Protein 6F43 (pdb70)

Organism: Trametes versicolor (NCBI:txid5325)

B-factor: mean 21.82, std 10.42, range [8.64, 76.82]

Secondary structure (DSSP, 8-state):
---EEEEE-TT-HHHHHHHHHHHHHT---EEEE--TTT---TTGGGT-TT--S-EEEESSS---TTS--TTSEEEE-HHHHHHHHHHH-GGG-SS-SSHHHHHHHHHHHHHIIIIIHHHHHIIIII---SHHHHHHHHHHHHHS-TTS-BTBBB--HHHHHHHHHHHHHHHHHHHT-SSS-HHHHHHHHHHHHSGGGHHHHHHHHHHHTSHHHHTT---HHHHHHHHHT-GGG-TT-----/---EEEEE-TT-HHHHHHHHHHHHHT---EEEE--TTT---TTGGGT-TT--S-EEEESSS---TTS--TTSEEEE-HHHHHHHHHHH-GGG-SS-SSHHHHHHHHHHHHHIIIIIHHHHHIIIII---SHHHHHHHHHHHHHS-TTSSBTBBB--HHHHHHHHHHHHHHHHHHHT-SSS-HHHHHHHHHHHHSGGGHHHHHHHHHHHTSHHHHTT---HHHHHHHHHT-TTS-TT-----

InterPro domains:
  IPR004045 Glutathione S-transferase, N-terminal [PF13409] (14-90)
  IPR004045 Glutathione S-transferase, N-terminal [PS50404] (5-96)
  IPR036249 Thioredoxin-like superfamily [SSF52833] (6-118)
  IPR036282 Glutathione S-transferase, C-terminal domain superfamily [SSF47616] (90-231)
  IPR040079 Glutathione transferase family [SFLDS00019] (7-213)
  IPR050983 Glutathione S-transferase Omega/HSP26 [PTHR43968] (3-233)

Radius of gyration: 22.42 Å; Cα contacts (8 Å, |Δi|>4): 798; chains: 2; bounding box: 56×60×58 Å

Foldseek 3Di:
DKAKEKEAAQLDLLSQLLLLLCVLLVHDYHYHYAPQQPDGDPCVCLQPVVSDPIKMWIGDDDDDPSDDDNPTDIDDDSVVSQVVSCVVRVVSCQDPPDVVLNVLLVVLLCLCVPQAPVLLCCCFQPQDACVSNLVSVLVSLVQCDQVDAARSRDHHSSLSSPLSSVVLLQLCLVVVFGAHDVVRSVVVNVSCVDPSNPSVVRSNVVSCPDVSNVVSHPDSVVNNVSNVPRVSSPPPHYDDD/DKAKEKEAAQLDLLSQLLLLLCVLLVHDYHYHYAPQQPDGDPCVCLQPVVSDPTKMWIGDDDDDPSDDDNPTDIDDDSVSSQVVSCVVRVVSCQDPPDVVLNVLLVVLLVLCVPQAPVLLCCCFLVQDACPSNLVSLLVSLVQCDQPDAARSRDHHSSLSNPLSSVVLVQLCLVVVFGQHDPVRSVVVNDSCPDPSNPSVVRSNVVSCPDVSNVVSHPDSVVSNVSNVPRVSRPPPHHDDD

Structure (mmCIF, N/CA/C/O backbone):
data_6F43
#
_entry.id   6F43
#
_cell.length_a   50.480
_cell.length_b   104.520
_cell.length_c   107.720
_cell.angle_alpha   90.00
_cell.angle_beta   90.00
_cell.angle_gamma   90.00
#
_symmetry.space_group_name_H-M   'P 21 21 21'
#
loop_
_entity.id
_entity.type
_entity.pdbx_description
1 polymer 'glutathione transferase'
2 non-polymer 'ACETATE ION'
3 non-polymer GLYCEROL
4 non-polymer DI(HYDROXYETHYL)ETHER
5 non-polymer 'CALCIUM ION'
6 water water
#
loop_
_atom_site.group_PDB
_atom_site.id
_atom_site.type_symbol
_atom_site.label_atom_id
_atom_site.label_alt_id
_atom_site.label_comp_id
_atom_site.label_asym_id
_atom_site.label_entity_id
_atom_site.label_seq_id
_atom_site.pdbx_PDB_ins_code
_atom_site.Cartn_x
_atom_site.Cartn_y
_atom_site.Cartn_z
_atom_site.occupancy
_atom_site.B_iso_or_equiv
_atom_site.auth_seq_id
_atom_site.auth_comp_id
_atom_site.auth_asym_id
_atom_site.auth_atom_id
_atom_site.pdbx_PDB_model_num
ATOM 1 N N . THR A 1 4 ? 2.357 -37.139 14.406 1.00 51.46 4 THR A N 1
ATOM 2 C CA . THR A 1 4 ? 3.463 -37.728 15.158 1.00 50.31 4 THR A CA 1
ATOM 3 C C . THR A 1 4 ? 4.238 -36.699 15.971 1.00 44.92 4 THR A C 1
ATOM 4 O O . THR A 1 4 ? 4.823 -37.043 16.999 1.00 45.87 4 THR A O 1
ATOM 14 N N . LYS A 1 5 ? 4.278 -35.452 15.509 1.00 37.64 5 LYS A N 1
ATOM 15 C CA . LYS A 1 5 ? 5.042 -34.435 16.221 1.00 30.79 5 LYS A CA 1
ATOM 16 C C . LYS A 1 5 ? 4.355 -34.060 17.527 1.00 25.13 5 LYS A C 1
ATOM 17 O O . LYS A 1 5 ? 3.142 -33.836 17.569 1.00 25.67 5 LYS A O 1
ATOM 36 N N . GLN A 1 6 ? 5.128 -34.005 18.601 1.00 20.33 6 GLN A N 1
ATOM 37 C CA . GLN A 1 6 ? 4.545 -33.757 19.904 1.00 17.69 6 GLN A CA 1
ATOM 38 C C . GLN A 1 6 ? 4.025 -32.320 20.014 1.00 16.76 6 GLN A C 1
ATOM 39 O O . GLN A 1 6 ? 4.560 -31.382 19.419 1.00 16.27 6 GLN A O 1
ATOM 53 N N . ILE A 1 7 ? 2.952 -32.162 20.787 1.00 16.52 7 ILE A N 1
ATOM 54 C CA . ILE A 1 7 ? 2.422 -30.858 21.167 1.00 14.40 7 ILE A CA 1
ATOM 55 C C . ILE A 1 7 ? 2.481 -30.741 22.682 1.00 14.72 7 ILE A C 1
ATOM 56 O O . ILE A 1 7 ? 1.956 -31.613 23.397 1.00 15.43 7 ILE A O 1
ATOM 72 N N . THR A 1 8 ? 3.094 -29.665 23.179 1.00 13.69 8 THR A N 1
ATOM 73 C CA . THR A 1 8 ? 3.033 -29.346 24.594 1.00 13.02 8 THR A CA 1
ATOM 74 C C . THR A 1 8 ? 2.459 -27.944 24.744 1.00 13.10 8 THR A C 1
ATOM 75 O O . THR A 1 8 ? 2.953 -26.992 24.122 1.00 14.28 8 THR A O 1
ATOM 86 N N . LEU A 1 9 ? 1.412 -27.829 25.558 1.00 12.22 9 LEU A N 1
ATOM 87 C CA . LEU A 1 9 ? 0.804 -26.547 25.883 1.00 11.59 9 LEU A CA 1
ATOM 88 C C . LEU A 1 9 ? 1.095 -26.183 27.324 1.00 11.10 9 LEU A C 1
ATOM 89 O O . LEU A 1 9 ? 0.751 -26.937 28.251 1.00 13.07 9 LEU A O 1
ATOM 105 N N . TYR A 1 10 ? 1.733 -25.044 27.510 1.00 10.92 10 TYR A N 1
ATOM 106 C CA . TYR A 1 10 ? 1.982 -24.499 28.839 1.00 11.06 10 TYR A CA 1
ATOM 107 C C . TYR A 1 10 ? 0.775 -23.658 29.219 1.00 11.65 10 TYR A C 1
ATOM 108 O O . TYR A 1 10 ? 0.351 -22.785 28.459 1.00 11.90 10 TYR A O 1
ATOM 126 N N . THR A 1 11 ? 0.216 -23.956 30.382 1.00 11.85 11 THR A N 1
ATOM 127 C CA A THR A 1 11 ? -1.142 -23.603 30.741 0.56 11.95 11 THR A CA 1
ATOM 128 C CA B THR A 1 11 ? -1.126 -23.511 30.700 0.44 12.53 11 THR A CA 1
ATOM 129 C C . THR A 1 11 ? -1.196 -22.988 32.138 1.00 11.37 11 THR A C 1
ATOM 130 O O . THR A 1 11 ? -0.234 -23.042 32.910 1.00 12.86 11 THR A O 1
ATOM 149 N N . ALA A 1 12 ? -2.375 -22.494 32.492 1.00 11.93 12 ALA A N 1
ATOM 150 C CA . ALA A 1 12 ? -2.706 -22.111 33.861 1.00 13.39 12 ALA A CA 1
ATOM 151 C C . ALA A 1 12 ? -4.226 -22.066 33.969 1.00 13.65 12 ALA A C 1
ATOM 152 O O . ALA A 1 12 ? -4.906 -21.546 33.078 1.00 14.01 12 ALA A O 1
ATOM 159 N N . THR A 1 13 ? -4.767 -22.606 35.053 1.00 13.89 13 THR A N 1
ATOM 160 C CA . THR A 1 13 ? -6.209 -22.781 35.163 1.00 13.59 13 THR A CA 1
ATOM 161 C C . THR A 1 13 ? -6.965 -21.463 35.057 1.00 12.98 13 THR A C 1
ATOM 162 O O . THR A 1 13 ? -8.026 -21.393 34.402 1.00 13.63 13 THR A O 1
ATOM 173 N N . PHE A 1 14 ? -6.442 -20.400 35.663 1.00 13.11 14 PHE A N 1
ATOM 174 C CA . PHE A 1 14 ? -7.138 -19.121 35.622 1.00 14.04 14 PHE A CA 1
ATOM 175 C C . PHE A 1 14 ? -7.208 -18.525 34.217 1.00 12.88 14 PHE A C 1
ATOM 176 O O . PHE A 1 14 ? -8.062 -17.666 33.964 1.00 14.51 14 PHE A O 1
ATOM 193 N N . SER A 1 15 ? -6.300 -18.909 33.312 1.00 11.60 15 SER A N 1
ATOM 194 C CA . SER A 1 15 ? -6.082 -18.149 32.086 1.00 11.04 15 SER A CA 1
ATOM 195 C C . SER A 1 15 ? -7.124 -18.467 31.015 1.00 11.17 15 SER A C 1
ATOM 196 O O . SER A 1 15 ? -7.137 -19.585 30.488 1.00 11.48 15 SER A O 1
ATOM 204 N N . PRO A 1 16 ? -7.930 -17.492 30.582 1.00 10.69 16 PRO A N 1
ATOM 205 C CA . PRO A 1 16 ? -8.857 -17.743 29.464 1.00 10.29 16 PRO A CA 1
ATOM 206 C C . PRO A 1 16 ? -8.105 -17.934 28.170 1.00 9.66 16 PRO A C 1
ATOM 207 O O . PRO A 1 16 ? -8.611 -18.599 27.263 1.00 10.01 16 PRO A O 1
ATOM 218 N N . TYR A 1 17 ? -6.916 -17.339 28.048 1.00 10.04 17 TYR A N 1
ATOM 219 C CA . TYR A 1 17 ? -6.129 -17.462 26.821 1.00 9.70 17 TYR A CA 1
ATOM 220 C C . TYR A 1 17 ? -5.636 -18.892 26.652 1.00 10.82 17 TYR A C 1
ATOM 221 O O . TYR A 1 17 ? -5.702 -19.463 25.549 1.00 11.54 17 TYR A O 1
ATOM 239 N N . ALA A 1 18 ? -5.160 -19.520 27.735 1.00 10.66 18 ALA A N 1
ATOM 240 C CA . ALA A 1 18 ? -4.776 -20.927 27.648 1.00 10.58 18 ALA A CA 1
ATOM 241 C C . ALA A 1 18 ? -5.987 -21.799 27.406 1.00 9.21 18 ALA A C 1
ATOM 242 O O . ALA A 1 18 ? -5.906 -22.807 26.694 1.00 10.04 18 ALA A O 1
ATOM 249 N N . HIS A 1 19 ? -7.101 -21.443 28.035 1.00 9.32 19 HIS A N 1
ATOM 250 C CA . HIS A 1 19 ? -8.314 -22.232 27.917 1.00 9.92 19 HIS A CA 1
ATOM 251 C C . HIS A 1 19 ? -8.738 -22.332 26.445 1.00 9.00 19 HIS A C 1
ATOM 252 O O . HIS A 1 19 ? -9.145 -23.413 25.993 1.00 10.31 19 HIS A O 1
ATOM 266 N N . ARG A 1 20 ? -8.625 -21.221 25.680 1.00 9.26 20 ARG A N 1
ATOM 267 C CA . ARG A 1 20 ? -8.960 -21.255 24.253 1.00 9.34 20 ARG A CA 1
ATOM 268 C C . ARG A 1 20 ? -8.306 -22.454 23.600 1.00 9.46 20 ARG A C 1
ATOM 269 O O . ARG A 1 20 ? -8.904 -23.164 22.783 1.00 9.97 20 ARG A O 1
ATOM 290 N N . VAL A 1 21 ? -7.012 -22.629 23.862 1.00 9.41 21 VAL A N 1
ATOM 291 C CA . VAL A 1 21 ? -6.205 -23.584 23.132 1.00 9.78 21 VAL A CA 1
ATOM 292 C C . VAL A 1 21 ? -6.502 -25.000 23.589 1.00 10.55 21 VAL A C 1
ATOM 293 O O . VAL A 1 21 ? -6.559 -25.927 22.772 1.00 11.23 21 VAL A O 1
ATOM 306 N N . ARG A 1 22 ? -6.737 -25.193 24.888 1.00 10.95 22 ARG A N 1
ATOM 307 C CA . ARG A 1 22 ? -7.177 -26.501 25.364 1.00 11.67 22 ARG A CA 1
ATOM 308 C C . ARG A 1 22 ? -8.474 -26.935 24.678 1.00 11.10 22 ARG A C 1
ATOM 309 O O . ARG A 1 22 ? -8.615 -28.092 24.276 1.00 11.93 22 ARG A O 1
ATOM 330 N N . ILE A 1 23 ? -9.443 -26.023 24.562 1.00 10.89 23 ILE A N 1
ATOM 331 C CA . ILE A 1 23 ? -10.706 -26.347 23.880 1.00 10.58 23 ILE A CA 1
ATOM 332 C C . ILE A 1 23 ? -10.440 -26.810 22.457 1.00 10.70 23 ILE A C 1
ATOM 333 O O . ILE A 1 23 ? -10.965 -27.832 21.998 1.00 11.59 23 ILE A O 1
ATOM 349 N N . ALA A 1 24 ? -9.639 -26.039 21.726 1.00 11.15 24 ALA A N 1
ATOM 350 C CA . ALA A 1 24 ? -9.327 -26.415 20.351 1.00 11.05 24 ALA A CA 1
ATOM 351 C C . ALA A 1 24 ? -8.657 -27.780 20.257 1.00 11.54 24 ALA A C 1
ATOM 352 O O . ALA A 1 24 ? -8.972 -28.564 19.347 1.00 12.76 24 ALA A O 1
ATOM 359 N N . LEU A 1 25 ? -7.675 -28.047 21.125 1.00 11.56 25 LEU A N 1
ATOM 360 C CA . LEU A 1 25 ? -6.986 -29.331 21.099 1.00 11.61 25 LEU A CA 1
ATOM 361 C C . LEU A 1 25 ? -7.956 -30.483 21.371 1.00 12.60 25 LEU A C 1
ATOM 362 O O . LEU A 1 25 ? -7.837 -31.559 20.762 1.00 14.27 25 LEU A O 1
ATOM 378 N N . GLU A 1 26 ? -8.892 -30.290 22.310 1.00 12.57 26 GLU A N 1
ATOM 379 C CA . GLU A 1 26 ? -9.919 -31.304 22.550 1.00 13.61 26 GLU A CA 1
ATOM 380 C C . GLU A 1 26 ? -10.777 -31.529 21.304 1.00 13.94 26 GLU A C 1
ATOM 381 O O . GLU A 1 26 ? -11.007 -32.672 20.886 1.00 16.40 26 GLU A O 1
ATOM 393 N N . GLU A 1 27 ? -11.258 -30.442 20.693 1.00 13.41 27 GLU A N 1
ATOM 394 C CA . GLU A 1 27 ? -12.097 -30.570 19.502 1.00 13.96 27 GLU A CA 1
ATOM 395 C C . GLU A 1 27 ? -11.338 -31.222 18.356 1.00 14.65 27 GLU A C 1
ATOM 396 O O . GLU A 1 27 ? -11.938 -31.911 17.524 1.00 16.88 27 GLU A O 1
ATOM 408 N N . ALA A 1 28 ? -10.027 -31.010 18.287 1.00 15.03 28 ALA A N 1
ATOM 409 C CA . ALA A 1 28 ? -9.218 -31.625 17.231 1.00 15.48 28 ALA A CA 1
ATOM 410 C C . ALA A 1 28 ? -8.958 -33.098 17.450 1.00 16.35 28 ALA A C 1
ATOM 411 O O . ALA A 1 28 ? -8.578 -33.779 16.497 1.00 19.18 28 ALA A O 1
ATOM 418 N N . GLY A 1 29 ? -9.158 -33.620 18.660 1.00 16.17 29 GLY A N 1
ATOM 419 C CA . GLY A 1 29 ? -8.743 -34.982 18.950 1.00 18.41 29 GLY A CA 1
ATOM 420 C C . GLY A 1 29 ? -7.242 -35.146 18.995 1.00 18.25 29 GLY A C 1
ATOM 421 O O . GLY A 1 29 ? -6.734 -36.236 18.789 1.00 20.94 29 GLY A O 1
ATOM 425 N N . ALA A 1 30 ? -6.526 -34.103 19.363 1.00 17.30 30 ALA A N 1
ATOM 426 C CA . ALA A 1 30 ? -5.078 -34.133 19.357 1.00 17.14 30 ALA A CA 1
ATOM 427 C C . ALA A 1 30 ? -4.522 -34.917 20.527 1.00 18.00 30 ALA A C 1
ATOM 428 O O . ALA A 1 30 ? -5.131 -34.973 21.590 1.00 17.97 30 ALA A O 1
ATOM 435 N N . GLU A 1 31 ? -3.334 -35.492 20.330 1.00 18.32 31 GLU A N 1
ATOM 436 C CA . GLU A 1 31 ? -2.510 -35.991 21.424 1.00 18.56 31 GLU A CA 1
ATOM 437 C C . GLU A 1 31 ? -1.635 -34.832 21.875 1.00 17.30 31 GLU A C 1
ATOM 438 O O . GLU A 1 31 ? -0.934 -34.235 21.063 1.00 18.64 31 GLU A O 1
ATOM 450 N N . TYR A 1 32 ? -1.669 -34.503 23.163 1.00 16.61 32 TYR A N 1
ATOM 451 C CA . TYR A 1 32 ? -0.904 -33.362 23.624 1.00 15.34 32 TYR A CA 1
ATOM 452 C C . TYR A 1 32 ? -0.693 -33.453 25.125 1.00 15.21 32 TYR A C 1
ATOM 453 O O . TYR A 1 32 ? -1.427 -34.133 25.842 1.00 16.79 32 TYR A O 1
ATOM 471 N N . THR A 1 33 ? 0.325 -32.745 25.580 1.00 15.03 33 THR A N 1
ATOM 472 C CA . THR A 1 33 ? 0.658 -32.613 26.988 1.00 14.64 33 THR A CA 1
ATOM 473 C C . THR A 1 33 ? 0.310 -31.209 27.436 1.00 14.15 33 THR A C 1
ATOM 474 O O . THR A 1 33 ? 0.530 -30.253 26.685 1.00 13.86 33 THR A O 1
ATOM 485 N N . THR A 1 34 ? -0.227 -31.072 28.637 1.00 14.20 34 THR A N 1
ATOM 486 C CA . THR A 1 34 ? -0.343 -29.773 29.284 1.00 13.67 34 THR A CA 1
ATOM 487 C C . THR A 1 34 ? 0.577 -29.698 30.492 1.00 13.56 34 THR A C 1
ATOM 488 O O . THR A 1 34 ? 0.842 -30.703 31.167 1.00 14.72 34 THR A O 1
ATOM 499 N N . TYR A 1 35 ? 1.097 -28.502 30.735 1.00 13.14 35 TYR A N 1
ATOM 500 C CA . TYR A 1 35 ? 2.024 -28.295 31.836 1.00 13.09 35 TYR A CA 1
ATOM 501 C C . TYR A 1 35 ? 1.749 -26.935 32.470 1.00 13.18 35 TYR A C 1
ATOM 502 O O . TYR A 1 35 ? 1.912 -25.893 31.819 1.00 13.84 35 TYR A O 1
ATOM 520 N N . ASP A 1 36 ? 1.292 -26.944 33.721 1.00 13.75 36 ASP A N 1
ATOM 521 C CA . ASP A 1 36 ? 0.980 -25.688 34.400 1.00 15.18 36 ASP A CA 1
ATOM 522 C C . ASP A 1 36 ? 2.225 -24.872 34.733 1.00 14.70 36 ASP A C 1
ATOM 523 O O . ASP A 1 36 ? 3.255 -25.415 35.144 1.00 16.30 36 ASP A O 1
ATOM 532 N N . VAL A 1 37 ? 2.096 -23.557 34.592 1.00 13.57 37 VAL A N 1
ATOM 533 C CA . VAL A 1 37 ? 3.139 -22.597 34.920 1.00 13.98 37 VAL A CA 1
ATOM 534 C C . VAL A 1 37 ? 2.524 -21.504 35.790 1.00 14.80 37 VAL A C 1
ATOM 535 O O . VAL A 1 37 ? 1.494 -20.922 35.422 1.00 15.32 37 VAL A O 1
ATOM 548 N N . ASP A 1 38 ? 3.158 -21.211 36.932 1.00 16.68 38 ASP A N 1
ATOM 549 C CA . ASP A 1 38 ? 2.695 -20.166 37.846 1.00 18.60 38 ASP A CA 1
ATOM 550 C C . ASP A 1 38 ? 3.214 -18.811 37.342 1.00 17.50 38 ASP A C 1
ATOM 551 O O . ASP A 1 38 ? 4.061 -18.161 37.943 1.00 19.76 38 ASP A O 1
ATOM 560 N N . ILE A 1 39 ? 2.697 -18.405 36.182 1.00 14.98 39 ILE A N 1
ATOM 561 C CA . ILE A 1 39 ? 3.301 -17.328 35.420 1.00 14.56 39 ILE A CA 1
ATOM 562 C C . ILE A 1 39 ? 3.193 -15.980 36.109 1.00 15.64 39 ILE A C 1
ATOM 563 O O . ILE A 1 39 ? 4.054 -15.132 35.912 1.00 17.51 39 ILE A O 1
ATOM 579 N N . LEU A 1 40 ? 2.163 -15.751 36.912 1.00 18.57 40 LEU A N 1
ATOM 580 C CA . LEU A 1 40 ? 1.944 -14.411 37.460 1.00 20.39 40 LEU A CA 1
ATOM 581 C C . LEU A 1 40 ? 2.663 -14.213 38.774 1.00 22.97 40 LEU A C 1
ATOM 582 O O . LEU A 1 40 ? 2.819 -13.064 39.206 1.00 24.62 40 LEU A O 1
ATOM 598 N N . ARG A 1 41 ? 3.105 -15.286 39.404 1.00 25.16 41 ARG A N 1
ATOM 599 C CA . ARG A 1 41 ? 3.632 -15.205 40.760 1.00 27.86 41 ARG A CA 1
ATOM 600 C C . ARG A 1 41 ? 5.033 -15.763 40.908 1.00 28.45 41 ARG A C 1
ATOM 601 O O . ARG A 1 41 ? 5.804 -15.258 41.728 1.00 29.89 41 ARG A O 1
ATOM 622 N N . ASN A 1 42 ? 5.388 -16.792 40.124 1.00 28.69 42 ASN A N 1
ATOM 623 C CA . ASN A 1 42 ? 6.630 -17.493 40.300 1.00 29.76 42 ASN A CA 1
ATOM 624 C C . ASN A 1 42 ? 7.081 -18.136 38.981 1.00 27.35 42 ASN A C 1
ATOM 625 O O . ASN A 1 42 ? 7.201 -19.350 38.835 1.00 27.30 42 ASN A O 1
ATOM 636 N N . MET A 1 43 ? 7.429 -17.321 38.006 1.00 25.46 43 MET A N 1
ATOM 637 C CA . MET A 1 43 ? 7.770 -17.877 36.690 1.00 25.25 43 MET A CA 1
ATOM 638 C C . MET A 1 43 ? 9.083 -18.656 36.736 1.00 27.24 43 MET A C 1
ATOM 639 O O . MET A 1 43 ? 10.112 -18.121 37.198 1.00 29.10 43 MET A O 1
ATOM 653 N N . PRO A 1 44 ? 9.119 -19.897 36.253 1.00 26.21 44 PRO A N 1
ATOM 654 C CA . PRO A 1 44 ? 10.398 -20.625 36.212 1.00 26.28 44 PRO A CA 1
ATOM 655 C C . PRO A 1 44 ? 11.405 -19.937 35.300 1.00 26.70 44 PRO A C 1
ATOM 656 O O . PRO A 1 44 ? 11.039 -19.355 34.274 1.00 24.25 44 PRO A O 1
ATOM 667 N N . ASP A 1 45 ? 12.697 -20.064 35.648 1.00 29.11 45 ASP A N 1
ATOM 668 C CA . ASP A 1 45 ? 13.720 -19.358 34.879 1.00 31.10 45 ASP A CA 1
ATOM 669 C C . ASP A 1 45 ? 13.875 -19.904 33.467 1.00 28.83 45 ASP A C 1
ATOM 670 O O . ASP A 1 45 ? 14.354 -19.175 32.603 1.00 30.07 45 ASP A O 1
ATOM 679 N N . TRP A 1 46 ? 13.386 -21.128 33.183 1.00 26.00 46 TRP A N 1
ATOM 680 C CA . TRP A 1 46 ? 13.425 -21.691 31.830 1.00 23.03 46 TRP A CA 1
ATOM 681 C C . TRP A 1 46 ? 12.255 -21.228 30.958 1.00 20.70 46 TRP A C 1
ATOM 682 O O . TRP A 1 46 ? 12.283 -21.454 29.749 1.00 20.48 46 TRP A O 1
ATOM 703 N N . PHE A 1 47 ? 11.236 -20.578 31.523 1.00 19.22 47 PHE A N 1
ATOM 704 C CA . PHE A 1 47 ? 10.048 -20.312 30.729 1.00 17.02 47 PHE A CA 1
ATOM 705 C C . PHE A 1 47 ? 10.320 -19.395 29.538 1.00 17.41 47 PHE A C 1
ATOM 706 O O . PHE A 1 47 ? 9.700 -19.608 28.486 1.00 16.60 47 PHE A O 1
ATOM 723 N N . PRO A 1 48 ? 11.227 -18.419 29.607 1.00 18.45 48 PRO A N 1
ATOM 724 C CA . PRO A 1 48 ? 11.513 -17.607 28.420 1.00 19.21 48 PRO A CA 1
ATOM 725 C C . PRO A 1 48 ? 12.084 -18.377 27.243 1.00 19.61 48 PRO A C 1
ATOM 726 O O . PRO A 1 48 ? 12.046 -17.855 26.122 1.00 21.55 48 PRO A O 1
ATOM 737 N N . LEU A 1 49 ? 12.585 -19.597 27.450 1.00 19.77 49 LEU A N 1
ATOM 738 C CA . LEU A 1 49 ? 12.990 -20.440 26.332 1.00 21.73 49 LEU A CA 1
ATOM 739 C C . LEU A 1 49 ? 11.808 -20.948 25.508 1.00 21.25 49 LEU A C 1
ATOM 740 O O . LEU A 1 49 ? 11.986 -21.261 24.321 1.00 22.77 49 LEU A O 1
ATOM 756 N N . VAL A 1 50 ? 10.610 -21.047 26.097 1.00 18.55 50 VAL A N 1
ATOM 757 C CA . VAL A 1 50 ? 9.434 -21.441 25.312 1.00 18.54 50 VAL A CA 1
ATOM 758 C C . VAL A 1 50 ? 8.648 -20.232 24.855 1.00 18.28 50 VAL A C 1
ATOM 759 O O . VAL A 1 50 ? 7.987 -20.272 23.816 1.00 22.16 50 VAL A O 1
ATOM 772 N N . ASN A 1 51 ? 8.650 -19.162 25.651 1.00 16.32 51 ASN A N 1
ATOM 773 C CA . ASN A 1 51 ? 7.993 -17.914 25.257 1.00 15.55 51 ASN A CA 1
ATOM 774 C C . ASN A 1 51 ? 8.740 -16.722 25.847 1.00 16.64 51 ASN A C 1
ATOM 775 O O . ASN A 1 51 ? 8.525 -16.366 27.005 1.00 16.30 51 ASN A O 1
ATOM 786 N N . PRO A 1 52 ? 9.565 -16.041 25.061 1.00 17.56 52 PRO A N 1
ATOM 787 C CA . PRO A 1 52 ? 10.268 -14.847 25.563 1.00 18.54 52 PRO A CA 1
ATOM 788 C C . PRO A 1 52 ? 9.380 -13.705 25.975 1.00 17.91 52 PRO A C 1
ATOM 789 O O . PRO A 1 52 ? 9.839 -12.807 26.698 1.00 19.07 52 PRO A O 1
ATOM 800 N N . LEU A 1 53 ? 8.132 -13.706 25.529 1.00 16.07 53 LEU A N 1
ATOM 801 C CA . LEU A 1 53 ? 7.162 -12.714 25.984 1.00 15.51 53 LEU A CA 1
ATOM 802 C C . LEU A 1 53 ? 6.692 -12.983 27.401 1.00 14.40 53 LEU A C 1
ATOM 803 O O . LEU A 1 53 ? 5.999 -12.136 27.974 1.00 15.88 53 LEU A O 1
ATOM 819 N N . LYS A 1 54 ? 7.015 -14.148 27.976 1.00 14.50 54 LYS A N 1
ATOM 820 C CA . LYS A 1 54 ? 6.676 -14.436 29.362 1.00 15.97 54 LYS A CA 1
ATOM 821 C C . LYS A 1 54 ? 5.165 -14.414 29.591 1.00 15.03 54 LYS A C 1
ATOM 822 O O . LYS A 1 54 ? 4.689 -13.911 30.604 1.00 16.56 54 LYS A O 1
ATOM 841 N N . LYS A 1 55 ? 4.397 -14.974 28.627 1.00 13.87 55 LYS A N 1
ATOM 842 C CA . LYS A 1 55 ? 2.956 -15.103 28.726 1.00 13.86 55 LYS A CA 1
ATOM 843 C C . LYS A 1 55 ? 2.554 -16.557 28.559 1.00 12.79 55 LYS A C 1
ATOM 844 O O . LYS A 1 55 ? 3.214 -17.344 27.872 1.00 12.20 55 LYS A O 1
ATOM 863 N N . ILE A 1 56 ? 1.453 -16.889 29.198 1.00 12.44 56 ILE A N 1
ATOM 864 C CA . ILE A 1 56 ? 0.734 -18.133 28.974 1.00 11.62 56 ILE A CA 1
ATOM 865 C C . ILE A 1 56 ? -0.459 -17.833 28.076 1.00 11.24 56 ILE A C 1
ATOM 866 O O . ILE A 1 56 ? -1.088 -16.778 28.232 1.00 12.84 56 ILE A O 1
ATOM 882 N N . PRO A 1 57 ? -0.784 -18.728 27.147 1.00 10.03 57 PRO A N 1
ATOM 883 C CA . PRO A 1 57 ? -0.127 -20.003 26.880 1.00 10.44 57 PRO A CA 1
ATOM 884 C C . PRO A 1 57 ? 1.165 -19.866 26.082 1.00 11.03 57 PRO A C 1
ATOM 885 O O . PRO A 1 57 ? 1.430 -18.869 25.419 1.00 11.54 57 PRO A O 1
ATOM 896 N N . ALA A 1 58 ? 1.935 -20.935 26.123 1.00 11.79 58 ALA A N 1
ATOM 897 C CA . ALA A 1 58 ? 3.045 -21.148 25.221 1.00 11.32 58 ALA A CA 1
ATOM 898 C C . ALA A 1 58 ? 2.881 -22.539 24.668 1.00 10.65 58 ALA A C 1
ATOM 899 O O . ALA A 1 58 ? 2.286 -23.380 25.319 1.00 11.77 58 ALA A O 1
ATOM 906 N N . MET A 1 59 ? 3.453 -22.810 23.502 1.00 12.00 59 MET A N 1
ATOM 907 C CA . MET A 1 59 ? 3.325 -24.105 22.870 1.00 11.69 59 MET A CA 1
ATOM 908 C C . MET A 1 59 ? 4.650 -24.498 22.270 1.00 12.86 59 MET A C 1
ATOM 909 O O . MET A 1 59 ? 5.291 -23.674 21.610 1.00 13.70 59 MET A O 1
ATOM 923 N N . THR A 1 60 ? 5.051 -25.755 22.490 1.00 13.26 60 THR A N 1
ATOM 924 C CA . THR A 1 60 ? 6.117 -26.338 21.700 1.00 13.87 60 THR A CA 1
ATOM 925 C C . THR A 1 60 ? 5.554 -27.407 20.785 1.00 15.11 60 THR A C 1
ATOM 926 O O . THR A 1 60 ? 4.549 -28.041 21.090 1.00 14.78 60 THR A O 1
ATOM 937 N N . PHE A 1 61 ? 6.192 -27.555 19.624 1.00 15.34 61 PHE A N 1
ATOM 938 C CA . PHE A 1 61 ? 5.720 -28.461 18.586 1.00 15.47 61 PHE A CA 1
ATOM 939 C C . PHE A 1 61 ? 6.913 -29.205 18.001 1.00 16.44 61 PHE A C 1
ATOM 940 O O . PHE A 1 61 ? 7.870 -28.579 17.523 1.00 16.99 61 PHE A O 1
ATOM 957 N N . GLY A 1 62 ? 6.852 -30.526 18.029 1.00 17.50 62 GLY A N 1
ATOM 958 C CA . GLY A 1 62 ? 7.930 -31.298 17.460 1.00 19.27 62 GLY A CA 1
ATOM 959 C C . GLY A 1 62 ? 9.141 -31.303 18.372 1.00 20.20 62 GLY A C 1
ATOM 960 O O . GLY A 1 62 ? 9.065 -30.981 19.568 1.00 20.69 62 GLY A O 1
ATOM 964 N N . GLY A 1 63 ? 10.279 -31.666 17.789 1.00 21.79 63 GLY A N 1
ATOM 965 C CA . GLY A 1 63 ? 11.470 -31.907 18.559 1.00 23.63 63 GLY A CA 1
ATOM 966 C C . GLY A 1 63 ? 11.417 -33.210 19.340 1.00 25.81 63 GLY A C 1
ATOM 967 O O . GLY A 1 63 ? 10.424 -33.944 19.336 1.00 26.20 63 GLY A O 1
ATOM 971 N N . PRO A 1 64 ? 12.521 -33.536 20.012 1.00 28.98 64 PRO A N 1
ATOM 972 C CA . PRO A 1 64 ? 12.571 -34.768 20.808 1.00 30.07 64 PRO A CA 1
ATOM 973 C C . PRO A 1 64 ? 11.599 -34.701 21.971 1.00 31.62 64 PRO A C 1
ATOM 974 O O . PRO A 1 64 ? 11.292 -33.629 22.493 1.00 31.04 64 PRO A O 1
ATOM 985 N N . GLU A 1 65 ? 11.098 -35.859 22.386 1.00 33.93 65 GLU A N 1
ATOM 986 C CA . GLU A 1 65 ? 10.258 -35.885 23.575 1.00 36.14 65 GLU A CA 1
ATOM 987 C C . GLU A 1 65 ? 11.116 -35.599 24.798 1.00 33.24 65 GLU A C 1
ATOM 988 O O . GLU A 1 65 ? 12.078 -36.324 25.086 1.00 34.02 65 GLU A O 1
ATOM 1000 N N . VAL A 1 66 ? 10.777 -34.522 25.500 1.00 30.35 66 VAL A N 1
ATOM 1001 C CA . VAL A 1 66 ? 11.498 -34.093 26.694 1.00 28.74 66 VAL A CA 1
ATOM 1002 C C . VAL A 1 66 ? 10.484 -33.696 27.757 1.00 28.68 66 VAL A C 1
ATOM 1003 O O . VAL A 1 66 ? 9.336 -33.352 27.444 1.00 29.78 66 VAL A O 1
ATOM 1016 N N . PRO A 1 67 ? 10.885 -33.717 29.022 1.00 27.29 67 PRO A N 1
ATOM 1017 C CA . PRO A 1 67 ? 10.033 -33.164 30.082 1.00 26.61 67 PRO A CA 1
ATOM 1018 C C . PRO A 1 67 ? 9.704 -31.712 29.785 1.00 24.39 67 PRO A C 1
ATOM 1019 O O . PRO A 1 67 ? 10.556 -30.983 29.272 1.00 24.55 67 PRO A O 1
ATOM 1030 N N . PRO A 1 68 ? 8.496 -31.248 30.102 1.00 23.30 68 PRO A N 1
ATOM 1031 C CA . PRO A 1 68 ? 8.133 -29.875 29.727 1.00 22.40 68 PRO A CA 1
ATOM 1032 C C . PRO A 1 68 ? 8.956 -28.804 30.397 1.00 23.48 68 PRO A C 1
ATOM 1033 O O . PRO A 1 68 ? 9.044 -27.702 29.838 1.00 22.79 68 PRO A O 1
ATOM 1044 N N . ASP A 1 69 ? 9.561 -29.093 31.556 1.00 24.53 69 ASP A N 1
ATOM 1045 C CA . ASP A 1 69 ? 10.433 -28.137 32.232 1.00 25.21 69 ASP A CA 1
ATOM 1046 C C . ASP A 1 69 ? 11.867 -28.208 31.741 1.00 26.59 69 ASP A C 1
ATOM 1047 O O . ASP A 1 69 ? 12.722 -27.476 32.253 1.00 27.58 69 ASP A O 1
ATOM 1056 N N . GLN A 1 70 ? 12.114 -29.000 30.706 1.00 26.36 70 GLN A N 1
ATOM 1057 C CA . GLN A 1 70 ? 13.419 -29.086 30.046 1.00 28.31 70 GLN A CA 1
ATOM 1058 C C . GLN A 1 70 ? 13.198 -28.951 28.547 1.00 27.48 70 GLN A C 1
ATOM 1059 O O . GLN A 1 70 ? 13.512 -29.837 27.757 1.00 27.18 70 GLN A O 1
ATOM 1073 N N . PRO A 1 71 ? 12.585 -27.850 28.121 1.00 26.30 71 PRO A N 1
ATOM 1074 C CA . PRO A 1 71 ? 12.239 -27.719 26.701 1.00 26.43 71 PRO A CA 1
ATOM 1075 C C . PRO A 1 71 ? 13.456 -27.838 25.793 1.00 26.20 71 PRO A C 1
ATOM 1076 O O . PRO A 1 71 ? 14.568 -27.422 26.139 1.00 26.22 71 PRO A O 1
ATOM 1087 N N . SER A 1 72 ? 13.224 -28.384 24.623 1.00 26.05 72 SER A N 1
ATOM 1088 C CA . SER A 1 72 ? 14.277 -28.597 23.642 1.00 27.37 72 SER A CA 1
ATOM 1089 C C . SER A 1 72 ? 14.442 -27.386 22.741 1.00 28.82 72 SER A C 1
ATOM 1090 O O . SER A 1 72 ? 13.451 -26.822 22.278 1.00 28.69 72 SER A O 1
ATOM 1098 N N . PRO A 1 73 ? 15.662 -26.980 22.382 1.00 30.20 73 PRO A N 1
ATOM 1099 C CA . PRO A 1 73 ? 15.789 -25.932 21.357 1.00 30.68 73 PRO A CA 1
ATOM 1100 C C . PRO A 1 73 ? 15.335 -26.367 19.964 1.00 30.76 73 PRO A C 1
ATOM 1101 O O . PRO A 1 73 ? 15.124 -25.499 19.107 1.00 32.06 73 PRO A O 1
ATOM 1112 N N . GLU A 1 74 ? 15.139 -27.664 19.715 1.00 30.21 74 GLU A N 1
ATOM 1113 C CA . GLU A 1 74 ? 14.725 -28.145 18.401 1.00 30.69 74 GLU A CA 1
ATOM 1114 C C . GLU A 1 74 ? 13.222 -28.047 18.166 1.00 27.35 74 GLU A C 1
ATOM 1115 O O . GLU A 1 74 ? 12.782 -28.158 17.011 1.00 27.99 74 GLU A O 1
ATOM 1127 N N . SER A 1 75 ? 12.416 -27.869 19.212 1.00 23.41 75 SER A N 1
ATOM 1128 C CA . SER A 1 75 ? 10.974 -27.758 18.998 1.00 20.79 75 SER A CA 1
ATOM 1129 C C . SER A 1 75 ? 10.636 -26.367 18.471 1.00 18.40 75 SER A C 1
ATOM 1130 O O . SER A 1 75 ? 11.272 -25.373 18.827 1.00 19.98 75 SER A O 1
ATOM 1138 N N . ALA A 1 76 ? 9.624 -26.302 17.624 1.00 17.73 76 ALA A N 1
ATOM 1139 C CA . ALA A 1 76 ? 9.081 -25.007 17.229 1.00 16.79 76 ALA A CA 1
ATOM 1140 C C . ALA A 1 76 ? 8.366 -24.388 18.420 1.00 16.23 76 ALA A C 1
ATOM 1141 O O . ALA A 1 76 ? 7.637 -25.063 19.155 1.00 16.06 76 ALA A O 1
ATOM 1148 N N . LYS A 1 77 ? 8.613 -23.099 18.646 1.00 14.36 77 LYS A N 1
ATOM 1149 C CA . LYS A 1 77 ? 7.981 -22.367 19.739 1.00 15.21 77 LYS A CA 1
ATOM 1150 C C . LYS A 1 77 ? 6.906 -21.479 19.136 1.00 15.59 77 LYS A C 1
ATOM 1151 O O . LYS A 1 77 ? 7.209 -20.590 18.337 1.00 15.90 77 LYS A O 1
ATOM 1170 N N . ILE A 1 78 ? 5.666 -21.689 19.528 1.00 14.00 78 ILE A N 1
ATOM 1171 C CA . ILE A 1 78 ? 4.525 -20.979 18.970 1.00 15.11 78 ILE A CA 1
ATOM 1172 C C . ILE A 1 78 ? 3.907 -20.130 20.072 1.00 14.02 78 ILE A C 1
ATOM 1173 O O . ILE A 1 78 ? 3.633 -20.618 21.174 1.00 15.66 78 ILE A O 1
ATOM 1189 N N . ALA A 1 79 ? 3.774 -18.840 19.787 1.00 13.16 79 ALA A N 1
ATOM 1190 C CA . ALA A 1 79 ? 3.170 -17.869 20.679 1.00 12.66 79 ALA A CA 1
ATOM 1191 C C . ALA A 1 79 ? 1.872 -17.318 20.100 1.00 11.45 79 ALA A C 1
ATOM 1192 O O . ALA A 1 79 ? 1.661 -17.290 18.889 1.00 11.84 79 ALA A O 1
ATOM 1199 N N . GLU A 1 80 ? 1.031 -16.838 21.010 1.00 10.69 80 GLU A N 1
ATOM 1200 C CA . GLU A 1 80 ? -0.227 -16.125 20.767 1.00 9.79 80 GLU A CA 1
ATOM 1201 C C . GLU A 1 80 ? -1.365 -17.107 20.554 1.00 9.39 80 GLU A C 1
ATOM 1202 O O . GLU A 1 80 ? -1.403 -17.861 19.568 1.00 10.60 80 GLU A O 1
ATOM 1214 N N . SER A 1 81 ? -2.307 -17.093 21.485 1.00 9.50 81 SER A N 1
ATOM 1215 C CA . SER A 1 81 ? -3.391 -18.059 21.486 1.00 9.32 81 SER A CA 1
ATOM 1216 C C . SER A 1 81 ? -4.165 -18.112 20.167 1.00 9.46 81 SER A C 1
ATOM 1217 O O . SER A 1 81 ? -4.559 -19.212 19.739 1.00 10.04 81 SER A O 1
ATOM 1225 N N . LEU A 1 82 ? -4.456 -16.967 19.540 1.00 9.48 82 LEU A N 1
ATOM 1226 C CA . LEU A 1 82 ? -5.251 -17.050 18.312 1.00 9.82 82 LEU A CA 1
ATOM 1227 C C . LEU A 1 82 ? -4.438 -17.699 17.208 1.00 10.24 82 LEU A C 1
ATOM 1228 O O . LEU A 1 82 ? -5.000 -18.361 16.337 1.00 10.73 82 LEU A O 1
ATOM 1244 N N . ALA A 1 83 ? -3.116 -17.468 17.183 1.00 9.93 83 ALA A N 1
ATOM 1245 C CA . ALA A 1 83 ? -2.273 -18.147 16.211 1.00 9.87 83 ALA A CA 1
ATOM 1246 C C . ALA A 1 83 ? -2.276 -19.656 16.458 1.00 9.00 83 ALA A C 1
ATOM 1247 O O . ALA A 1 83 ? -2.299 -20.458 15.508 1.00 10.36 83 ALA A O 1
ATOM 1254 N N . MET A 1 84 ? -2.272 -20.060 17.736 1.00 9.80 84 MET A N 1
ATOM 1255 C CA . MET A 1 84 ? -2.356 -21.477 18.081 1.00 9.46 84 MET A CA 1
ATOM 1256 C C . MET A 1 84 ? -3.665 -22.086 17.606 1.00 9.25 84 MET A C 1
ATOM 1257 O O . MET A 1 84 ? -3.697 -23.237 17.169 1.00 10.90 84 MET A O 1
ATOM 1271 N N . LEU A 1 85 ? -4.786 -21.364 17.762 1.00 9.54 85 LEU A N 1
ATOM 1272 C CA . LEU A 1 85 ? -6.068 -21.891 17.281 1.00 10.08 85 LEU A CA 1
ATOM 1273 C C . LEU A 1 85 ? -6.026 -22.180 15.784 1.00 10.77 85 LEU A C 1
ATOM 1274 O O . LEU A 1 85 ? -6.477 -23.242 15.334 1.00 11.50 85 LEU A O 1
ATOM 1290 N N . GLU A 1 86 ? -5.495 -21.236 14.996 1.00 10.23 86 GLU A N 1
ATOM 1291 C CA . GLU A 1 86 ? -5.399 -21.430 13.567 1.00 10.83 86 GLU A CA 1
ATOM 1292 C C . GLU A 1 86 ? -4.432 -22.571 13.236 1.00 10.55 86 GLU A C 1
ATOM 1293 O O . GLU A 1 86 ? -4.641 -23.307 12.275 1.00 11.93 86 GLU A O 1
ATOM 1305 N N . PHE A 1 87 ? -3.363 -22.709 14.019 1.00 10.61 87 PHE A N 1
ATOM 1306 C CA . PHE A 1 87 ? -2.391 -23.785 13.837 1.00 10.99 87 PHE A CA 1
ATOM 1307 C C . PHE A 1 87 ? -3.036 -25.145 14.050 1.00 11.46 87 PHE A C 1
ATOM 1308 O O . PHE A 1 87 ? -2.825 -26.076 13.271 1.00 12.75 87 PHE A O 1
ATOM 1325 N N . ILE A 1 88 ? -3.828 -25.278 15.115 1.00 12.61 88 ILE A N 1
ATOM 1326 C CA . ILE A 1 88 ? -4.482 -26.550 15.375 1.00 12.05 88 ILE A CA 1
ATOM 1327 C C . ILE A 1 88 ? -5.462 -26.873 14.249 1.00 12.91 88 ILE A C 1
ATOM 1328 O O . ILE A 1 88 ? -5.578 -28.027 13.814 1.00 14.01 88 ILE A O 1
ATOM 1344 N N . ALA A 1 89 ? -6.179 -25.853 13.756 1.00 13.06 89 ALA A N 1
ATOM 1345 C CA . ALA A 1 89 ? -7.069 -26.062 12.614 1.00 13.30 89 ALA A CA 1
ATOM 1346 C C . ALA A 1 89 ? -6.305 -26.553 11.396 1.00 13.99 89 ALA A C 1
ATOM 1347 O O . ALA A 1 89 ? -6.748 -27.471 10.700 1.00 16.55 89 ALA A O 1
ATOM 1354 N N . ASP A 1 90 ? -5.108 -26.015 11.175 1.00 13.84 90 ASP A N 1
ATOM 1355 C CA . ASP A 1 90 ? -4.296 -26.411 10.031 1.00 14.74 90 ASP A CA 1
ATOM 1356 C C . ASP A 1 90 ? -3.717 -27.811 10.220 1.00 15.60 90 ASP A C 1
ATOM 1357 O O . ASP A 1 90 ? -3.545 -28.557 9.239 1.00 17.41 90 ASP A O 1
ATOM 1366 N N . LEU A 1 91 ? -3.391 -28.178 11.446 1.00 15.21 91 LEU A N 1
ATOM 1367 C CA . LEU A 1 91 ? -2.788 -29.493 11.700 1.00 15.67 91 LEU A CA 1
ATOM 1368 C C . LEU A 1 91 ? -3.793 -30.626 11.625 1.00 17.07 91 LEU A C 1
ATOM 1369 O O . LEU A 1 91 ? -3.416 -31.769 11.333 1.00 18.56 91 LEU A O 1
ATOM 1385 N N . PHE A 1 92 ? -5.056 -30.334 11.878 1.00 16.57 92 PHE A N 1
ATOM 1386 C CA . PHE A 1 92 ? -6.099 -31.359 11.979 1.00 16.86 92 PHE A CA 1
ATOM 1387 C C . PHE A 1 92 ? -7.255 -31.022 11.051 1.00 18.04 92 PHE A C 1
ATOM 1388 O O . PHE A 1 92 ? -8.388 -30.803 11.491 1.00 18.25 92 PHE A O 1
ATOM 1405 N N . PRO A 1 93 ? -7.005 -31.011 9.742 1.00 18.54 93 PRO A N 1
ATOM 1406 C CA . PRO A 1 93 ? -8.067 -30.608 8.798 1.00 21.60 93 PRO A CA 1
ATOM 1407 C C . PRO A 1 93 ? -9.276 -31.517 8.848 1.00 23.77 93 PRO A C 1
ATOM 1408 O O . PRO A 1 93 ? -10.403 -31.050 8.624 1.00 26.40 93 PRO A O 1
ATOM 1419 N N . ASP A 1 94 ? -9.103 -32.793 9.177 1.00 24.16 94 ASP A N 1
ATOM 1420 C CA . ASP A 1 94 ? -10.252 -33.689 9.178 1.00 27.08 94 ASP A CA 1
ATOM 1421 C C . ASP A 1 94 ? -11.194 -33.417 10.338 1.00 24.85 94 ASP A C 1
ATOM 1422 O O . ASP A 1 94 ? -12.354 -33.870 10.310 1.00 25.71 94 ASP A O 1
ATOM 1431 N N . ALA A 1 95 ? -10.731 -32.680 11.341 1.00 22.63 95 ALA A N 1
ATOM 1432 C CA . ALA A 1 95 ? -11.574 -32.303 12.466 1.00 22.25 95 ALA A CA 1
ATOM 1433 C C . ALA A 1 95 ? -12.459 -31.113 12.160 1.00 21.88 95 ALA A C 1
ATOM 1434 O O . ALA A 1 95 ? -13.332 -30.806 12.964 1.00 21.70 95 ALA A O 1
ATOM 1441 N N . LYS A 1 96 ? -12.265 -30.465 11.020 1.00 21.96 96 LYS A N 1
ATOM 1442 C CA . LYS A 1 96 ? -13.130 -29.376 10.566 1.00 23.16 96 LYS A CA 1
ATOM 1443 C C . LYS A 1 96 ? -13.337 -28.303 11.631 1.00 19.36 96 LYS A C 1
ATOM 1444 O O . LYS A 1 96 ? -14.462 -27.908 11.962 1.00 20.02 96 LYS A O 1
ATOM 1463 N N . LEU A 1 97 ? -12.224 -27.791 12.141 1.00 16.70 97 LEU A N 1
ATOM 1464 C CA . LEU A 1 97 ? -12.268 -26.769 13.171 1.00 16.07 97 LEU A CA 1
ATOM 1465 C C . LEU A 1 97 ? -12.580 -25.394 12.606 1.00 13.62 97 LEU A C 1
ATOM 1466 O O . LEU A 1 97 ? -12.790 -24.453 13.370 1.00 13.23 97 LEU A O 1
ATOM 1482 N N . LEU A 1 98 ? -12.551 -25.247 11.294 1.00 13.59 98 LEU A N 1
ATOM 1483 C CA . LEU A 1 98 ? -13.116 -24.112 10.590 1.00 13.33 98 LEU A CA 1
ATOM 1484 C C . LEU A 1 98 ? -14.015 -24.665 9.495 1.00 14.01 98 LEU A C 1
ATOM 1485 O O . LEU A 1 98 ? -13.819 -25.795 9.024 1.00 15.65 98 LEU A O 1
ATOM 1501 N N . PRO A 1 99 ? -14.990 -23.886 9.058 1.00 14.37 99 PRO A N 1
ATOM 1502 C CA . PRO A 1 99 ? -15.759 -24.250 7.866 1.00 15.78 99 PRO A CA 1
ATOM 1503 C C . PRO A 1 99 ? -14.837 -24.384 6.656 1.00 16.00 99 PRO A C 1
ATOM 1504 O O . PRO A 1 99 ? -13.670 -23.989 6.659 1.00 16.51 99 PRO A O 1
ATOM 1515 N N . THR A 1 100 ? -15.359 -24.998 5.613 1.00 18.57 100 THR A N 1
ATOM 1516 C CA . THR A 1 100 ? -14.651 -25.008 4.336 1.00 20.55 100 THR A CA 1
ATOM 1517 C C . THR A 1 100 ? -15.058 -23.853 3.429 1.00 18.86 1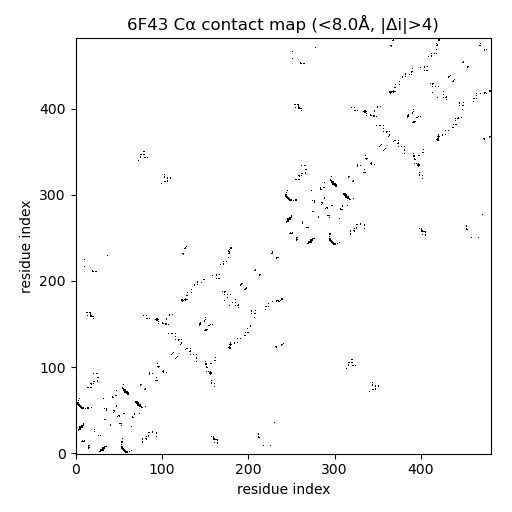00 THR A C 1
ATOM 1518 O O . THR A 1 100 ? -14.233 -23.383 2.653 1.00 20.57 100 THR A O 1
ATOM 1529 N N . ASP A 1 101 ? -16.282 -23.361 3.535 1.00 18.98 101 ASP A N 1
ATOM 1530 C CA . ASP A 1 101 ? -16.755 -22.263 2.697 1.00 18.98 101 ASP A CA 1
ATOM 1531 C C . ASP A 1 101 ? -16.086 -20.944 3.074 1.00 18.24 101 ASP A C 1
ATOM 1532 O O . ASP A 1 101 ? -16.066 -20.584 4.256 1.00 17.15 101 ASP A O 1
ATOM 1541 N N . PRO A 1 102 ? -15.548 -20.195 2.112 1.00 18.12 102 PRO A N 1
ATOM 1542 C CA . PRO A 1 102 ? -14.833 -18.965 2.477 1.00 16.14 102 PRO A CA 1
ATOM 1543 C C . PRO A 1 102 ? -15.655 -17.936 3.233 1.00 14.74 102 PRO A C 1
ATOM 1544 O O . PRO A 1 102 ? -15.133 -17.301 4.137 1.00 13.92 102 PRO A O 1
ATOM 1555 N N . VAL A 1 103 ? -16.912 -17.724 2.879 1.00 14.57 103 VAL A N 1
ATOM 1556 C CA . VAL A 1 103 ? -17.718 -16.743 3.588 1.00 14.77 103 VAL A CA 1
ATOM 1557 C C . VAL A 1 103 ? -17.962 -17.201 5.021 1.00 13.71 103 VAL A C 1
ATOM 1558 O O . VAL A 1 103 ? -17.901 -16.394 5.952 1.00 13.77 103 VAL A O 1
ATOM 1571 N N . LEU A 1 104 ? -18.270 -18.493 5.223 1.00 14.84 104 LEU A N 1
ATOM 1572 C CA . LEU A 1 104 ? -18.457 -18.958 6.602 1.00 14.68 104 LEU A CA 1
ATOM 1573 C C . LEU A 1 104 ? -17.155 -18.892 7.404 1.00 13.29 104 LEU A C 1
ATOM 1574 O O . LEU A 1 104 ? -17.166 -18.561 8.598 1.00 13.47 104 LEU A O 1
ATOM 1590 N N . ARG A 1 105 ? -16.019 -19.179 6.777 1.00 12.80 105 ARG A N 1
ATOM 1591 C CA . ARG A 1 105 ? -14.731 -19.001 7.446 1.00 12.70 105 ARG A CA 1
ATOM 1592 C C . ARG A 1 105 ? -14.545 -17.548 7.843 1.00 11.95 105 ARG A C 1
ATOM 1593 O O . ARG A 1 105 ? -14.049 -17.256 8.943 1.00 12.52 105 ARG A O 1
ATOM 1614 N N . ALA A 1 106 ? -14.924 -16.618 6.950 1.00 10.94 106 ALA A N 1
ATOM 1615 C CA . ALA A 1 106 ? -14.807 -15.210 7.283 1.00 11.55 106 ALA A CA 1
ATOM 1616 C C . ALA A 1 106 ? -15.728 -14.826 8.434 1.00 12.11 106 ALA A C 1
ATOM 1617 O O . ALA A 1 106 ? -15.362 -13.966 9.242 1.00 12.05 106 ALA A O 1
ATOM 1624 N N . ARG A 1 107 ? -16.910 -15.441 8.559 1.00 11.93 107 ARG A N 1
ATOM 1625 C CA . ARG A 1 107 ? -17.712 -15.169 9.751 1.00 12.80 107 ARG A CA 1
ATOM 1626 C C . ARG A 1 107 ? -16.955 -15.530 11.016 1.00 11.58 107 ARG A C 1
ATOM 1627 O O . ARG A 1 107 ? -17.030 -14.810 12.025 1.00 11.90 107 ARG A O 1
ATOM 1648 N N . ALA A 1 108 ? -16.264 -16.674 11.012 1.00 10.96 108 ALA A N 1
ATOM 1649 C CA . ALA A 1 108 ? -15.490 -17.076 12.177 1.00 11.61 108 ALA A CA 1
ATOM 1650 C C . ALA A 1 108 ? -14.384 -16.080 12.483 1.00 10.73 108 ALA A C 1
ATOM 1651 O O . ALA A 1 108 ? -14.196 -15.681 13.643 1.00 10.76 108 ALA A O 1
ATOM 1658 N N . ARG A 1 109 ? -13.611 -15.686 11.455 1.00 10.63 109 ARG A N 1
ATOM 1659 C CA . ARG A 1 109 ? -12.519 -14.735 11.668 1.00 10.26 109 ARG A CA 1
ATOM 1660 C C . ARG A 1 109 ? -13.058 -13.390 12.118 1.00 9.86 109 ARG A C 1
ATOM 1661 O O . ARG A 1 109 ? -12.457 -12.739 12.970 1.00 9.86 109 ARG A O 1
ATOM 1682 N N . THR A 1 110 ? -14.170 -12.935 11.525 1.00 10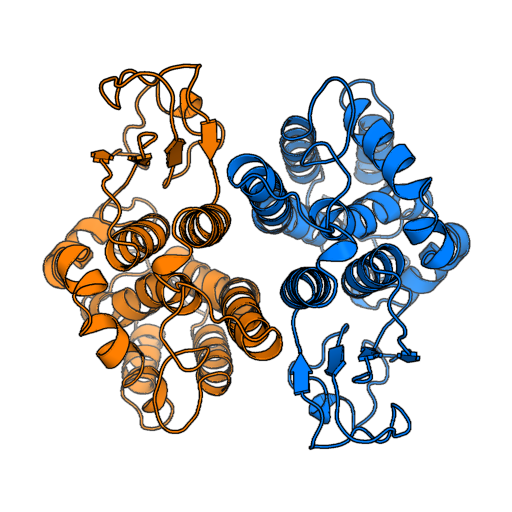.18 110 THR A N 1
ATOM 1683 C CA . THR A 1 110 ? -14.729 -11.659 11.944 1.00 10.47 110 THR A CA 1
ATOM 1684 C C . THR A 1 110 ? -15.158 -11.712 13.409 1.00 10.32 110 THR A C 1
ATOM 1685 O O . THR A 1 110 ? -14.928 -10.772 14.166 1.00 10.91 110 THR A O 1
ATOM 1696 N N . PHE A 1 111 ? -15.781 -12.815 13.826 1.00 10.42 111 PHE A N 1
ATOM 1697 C CA . PHE A 1 111 ? -16.251 -12.922 15.204 1.00 11.08 111 PHE A CA 1
ATOM 1698 C C . PHE A 1 111 ? -15.072 -12.850 16.171 1.00 10.64 111 PHE A C 1
ATOM 1699 O O . PHE A 1 111 ? -15.133 -12.165 17.194 1.00 10.95 111 PHE A O 1
ATOM 1716 N N . MET A 1 112 ? -13.981 -13.541 15.852 1.00 10.65 112 MET A N 1
ATOM 1717 C CA . MET A 1 112 ? -12.787 -13.529 16.703 1.00 9.80 112 MET A CA 1
ATOM 1718 C C . MET A 1 112 ? -12.243 -12.057 16.737 1.00 9.85 112 MET A C 1
ATOM 1719 O O . MET A 1 112 ? -11.861 -11.581 17.806 1.00 10.05 112 MET A O 1
ATOM 1733 N N . ALA A 1 113 ? -12.194 -11.335 15.592 1.00 9.30 113 ALA A N 1
ATOM 1734 C CA . ALA A 1 113 ? -11.719 -9.950 15.581 1.00 9.97 113 ALA A CA 1
ATOM 1735 C C . ALA A 1 113 ? -12.656 -9.024 16.358 1.00 9.64 113 ALA A C 1
ATOM 1736 O O . ALA A 1 113 ? -12.176 -8.110 17.048 1.00 11.42 113 ALA A O 1
ATOM 1743 N N . LEU A 1 114 ? -13.951 -9.200 16.269 1.00 10.78 114 LEU A N 1
ATOM 1744 C CA . LEU A 1 114 ? -14.876 -8.375 17.032 1.00 11.80 114 LEU A CA 1
ATOM 1745 C C . LEU A 1 114 ? -14.645 -8.545 18.542 1.00 11.42 114 LEU A C 1
ATOM 1746 O O . LEU A 1 114 ? -14.653 -7.621 19.267 1.00 11.78 114 LEU A O 1
ATOM 1762 N N . TYR A 1 115 ? -14.410 -9.766 18.938 1.00 11.22 115 TYR A N 1
ATOM 1763 C CA . TYR A 1 115 ? -14.147 -10.053 20.336 1.00 10.33 115 TYR A CA 1
ATOM 1764 C C . TYR A 1 115 ? -12.836 -9.346 20.774 1.00 10.53 115 TYR A C 1
ATOM 1765 O O . TYR A 1 115 ? -12.774 -8.643 21.720 1.00 10.72 115 TYR A O 1
ATOM 1783 N N . GLU A 1 116 ? -11.779 -9.574 20.015 1.00 10.70 116 GLU A N 1
ATOM 1784 C CA . GLU A 1 116 ? -10.486 -8.980 20.337 1.00 13.05 116 GLU A CA 1
ATOM 1785 C C . GLU A 1 116 ? -10.444 -7.471 20.333 1.00 13.46 116 GLU A C 1
ATOM 1786 O O . GLU A 1 116 ? -9.818 -6.850 21.192 1.00 15.38 116 GLU A O 1
ATOM 1798 N N . ASN A 1 117 ? -11.090 -6.882 19.339 1.00 13.98 117 ASN A N 1
ATOM 1799 C CA . ASN A 1 117 ? -11.029 -5.469 19.161 1.00 15.36 117 ASN A CA 1
ATOM 1800 C C . ASN A 1 117 ? -12.029 -4.621 19.916 1.00 15.86 117 ASN A C 1
ATOM 1801 O O . ASN A 1 117 ? -11.785 -3.482 20.148 1.00 18.62 117 ASN A O 1
ATOM 1812 N N . TYR A 1 118 ? -13.154 -5.190 20.276 1.00 13.06 118 TYR A N 1
ATOM 1813 C CA . TYR A 1 118 ? -14.207 -4.434 20.935 1.00 14.32 118 TYR A CA 1
ATOM 1814 C C . TYR A 1 118 ? -14.579 -4.936 22.307 1.00 14.09 118 TYR A C 1
ATOM 1815 O O . TYR A 1 118 ? -15.034 -4.142 23.129 1.00 16.41 118 TYR A O 1
ATOM 1833 N N . VAL A 1 119 ? -14.476 -6.224 22.572 1.00 11.50 119 VAL A N 1
ATOM 1834 C CA . VAL A 1 119 ? -15.012 -6.792 23.805 1.00 11.04 119 VAL A CA 1
ATOM 1835 C C . VAL A 1 119 ? -13.927 -7.041 24.834 1.00 11.07 119 VAL A C 1
ATOM 1836 O O . VAL A 1 119 ? -14.092 -6.711 26.011 1.00 11.78 119 VAL A O 1
ATOM 1849 N N . ASN A 1 120 ? -12.830 -7.677 24.423 1.00 10.88 120 ASN A N 1
ATOM 1850 C CA . ASN A 1 120 ? -11.837 -8.089 25.399 1.00 10.88 120 ASN A CA 1
ATOM 1851 C C . ASN A 1 120 ? -11.322 -6.908 26.201 1.00 11.83 120 ASN A C 1
ATOM 1852 O O . ASN A 1 120 ? -11.123 -7.021 27.425 1.00 13.31 120 ASN A O 1
ATOM 1863 N N . GLY A 1 121 ? -11.072 -5.776 25.553 1.00 12.26 121 GLY A N 1
ATOM 1864 C CA . GLY A 1 121 ? -10.529 -4.632 26.267 1.00 12.80 121 GLY A CA 1
ATOM 1865 C C . GLY A 1 121 ? -11.529 -4.067 27.256 1.00 12.76 121 GLY A C 1
ATOM 1866 O O . GLY A 1 121 ? -11.133 -3.482 28.275 1.00 14.92 121 GLY A O 1
ATOM 1870 N N . GLN A 1 122 ? -12.825 -4.163 26.944 1.00 12.89 122 GLN A N 1
ATOM 1871 C CA . GLN A 1 122 ? -13.871 -3.763 27.890 1.00 13.78 122 GLN A CA 1
ATOM 1872 C C . GLN A 1 122 ? -13.902 -4.687 29.085 1.00 13.48 122 GLN A C 1
ATOM 1873 O O . GLN A 1 122 ? -14.052 -4.217 30.210 1.00 15.10 122 GLN A O 1
ATOM 1887 N N . PHE A 1 123 ? -13.790 -5.996 28.885 1.00 12.42 123 PHE A N 1
ATOM 1888 C CA . PHE A 1 123 ? -13.681 -6.892 30.036 1.00 11.96 123 PHE A CA 1
ATOM 1889 C C . PHE A 1 123 ? -12.506 -6.502 30.904 1.00 13.42 123 PHE A C 1
ATOM 1890 O O . PHE A 1 123 ? -12.622 -6.471 32.134 1.00 14.16 123 PHE A O 1
ATOM 1907 N N . ARG A 1 124 ? -11.359 -6.230 30.286 1.00 13.50 124 ARG A N 1
ATOM 1908 C CA . ARG A 1 124 ? -10.170 -5.869 31.044 1.00 14.78 124 ARG A CA 1
ATOM 1909 C C . ARG A 1 124 ? -10.377 -4.572 31.817 1.00 15.34 124 ARG A C 1
ATOM 1910 O O . ARG A 1 124 ? -10.038 -4.472 33.006 1.00 16.19 124 ARG A O 1
ATOM 1931 N N . ASP A 1 125 ? -10.956 -3.566 31.185 1.00 15.88 125 ASP A N 1
ATOM 1932 C CA . ASP A 1 125 ? -11.188 -2.308 31.895 1.00 18.68 125 ASP A CA 1
ATOM 1933 C C . ASP A 1 125 ? -12.100 -2.499 33.096 1.00 16.99 125 ASP A C 1
ATOM 1934 O O . ASP A 1 125 ? -11.804 -1.996 34.198 1.00 17.43 125 ASP A O 1
ATOM 1943 N N . VAL A 1 126 ? -13.219 -3.187 32.902 1.00 15.65 126 VAL A N 1
ATOM 1944 C CA . VAL A 1 126 ? -14.170 -3.355 33.996 1.00 15.04 126 VAL A CA 1
ATOM 1945 C C . VAL A 1 126 ? -13.564 -4.204 35.120 1.00 14.72 126 VAL A C 1
ATOM 1946 O O . VAL A 1 126 ? -13.650 -3.850 36.302 1.00 15.02 126 VAL A O 1
ATOM 1959 N N . TRP A 1 127 ? -12.984 -5.345 34.780 1.00 13.85 127 TRP A N 1
ATOM 1960 C CA . TRP A 1 127 ? -12.493 -6.287 35.788 1.00 13.75 127 TRP A CA 1
ATOM 1961 C C . TRP A 1 127 ? -11.207 -5.812 36.458 1.00 13.60 127 TRP A C 1
ATOM 1962 O O . TRP A 1 127 ? -11.031 -6.041 37.654 1.00 14.14 127 TRP A O 1
ATOM 1983 N N . PHE A 1 128 ? -10.281 -5.176 35.720 1.00 14.12 128 PHE A N 1
ATOM 1984 C CA . PHE A 1 128 ? -9.009 -4.781 36.292 1.00 15.12 128 PHE A CA 1
ATOM 1985 C C . PHE A 1 128 ? -8.982 -3.345 36.752 1.00 16.66 128 PHE A C 1
ATOM 1986 O O . PHE A 1 128 ? -8.214 -3.032 37.677 1.00 17.72 128 PHE A O 1
ATOM 2003 N N . LEU A 1 129 ? -9.784 -2.465 36.172 1.00 18.27 129 LEU A N 1
ATOM 2004 C CA . LEU A 1 129 ? -9.790 -1.060 36.592 1.00 18.85 129 LEU A CA 1
ATOM 2005 C C . LEU A 1 129 ? -11.099 -0.604 37.229 1.00 19.93 129 LEU A C 1
ATOM 2006 O O . LEU A 1 129 ? -11.126 0.459 37.850 1.00 22.56 129 LEU A O 1
ATOM 2022 N N . GLY A 1 130 ? -12.182 -1.349 37.091 1.00 18.20 130 GLY A N 1
ATOM 2023 C CA . GLY A 1 130 ? -13.457 -0.921 37.637 1.00 19.51 130 GLY A CA 1
ATOM 2024 C C . GLY A 1 130 ? -14.071 0.252 36.899 1.00 21.58 130 GLY A C 1
ATOM 2025 O O . GLY A 1 130 ? -14.827 1.018 37.506 1.00 24.03 130 GLY A O 1
ATOM 2029 N N . THR A 1 131 ? -13.737 0.426 35.603 1.00 21.30 131 THR A N 1
ATOM 2030 C CA . THR A 1 131 ? -14.396 1.412 34.771 1.00 22.95 131 THR A CA 1
ATOM 2031 C C . THR A 1 131 ? -15.875 1.035 34.638 1.00 22.27 131 THR A C 1
ATOM 2032 O O . THR A 1 131 ? -16.264 -0.103 34.935 1.00 21.12 131 THR A O 1
ATOM 2043 N N . PRO A 1 132 ? -16.724 1.972 34.207 1.00 23.86 132 PRO A N 1
ATOM 2044 C CA . PRO A 1 132 ? -18.158 1.676 34.126 1.00 24.43 132 PRO A CA 1
ATOM 2045 C C . PRO A 1 132 ? -18.485 0.491 33.232 1.00 23.65 132 PRO A C 1
ATOM 2046 O O . PRO A 1 132 ? -17.852 0.250 32.198 1.00 23.97 132 PRO A O 1
ATOM 2057 N N . ALA A 1 133 ? -19.537 -0.217 33.624 1.00 22.44 133 ALA A N 1
ATOM 2058 C CA . ALA A 1 133 ? -19.938 -1.431 32.933 1.00 22.91 133 ALA A CA 1
ATOM 2059 C C . ALA A 1 133 ? -20.719 -1.174 31.646 1.00 21.94 133 ALA A C 1
ATOM 2060 O O . ALA A 1 133 ? -20.761 -2.060 30.792 1.00 21.31 133 ALA A O 1
ATOM 2067 N N . ASP A 1 134 ? -21.351 -0.006 31.477 1.00 22.31 134 ASP A N 1
ATOM 2068 C CA . ASP A 1 134 ? -22.167 0.194 30.282 1.00 24.00 134 ASP A CA 1
ATOM 2069 C C . ASP A 1 134 ? -21.434 -0.062 28.970 1.00 22.13 134 ASP A C 1
ATOM 2070 O O . ASP A 1 134 ? -22.013 -0.717 28.093 1.00 21.16 134 ASP A O 1
ATOM 2079 N N . PRO A 1 135 ? -20.218 0.439 28.742 1.00 21.54 135 PRO A N 1
ATOM 2080 C CA . PRO A 1 135 ? -19.540 0.150 27.464 1.00 20.99 135 PRO A CA 1
ATOM 2081 C C . PRO A 1 135 ? -19.282 -1.323 27.256 1.00 18.00 135 PRO A C 1
ATOM 2082 O O . PRO A 1 135 ? -19.292 -1.786 26.108 1.00 18.71 135 PRO A O 1
ATOM 2093 N N . LEU A 1 136 ? -19.066 -2.097 28.334 1.00 16.27 136 LEU A N 1
ATOM 2094 C CA . LEU A 1 136 ? -18.898 -3.541 28.174 1.00 14.68 136 LEU A CA 1
ATOM 2095 C C . LEU A 1 136 ? -20.210 -4.200 27.764 1.00 15.51 136 LEU A C 1
ATOM 2096 O O . LEU A 1 136 ? -20.232 -5.046 26.859 1.00 14.79 136 LEU A O 1
ATOM 2112 N N . LEU A 1 137 ? -21.322 -3.826 28.408 1.00 16.23 137 LEU A N 1
ATOM 2113 C CA . LEU A 1 137 ? -22.619 -4.367 28.010 1.00 17.53 137 LEU A CA 1
ATOM 2114 C C . LEU A 1 137 ? -22.943 -4.009 26.561 1.00 17.57 137 LEU A C 1
ATOM 2115 O O . LEU A 1 137 ? -23.468 -4.837 25.821 1.00 17.69 137 LEU A O 1
ATOM 2131 N N . GLN A 1 138 ? -22.614 -2.789 26.136 1.00 18.22 138 GLN A N 1
ATOM 2132 C CA . GLN A 1 138 ? -22.821 -2.392 24.742 1.00 19.87 138 GLN A CA 1
ATOM 2133 C C . GLN A 1 138 ? -21.988 -3.269 23.813 1.00 17.65 138 GLN A C 1
ATOM 2134 O O . GLN A 1 138 ? -22.467 -3.722 22.769 1.00 17.57 138 GLN A O 1
ATOM 2148 N N . ALA A 1 139 ? -20.727 -3.527 24.175 1.00 16.48 139 ALA A N 1
ATOM 2149 C CA . ALA A 1 139 ? -19.875 -4.356 23.341 1.00 15.86 139 ALA A CA 1
ATOM 2150 C C . ALA A 1 139 ? -20.384 -5.786 23.291 1.00 14.92 139 ALA A C 1
ATOM 2151 O O . ALA A 1 139 ? -20.332 -6.429 22.237 1.00 14.76 139 ALA A O 1
ATOM 2158 N N . LEU A 1 140 ? -20.844 -6.319 24.427 1.00 15.21 140 LEU A N 1
ATOM 2159 C CA . LEU A 1 140 ? -21.424 -7.659 24.438 1.00 14.95 140 LEU A CA 1
ATOM 2160 C C . LEU A 1 140 ? -22.700 -7.730 23.607 1.00 15.48 140 LEU A C 1
ATOM 2161 O O . LEU A 1 140 ? -22.960 -8.745 22.956 1.00 16.11 140 LEU A O 1
ATOM 2177 N N . GLU A 1 141 ? -23.509 -6.671 23.613 1.00 16.27 141 GLU A N 1
ATOM 2178 C CA . GLU A 1 141 ? -24.701 -6.685 22.767 1.00 16.69 141 GLU A CA 1
ATOM 2179 C C . GLU A 1 141 ? -24.322 -6.683 21.298 1.00 16.68 141 GLU A C 1
ATOM 2180 O O . GLU A 1 141 ? -24.935 -7.386 20.497 1.00 18.54 141 GLU A O 1
ATOM 2192 N N . MET A 1 142 ? -23.267 -5.954 20.930 1.00 16.26 142 MET A N 1
ATOM 2193 C CA . MET A 1 142 ? -22.774 -6.002 19.560 1.00 15.82 142 MET A CA 1
ATOM 2194 C C . MET A 1 142 ? -22.296 -7.404 19.201 1.00 15.58 142 MET A C 1
ATOM 2195 O O . MET A 1 142 ? -22.660 -7.944 18.150 1.00 16.39 142 MET A O 1
ATOM 2209 N N . LEU A 1 143 ? -21.527 -8.038 20.087 1.00 15.27 143 LEU A N 1
ATOM 2210 C CA . LEU A 1 143 ? -21.028 -9.375 19.778 1.00 14.34 143 LEU A CA 1
ATOM 2211 C C . LEU A 1 143 ? -22.180 -10.380 19.668 1.00 14.98 143 LEU A C 1
ATOM 2212 O O . LEU A 1 143 ? -22.212 -11.229 18.767 1.00 15.92 143 LEU A O 1
ATOM 2228 N N . GLN A 1 144 ? -23.154 -10.265 20.558 1.00 15.94 144 GLN A N 1
ATOM 2229 C CA . GLN A 1 144 ? -24.351 -11.093 20.506 1.00 17.33 144 GLN A CA 1
ATOM 2230 C C . GLN A 1 144 ? -25.048 -10.950 19.165 1.00 18.40 144 GLN A C 1
ATOM 2231 O O . GLN A 1 144 ? -25.520 -11.940 18.599 1.00 17.76 144 GLN A O 1
ATOM 2245 N N . GLY A 1 145 ? -25.120 -9.724 18.643 1.00 18.24 145 GLY A N 1
ATOM 2246 C CA . GLY A 1 145 ? -25.786 -9.469 17.372 1.00 19.74 145 GLY A CA 1
ATOM 2247 C C . GLY A 1 145 ? -25.082 -10.085 16.184 1.00 19.63 145 GLY A C 1
ATOM 2248 O O . GLY A 1 145 ? -25.698 -10.241 15.109 1.00 21.57 145 GLY A O 1
ATOM 2252 N N . ALA A 1 146 ? -23.796 -10.441 16.346 1.00 19.22 146 ALA A N 1
ATOM 2253 C CA . ALA A 1 146 ? -23.095 -11.151 15.270 1.00 18.98 146 ALA A CA 1
ATOM 2254 C C . ALA A 1 146 ? -23.417 -12.645 15.232 1.00 20.14 146 ALA A C 1
ATOM 2255 O O . ALA A 1 146 ? -23.157 -13.301 14.219 1.00 21.43 146 ALA A O 1
ATOM 2262 N N . LEU A 1 147 ? -23.983 -13.209 16.296 1.00 19.62 147 LEU A N 1
ATOM 2263 C CA . LEU A 1 147 ? -24.365 -14.594 16.257 1.00 19.87 147 LEU A CA 1
ATOM 2264 C C . LEU A 1 147 ? -25.594 -14.758 15.362 1.00 21.06 147 LEU A C 1
ATOM 2265 O O . LEU A 1 147 ? -26.441 -13.847 15.248 1.00 22.40 147 LEU A O 1
ATOM 2281 N N . PRO A 1 148 ? -25.771 -15.934 14.788 1.00 22.31 148 PRO A N 1
ATOM 2282 C CA . PRO A 1 148 ? -27.021 -16.223 14.078 1.00 22.89 148 PRO A CA 1
ATOM 2283 C C . PRO A 1 148 ? -28.191 -16.206 15.051 1.00 22.95 148 PRO A C 1
ATOM 2284 O O . PRO A 1 148 ? -28.163 -16.960 16.044 1.00 23.01 148 PRO A O 1
ATOM 2295 N N . PRO A 1 149 ? -29.177 -15.300 14.862 1.00 24.42 149 PRO A N 1
ATOM 2296 C CA . PRO A 1 149 ? -30.219 -15.112 15.893 1.00 25.71 149 PRO A CA 1
ATOM 2297 C C . PRO A 1 149 ? -30.992 -16.364 16.244 1.00 25.57 149 PRO A C 1
ATOM 2298 O O . PRO A 1 149 ? -31.356 -16.549 17.414 1.00 27.38 149 PRO A O 1
ATOM 2309 N N . ASP A 1 150 ? -31.240 -17.240 15.287 1.00 26.60 150 ASP A N 1
ATOM 2310 C CA . ASP A 1 150 ? -32.130 -18.373 15.512 1.00 28.73 150 ASP A CA 1
ATOM 2311 C C . ASP A 1 150 ? -31.439 -19.570 16.169 1.00 26.67 150 ASP A C 1
ATOM 2312 O O . ASP A 1 150 ? -32.130 -20.534 16.525 1.00 27.74 150 ASP A O 1
ATOM 2321 N N . GLY A 1 151 ? -30.112 -19.509 16.390 1.00 25.73 151 GLY A N 1
ATOM 2322 C CA . GLY A 1 151 ? -29.376 -20.595 17.020 1.00 23.96 151 GLY A CA 1
ATOM 2323 C C . GLY A 1 151 ? -28.045 -20.875 16.333 1.00 24.13 151 GLY A C 1
ATOM 2324 O O . GLY A 1 151 ? -27.811 -20.359 15.245 1.00 27.44 151 GLY A O 1
ATOM 2328 N N . GLY A 1 152 ? -27.238 -21.755 16.878 1.00 21.90 152 GLY A N 1
ATOM 2329 C CA . GLY A 1 152 ? -25.947 -22.084 16.276 1.00 21.34 152 GLY A CA 1
ATOM 2330 C C . GLY A 1 152 ? -24.775 -21.366 16.938 1.00 18.56 152 GLY A C 1
ATOM 2331 O O . GLY A 1 152 ? -24.913 -20.520 17.831 1.00 19.30 152 GLY A O 1
ATOM 2335 N N . PHE A 1 153 ? -23.587 -21.706 16.437 1.00 17.10 153 PHE A N 1
ATOM 2336 C CA . PHE A 1 153 ? -22.338 -21.122 16.876 1.00 16.14 153 PHE A CA 1
ATOM 2337 C C . PHE A 1 153 ? -21.985 -19.932 15.969 1.00 15.53 153 PHE A C 1
ATOM 2338 O O . PHE A 1 153 ? -22.729 -19.573 15.061 1.00 16.62 153 PHE A O 1
ATOM 2355 N N . ALA A 1 154 ? -20.812 -19.308 16.174 1.00 15.20 154 ALA A N 1
ATOM 2356 C CA . ALA A 1 154 ? -20.543 -18.032 15.519 1.00 15.31 154 ALA A CA 1
ATOM 2357 C C . ALA A 1 154 ? -20.632 -18.141 14.003 1.00 15.40 154 ALA A C 1
ATOM 2358 O O . ALA A 1 154 ? -21.101 -17.212 13.324 1.00 16.36 154 ALA A O 1
ATOM 2365 N N . ALA A 1 155 ? -20.094 -19.224 13.441 1.00 15.01 155 ALA A N 1
ATOM 2366 C CA . ALA A 1 155 ? -20.062 -19.462 12.000 1.00 16.20 155 ALA A CA 1
ATOM 2367 C C . ALA A 1 155 ? -21.062 -20.528 11.574 1.00 17.69 155 ALA A C 1
ATOM 2368 O O . ALA A 1 155 ? -20.965 -21.048 10.455 1.00 20.47 155 ALA A O 1
ATOM 2375 N N . GLY A 1 156 ? -22.045 -20.837 12.431 1.00 16.95 156 GLY A N 1
ATOM 2376 C CA . GLY A 1 156 ? -23.022 -21.893 12.194 1.00 17.55 156 GLY A CA 1
ATOM 2377 C C . GLY A 1 156 ? -22.615 -23.139 12.953 1.00 17.52 156 GLY A C 1
ATOM 2378 O O . GLY A 1 156 ? -22.952 -23.311 14.124 1.00 18.97 156 GLY A O 1
ATOM 2382 N N . GLU A 1 157 ? -21.863 -24.008 12.291 1.00 18.10 157 GLU A N 1
ATOM 2383 C CA . GLU A 1 157 ? -21.188 -25.102 12.966 1.00 18.10 157 GLU A CA 1
ATOM 2384 C C . GLU A 1 157 ? -20.145 -24.554 13.930 1.00 15.89 157 GLU A C 1
ATOM 2385 O O . GLU A 1 157 ? -19.581 -23.479 13.721 1.00 15.57 157 GLU A O 1
ATOM 2397 N N . TRP A 1 158 ? -19.867 -25.322 14.983 1.00 15.38 158 TRP A N 1
ATOM 2398 C CA . TRP A 1 158 ? -18.789 -25.003 15.920 1.00 14.09 158 TRP A CA 1
ATOM 2399 C C . TRP A 1 158 ? -17.477 -24.761 15.163 1.00 13.96 158 TRP A C 1
ATOM 2400 O O . TRP A 1 158 ? -17.138 -25.492 14.239 1.00 14.64 158 TRP A O 1
ATOM 2421 N N . SER A 1 159 ? -16.714 -23.756 15.589 1.00 12.68 159 SER A N 1
ATOM 2422 C CA . SER A 1 159 ? -15.396 -23.522 15.017 1.00 12.30 159 SER A CA 1
ATOM 2423 C C . SER A 1 159 ? -14.479 -22.948 16.082 1.00 11.19 159 SER A C 1
ATOM 2424 O O . SER A 1 159 ? -14.896 -22.642 17.202 1.00 11.76 159 SER A O 1
ATOM 2432 N N . ILE A 1 160 ? -13.228 -22.729 15.698 1.00 11.11 160 ILE A N 1
ATOM 2433 C CA . ILE A 1 160 ? -12.293 -22.091 16.606 1.00 10.66 160 ILE A CA 1
ATOM 2434 C C . ILE A 1 160 ? -12.733 -20.723 17.078 1.00 10.62 160 ILE A C 1
ATOM 2435 O O . ILE A 1 160 ? -12.227 -20.255 18.096 1.00 10.57 160 ILE A O 1
ATOM 2451 N N . ALA A 1 161 ? -13.614 -20.051 16.357 1.00 10.62 161 ALA A N 1
ATOM 2452 C CA . ALA A 1 161 ? -14.114 -18.775 16.862 1.00 10.94 161 ALA A CA 1
ATOM 2453 C C . ALA A 1 161 ? -14.805 -18.949 18.215 1.00 11.35 161 ALA A C 1
ATOM 2454 O O . ALA A 1 161 ? -14.729 -18.071 19.075 1.00 11.61 161 ALA A O 1
ATOM 2461 N N . ASP A 1 162 ? -15.488 -20.080 18.415 1.00 10.81 162 ASP A N 1
ATOM 2462 C CA . ASP A 1 162 ? -16.161 -20.334 19.676 1.00 10.75 162 ASP A CA 1
ATOM 2463 C C . ASP A 1 162 ? -15.168 -20.720 20.760 1.00 10.90 162 ASP A C 1
ATOM 2464 O O . ASP A 1 162 ? -15.362 -20.358 21.934 1.00 12.26 162 ASP A O 1
ATOM 2473 N N . ALA A 1 163 ? -14.062 -21.405 20.398 1.00 10.69 163 ALA A N 1
ATOM 2474 C CA . ALA A 1 163 ? -12.978 -21.632 21.355 1.00 11.10 163 ALA A CA 1
ATOM 2475 C C . ALA A 1 163 ? -12.372 -20.322 21.793 1.00 10.62 163 ALA A C 1
ATOM 2476 O O . ALA A 1 163 ? -11.921 -20.197 22.944 1.00 10.72 163 ALA A O 1
ATOM 2483 N N . ALA A 1 164 ? -12.290 -19.343 20.872 1.00 10.26 164 ALA A N 1
ATOM 2484 C CA . ALA A 1 164 ? -11.643 -18.081 21.200 1.00 10.02 164 ALA A CA 1
ATOM 2485 C C . ALA A 1 164 ? -12.436 -17.290 22.227 1.00 9.78 164 ALA A C 1
ATOM 2486 O O . ALA A 1 164 ? -11.850 -16.549 23.033 1.00 10.42 164 ALA A O 1
ATOM 2493 N N . VAL A 1 165 ? -13.760 -17.390 22.191 1.00 10.15 165 VAL A N 1
ATOM 2494 C CA . VAL A 1 165 ? -14.631 -16.493 22.939 1.00 10.86 165 VAL A CA 1
ATOM 2495 C C . VAL A 1 165 ? -15.202 -17.124 24.210 1.00 10.68 165 VAL A C 1
ATOM 2496 O O . VAL A 1 165 ? -15.319 -16.453 25.232 1.00 10.99 165 VAL A O 1
ATOM 2509 N N . ILE A 1 166 ? -15.543 -18.404 24.196 1.00 10.72 166 ILE A N 1
ATOM 2510 C CA . ILE A 1 166 ? -16.217 -18.978 25.357 1.00 11.03 166 ILE A CA 1
ATOM 2511 C C . ILE A 1 166 ? -15.409 -18.863 26.646 1.00 10.54 166 ILE A C 1
ATOM 2512 O O . ILE A 1 166 ? -16.033 -18.717 27.697 1.00 11.52 166 ILE A O 1
ATOM 2528 N N . PRO A 1 167 ? -14.068 -18.942 26.676 1.00 9.73 167 PRO A N 1
ATOM 2529 C CA . PRO A 1 167 ? -13.392 -18.874 27.975 1.00 10.03 167 PRO A CA 1
ATOM 2530 C C . PRO A 1 167 ? -13.722 -17.599 28.720 1.00 10.98 167 PRO A C 1
ATOM 2531 O O . PRO A 1 167 ? -13.757 -17.587 29.961 1.00 11.17 167 PRO A O 1
ATOM 2542 N N . PHE A 1 168 ? -13.898 -16.507 27.986 1.00 10.69 168 PHE A N 1
ATOM 2543 C CA . PHE A 1 168 ? -14.140 -15.210 28.603 1.00 10.37 168 PHE A CA 1
ATOM 2544 C C . PHE A 1 168 ? -15.585 -15.097 29.056 1.00 11.29 168 PHE A C 1
ATOM 2545 O O . PHE A 1 168 ? -15.868 -14.646 30.181 1.00 13.33 168 PHE A O 1
ATOM 2562 N N . LEU A 1 169 ? -16.527 -15.456 28.174 1.00 12.01 169 LEU A N 1
ATOM 2563 C CA . LEU A 1 169 ? -17.932 -15.387 28.540 1.00 12.39 169 LEU A CA 1
ATOM 2564 C C . LEU A 1 169 ? -18.246 -16.338 29.679 1.00 12.64 169 LEU A C 1
ATOM 2565 O O . LEU A 1 169 ? -19.059 -16.010 30.549 1.00 14.28 169 LEU A O 1
ATOM 2581 N N . ALA A 1 170 ? -17.658 -17.536 29.670 1.00 12.38 170 ALA A N 1
ATOM 2582 C CA . ALA A 1 170 ? -17.952 -18.509 30.716 1.00 13.49 170 ALA A CA 1
ATOM 2583 C C . ALA A 1 170 ? -17.446 -18.063 32.083 1.00 13.11 170 ALA A C 1
ATOM 2584 O O . ALA A 1 170 ? -18.042 -18.401 33.104 1.00 15.77 170 ALA A O 1
ATOM 2591 N N . ARG A 1 171 ? -16.336 -17.325 32.137 1.00 13.45 171 ARG A N 1
ATOM 2592 C CA . ARG A 1 171 ? -15.865 -16.800 33.406 1.00 12.47 171 ARG A CA 1
ATOM 2593 C C . ARG A 1 171 ? -16.726 -15.650 33.921 1.00 13.37 171 ARG A C 1
ATOM 2594 O O . ARG A 1 171 ? -16.776 -15.411 35.135 1.00 14.63 171 ARG A O 1
ATOM 2615 N N . MET A 1 172 ? -17.401 -14.926 33.035 1.00 14.48 172 MET A N 1
ATOM 2616 C CA . MET A 1 172 ? -18.110 -13.717 33.461 1.00 15.11 172 MET A CA 1
ATOM 2617 C C . MET A 1 172 ? -19.119 -14.040 34.547 1.00 15.69 172 MET A C 1
ATOM 2618 O O . MET A 1 172 ? -19.194 -13.350 35.567 1.00 16.09 172 MET A O 1
ATOM 2632 N N . PHE A 1 173 ? -19.932 -15.062 34.315 1.00 16.79 173 PHE A N 1
ATOM 2633 C CA . PHE A 1 173 ? -21.033 -15.335 35.234 1.00 18.65 173 PHE A CA 1
ATOM 2634 C C . PHE A 1 173 ? -20.553 -15.701 36.630 1.00 17.74 173 PHE A C 1
ATOM 2635 O O . PHE A 1 173 ? -20.944 -15.024 37.602 1.00 19.22 173 PHE A O 1
ATOM 2652 N N . PRO A 1 174 ? -19.691 -16.704 36.804 1.00 15.77 174 PRO A N 1
ATOM 2653 C CA . PRO A 1 174 ? -19.223 -17.041 38.151 1.00 16.82 174 PRO A CA 1
ATOM 2654 C C . PRO A 1 174 ? -18.372 -15.954 38.765 1.00 15.98 174 PRO A C 1
ATOM 2655 O O . PRO A 1 174 ? -18.452 -15.761 39.985 1.00 17.20 174 PRO A O 1
ATOM 2666 N N . TYR A 1 175 ? -17.602 -15.197 37.975 1.00 14.48 175 TYR A N 1
ATOM 2667 C CA . TYR A 1 175 ? -16.821 -14.118 38.579 1.00 14.89 175 TYR A CA 1
ATOM 2668 C C . TYR A 1 175 ? -17.763 -13.050 39.129 1.00 14.80 175 TYR A C 1
ATOM 2669 O O . TYR A 1 175 ? -17.533 -12.513 40.214 1.00 16.23 175 TYR A O 1
ATOM 2687 N N . LEU A 1 176 ? -18.819 -12.731 38.395 1.00 14.99 176 LEU A N 1
ATOM 2688 C CA . LEU A 1 176 ? -19.784 -11.758 38.891 1.00 16.37 176 LEU A CA 1
ATOM 2689 C C . LEU A 1 176 ? -20.456 -12.244 40.158 1.00 18.31 176 LEU A C 1
ATOM 2690 O O . LEU A 1 176 ? -20.649 -11.468 41.098 1.00 20.16 176 LEU A O 1
ATOM 2706 N N . GLU A 1 177 ? -20.872 -13.508 40.182 1.00 18.93 177 GLU A N 1
ATOM 2707 C CA . GLU A 1 177 ? -21.520 -14.054 41.375 1.00 22.90 177 GLU A CA 1
ATOM 2708 C C . GLU A 1 177 ? -20.601 -13.987 42.589 1.00 22.65 177 GLU A C 1
ATOM 2709 O O . GLU A 1 177 ? -21.076 -13.789 43.712 1.00 23.87 177 GLU A O 1
ATOM 2721 N N . ALA A 1 178 ? -19.291 -14.141 42.386 1.00 20.66 178 ALA A N 1
ATOM 2722 C CA . ALA A 1 178 ? -18.330 -14.024 43.473 1.00 20.37 178 ALA A CA 1
ATOM 2723 C C . ALA A 1 178 ? -17.940 -12.580 43.782 1.00 21.81 178 ALA A C 1
ATOM 2724 O O . ALA A 1 178 ? -17.216 -12.336 44.760 1.00 23.06 178 ALA A O 1
ATOM 2731 N N . GLY A 1 179 ? -18.381 -11.616 42.976 1.00 20.78 179 GLY A N 1
ATOM 2732 C CA . GLY A 1 179 ? -17.966 -10.234 43.156 1.00 20.08 179 GLY A CA 1
ATOM 2733 C C . GLY A 1 179 ? -16.483 -10.023 42.929 1.00 20.07 179 GLY A C 1
ATOM 2734 O O . GLY A 1 179 ? -15.901 -9.098 43.503 1.00 23.47 179 GLY A O 1
ATOM 2738 N N . LEU A 1 180 ? -15.855 -10.856 42.101 1.00 17.47 180 LEU A N 1
ATOM 2739 C CA . LEU A 1 180 ? -14.419 -10.767 41.859 1.00 15.78 180 LEU A CA 1
ATOM 2740 C C . LEU A 1 180 ? -14.160 -9.823 40.695 1.00 13.89 180 LEU A C 1
ATOM 2741 O O . LEU A 1 180 ? -14.753 -9.964 39.627 1.00 14.58 180 LEU A O 1
ATOM 2757 N N . GLY A 1 181 ? -13.299 -8.842 40.926 1.00 13.32 181 GLY A N 1
ATOM 2758 C CA . GLY A 1 181 ? -12.999 -7.807 39.958 1.00 14.17 181 GLY A CA 1
ATOM 2759 C C . GLY A 1 181 ? -13.193 -6.434 40.577 1.00 14.02 181 GLY A C 1
ATOM 2760 O O . GLY A 1 181 ? -13.903 -6.272 41.594 1.00 16.69 181 GLY A O 1
ATOM 2764 N N . LEU A 1 182 ? -12.602 -5.407 39.959 1.00 14.97 182 LEU A N 1
ATOM 2765 C CA . LEU A 1 182 ? -12.502 -4.097 40.607 1.00 14.47 182 LEU A CA 1
ATOM 2766 C C . LEU A 1 182 ? -13.757 -3.245 40.502 1.00 16.08 182 LEU A C 1
ATOM 2767 O O . LEU A 1 182 ? -13.807 -2.163 41.109 1.00 17.59 182 LEU A O 1
ATOM 2783 N N . TYR A 1 183 ? -14.758 -3.713 39.777 1.00 16.64 183 TYR A N 1
ATOM 2784 C CA . TYR A 1 183 ? -16.030 -3.003 39.703 1.00 16.67 183 TYR A CA 1
ATOM 2785 C C . TYR A 1 183 ? -16.749 -3.016 41.075 1.00 19.59 183 TYR A C 1
ATOM 2786 O O . TYR A 1 183 ? -16.539 -3.889 41.906 1.00 18.88 183 TYR A O 1
ATOM 2804 N N . SER A 1 184 ? -17.616 -2.032 41.282 1.00 19.88 184 SER A N 1
ATOM 2805 C CA . SER A 1 184 ? -18.380 -1.888 42.524 1.00 20.44 184 SER A CA 1
ATOM 2806 C C . SER A 1 184 ? -19.552 -2.847 42.555 1.00 20.73 184 SER A C 1
ATOM 2807 O O . SER A 1 184 ? -19.974 -3.374 41.523 1.00 20.72 184 SER A O 1
ATOM 2815 N N . LYS A 1 185 ? -20.119 -3.028 43.750 1.00 22.70 185 LYS A N 1
ATOM 2816 C CA . LYS A 1 185 ? -21.326 -3.827 43.895 1.00 25.72 185 LYS A CA 1
ATOM 2817 C C . LYS A 1 185 ? -22.417 -3.305 42.977 1.00 27.61 185 LYS A C 1
ATOM 2818 O O . LYS A 1 185 ? -23.130 -4.085 42.334 1.00 28.23 185 LYS A O 1
ATOM 2837 N N . GLU A 1 186 ? -22.574 -1.982 42.916 1.00 27.78 186 GLU A N 1
ATOM 2838 C CA . GLU A 1 186 ? -23.629 -1.409 42.082 1.00 27.49 186 GLU A CA 1
ATOM 2839 C C . GLU A 1 186 ? -23.486 -1.884 40.648 1.00 24.99 186 GLU A C 1
ATOM 2840 O O . GLU A 1 186 ? -24.458 -2.347 40.027 1.00 25.07 186 GLU A O 1
ATOM 2852 N N . ASP A 1 187 ? -22.263 -1.800 40.102 1.00 22.40 187 ASP A N 1
ATOM 2853 C CA . ASP A 1 187 ? -22.070 -2.268 38.729 1.00 21.77 187 ASP A CA 1
ATOM 2854 C C . ASP A 1 187 ? -22.148 -3.785 38.616 1.00 20.85 187 ASP A C 1
ATOM 2855 O O . ASP A 1 187 ? -22.569 -4.311 37.581 1.00 20.42 187 ASP A O 1
ATOM 2864 N N . GLY A 1 188 ? -21.723 -4.507 39.643 1.00 20.30 188 GLY A N 1
ATOM 2865 C CA . GLY A 1 188 ? -21.895 -5.952 39.637 1.00 20.61 188 GLY A CA 1
ATOM 2866 C C . GLY A 1 188 ? -23.350 -6.361 39.536 1.00 21.21 188 GLY A C 1
ATOM 2867 O O . GLY A 1 188 ? -23.704 -7.249 38.763 1.00 20.86 188 GLY A O 1
ATOM 2871 N N . VAL A 1 189 ? -24.204 -5.743 40.353 1.00 21.98 189 VAL A N 1
ATOM 2872 C CA . VAL A 1 189 ? -25.643 -6.004 40.283 1.00 23.91 189 VAL A CA 1
ATOM 2873 C C . VAL A 1 189 ? -26.174 -5.636 38.906 1.00 22.61 189 VAL A C 1
ATOM 2874 O O . VAL A 1 189 ? -26.981 -6.367 38.313 1.00 23.38 189 VAL A O 1
ATOM 2887 N N . LYS A 1 190 ? -25.745 -4.488 38.378 1.00 21.97 190 LYS A N 1
ATOM 2888 C CA . LYS A 1 190 ? -26.213 -4.060 37.067 1.00 22.73 190 LYS A CA 1
ATOM 2889 C C . LYS A 1 190 ? -25.845 -5.089 36.001 1.00 19.91 190 LYS A C 1
ATOM 2890 O O . LYS A 1 190 ? -26.678 -5.460 35.168 1.00 20.11 190 LYS A O 1
ATOM 2909 N N . MET A 1 191 ? -24.607 -5.561 36.015 1.00 19.22 191 MET A N 1
ATOM 2910 C CA . MET A 1 191 ? -24.198 -6.564 35.031 1.00 17.80 191 MET A CA 1
ATOM 2911 C C . MET A 1 191 ? -24.939 -7.886 35.222 1.00 18.90 191 MET A C 1
ATOM 2912 O O . MET A 1 191 ? -25.370 -8.511 34.244 1.00 18.93 191 MET A O 1
ATOM 2926 N N . ARG A 1 192 ? -25.122 -8.322 36.476 1.00 19.63 192 ARG A N 1
ATOM 2927 C CA . ARG A 1 192 ? -25.846 -9.571 36.716 1.00 20.88 192 ARG A CA 1
ATOM 2928 C C . ARG A 1 192 ? -27.272 -9.476 36.204 1.00 20.26 192 ARG A C 1
ATOM 2929 O O . ARG A 1 192 ? -27.775 -10.405 35.559 1.00 21.31 192 ARG A O 1
ATOM 2950 N N . LYS A 1 193 ? -27.945 -8.351 36.479 1.00 21.85 193 LYS A N 1
ATOM 2951 C CA . LYS A 1 193 ? -29.327 -8.193 36.041 1.00 23.80 193 LYS A CA 1
ATOM 2952 C C . LYS A 1 193 ? -29.384 -8.130 34.519 1.00 22.63 193 LYS A C 1
ATOM 2953 O O . LYS A 1 193 ? -30.256 -8.750 33.890 1.00 23.69 193 LYS A O 1
ATOM 2972 N N . ALA A 1 194 ? -28.439 -7.401 33.897 1.00 21.91 194 ALA A N 1
ATOM 2973 C CA . ALA A 1 194 ? -28.421 -7.286 32.437 1.00 22.00 194 ALA A CA 1
ATOM 2974 C C . ALA A 1 194 ? -28.203 -8.649 31.804 1.00 21.28 194 ALA A C 1
ATOM 2975 O O . ALA A 1 194 ? -28.929 -9.057 30.882 1.00 20.91 194 ALA A O 1
ATOM 2982 N N . MET A 1 195 ? -27.233 -9.396 32.320 1.00 21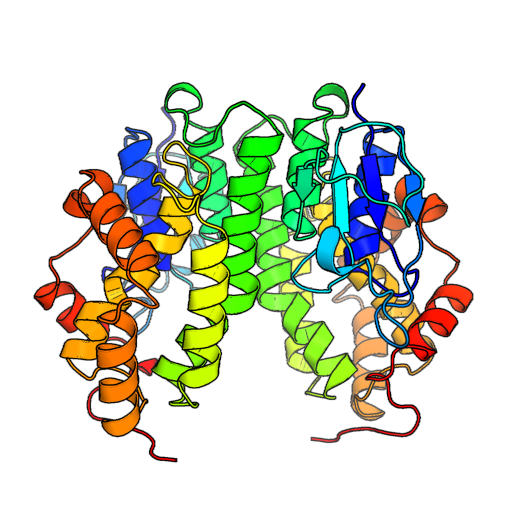.27 195 MET A N 1
ATOM 2983 C CA . MET A 1 195 ? -26.922 -10.667 31.689 1.00 21.76 195 MET A CA 1
ATOM 2984 C C . MET A 1 195 ? -28.004 -11.699 31.904 1.00 22.13 195 MET A C 1
ATOM 2985 O O . MET A 1 195 ? -28.053 -12.654 31.138 1.00 23.71 195 MET A O 1
ATOM 2999 N N . ALA A 1 196 ? -28.918 -11.490 32.860 1.00 22.20 196 ALA A N 1
ATOM 3000 C CA . ALA A 1 196 ? -30.063 -12.382 33.075 1.00 22.63 196 ALA A CA 1
ATOM 3001 C C . ALA A 1 196 ? -31.323 -11.936 32.333 1.00 23.61 196 ALA A C 1
ATOM 3002 O O . ALA A 1 196 ? -32.322 -12.677 32.340 1.00 24.24 196 ALA A O 1
ATOM 3009 N N . SER A 1 197 ? -31.310 -10.753 31.730 1.00 23.45 197 SER A N 1
ATOM 3010 C CA . SER A 1 197 ? -32.493 -10.142 31.130 1.00 23.26 197 SER A CA 1
ATOM 3011 C C . SER A 1 197 ? -32.719 -10.677 29.713 1.00 22.41 197 SER A C 1
ATOM 3012 O O . SER A 1 197 ? -31.829 -11.295 29.108 1.00 22.44 197 SER A O 1
ATOM 3020 N N . GLU A 1 198 ? -33.922 -10.415 29.158 1.00 24.15 198 GLU A N 1
ATOM 3021 C CA . GLU A 1 198 ? -34.185 -10.836 27.781 1.00 26.36 198 GLU A CA 1
ATOM 3022 C C . GLU A 1 198 ? -33.217 -10.189 26.779 1.00 26.68 198 GLU A C 1
ATOM 3023 O O . GLU A 1 198 ? -32.939 -10.810 25.750 1.00 26.23 198 GLU A O 1
ATOM 3035 N N . ARG A 1 199 ? -32.663 -8.991 27.080 1.00 26.47 199 ARG A N 1
ATOM 3036 C CA . ARG A 1 199 ? -31.675 -8.345 26.207 1.00 26.53 199 ARG A CA 1
ATOM 3037 C C . ARG A 1 199 ? -30.568 -9.309 25.825 1.00 23.32 199 ARG A C 1
ATOM 3038 O O . ARG A 1 199 ? -30.060 -9.275 24.702 1.00 24.42 199 ARG A O 1
ATOM 3059 N N . PHE A 1 200 ? -30.173 -10.170 26.749 1.00 21.09 200 PHE A N 1
ATOM 3060 C CA . PHE A 1 200 ? -29.030 -11.052 26.579 1.00 18.86 200 PHE A CA 1
ATOM 3061 C C . PHE A 1 200 ? -29.401 -12.536 26.535 1.00 18.81 200 PHE A C 1
ATOM 3062 O O . PHE A 1 200 ? -28.540 -13.408 26.755 1.00 18.46 200 PHE A O 1
ATOM 3079 N N . ALA A 1 201 ? -30.662 -12.847 26.181 1.00 19.29 201 ALA A N 1
ATOM 3080 C CA . ALA A 1 201 ? -31.057 -14.245 26.044 1.00 19.58 201 ALA A CA 1
ATOM 3081 C C . ALA A 1 201 ? -30.202 -14.982 25.016 1.00 18.16 201 ALA A C 1
ATOM 3082 O O . ALA A 1 201 ? -29.833 -16.145 25.219 1.00 18.91 201 ALA A O 1
ATOM 3089 N N . ARG A 1 202 ? -29.843 -14.322 23.910 1.00 18.11 202 ARG A N 1
ATOM 3090 C CA . ARG A 1 202 ? -29.119 -15.045 22.876 1.00 17.89 202 ARG A CA 1
ATOM 3091 C C . ARG A 1 202 ? -27.699 -15.423 23.316 1.00 17.30 202 ARG A C 1
ATOM 3092 O O . ARG A 1 202 ? -27.220 -16.523 23.025 1.00 18.58 202 ARG A O 1
ATOM 3113 N N . ILE A 1 203 ? -26.995 -14.525 23.998 1.00 16.68 203 ILE A N 1
ATOM 3114 C CA . ILE A 1 203 ? -25.640 -14.861 24.443 1.00 17.13 203 ILE A CA 1
ATOM 3115 C C . ILE A 1 203 ? -25.690 -15.886 25.575 1.00 16.51 203 ILE A C 1
ATOM 3116 O O . ILE A 1 203 ? -24.810 -16.736 25.686 1.00 16.60 203 ILE A O 1
ATOM 3132 N N . ARG A 1 204 ? -26.773 -15.914 26.366 1.00 16.89 204 ARG A N 1
ATOM 3133 C CA . ARG A 1 204 ? -26.884 -16.974 27.365 1.00 17.42 204 ARG A CA 1
ATOM 3134 C C . ARG A 1 204 ? -27.025 -18.330 26.684 1.00 16.91 204 ARG A C 1
ATOM 3135 O O . ARG A 1 204 ? -26.466 -19.339 27.149 1.00 17.42 204 AR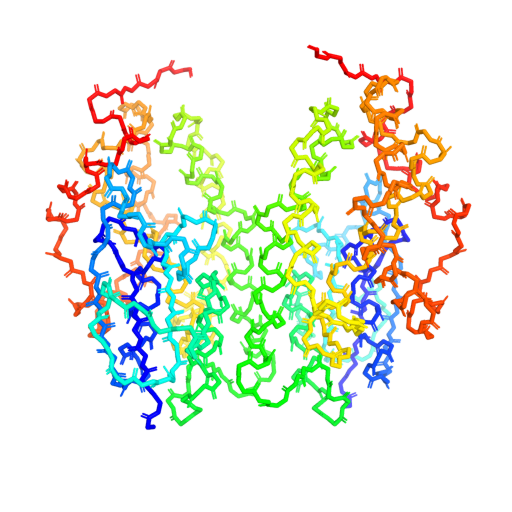G A O 1
ATOM 3156 N N . GLN A 1 205 ? -27.850 -18.384 25.627 1.00 17.89 205 GLN A N 1
ATOM 3157 C CA . GLN A 1 205 ? -27.973 -19.610 24.856 1.00 18.55 205 GLN A CA 1
ATOM 3158 C C . GLN A 1 205 ? -26.619 -20.027 24.288 1.00 16.32 205 GLN A C 1
ATOM 3159 O O . GLN A 1 205 ? -26.267 -21.214 24.334 1.00 16.24 205 GLN A O 1
ATOM 3173 N N . TYR A 1 206 ? -25.856 -19.060 23.750 1.00 15.50 206 TYR A N 1
ATOM 3174 C CA . TYR A 1 206 ? -24.522 -19.335 23.225 1.00 14.45 206 TYR A CA 1
ATOM 3175 C C . TYR A 1 206 ? -23.620 -19.943 24.290 1.00 14.02 206 TYR A C 1
ATOM 3176 O O . TYR A 1 206 ? -22.930 -20.939 24.043 1.00 15.12 206 TYR A O 1
ATOM 3194 N N . VAL A 1 207 ? -23.605 -19.347 25.483 1.00 14.22 207 VAL A N 1
ATOM 3195 C CA . VAL A 1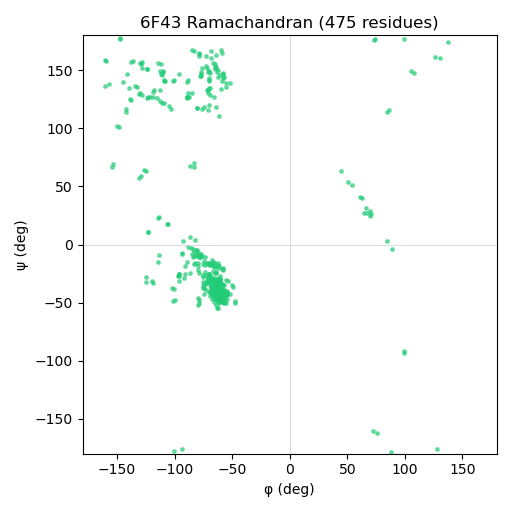 207 ? -22.758 -19.863 26.547 1.00 14.59 207 VAL A CA 1
ATOM 3196 C C . VAL A 1 207 ? -23.176 -21.277 26.930 1.00 15.50 207 VAL A C 1
ATOM 3197 O O . VAL A 1 207 ? -22.329 -22.158 27.079 1.00 16.26 207 VAL A O 1
ATOM 3210 N N . ARG A 1 208 ? -24.490 -21.543 27.041 1.00 15.85 208 ARG A N 1
ATOM 3211 C CA . ARG A 1 208 ? -24.924 -22.900 27.382 1.00 17.29 208 ARG A CA 1
ATOM 3212 C C . ARG A 1 208 ? -24.495 -23.883 26.306 1.00 17.25 208 ARG A C 1
ATOM 3213 O O . ARG A 1 208 ? -24.038 -24.994 26.604 1.00 17.60 208 ARG A O 1
ATOM 3234 N N . ASP A 1 209 ? -24.633 -23.484 25.041 1.00 16.91 209 ASP A N 1
ATOM 3235 C CA . ASP A 1 209 ? -24.314 -24.378 23.939 1.00 17.06 209 ASP A CA 1
ATOM 3236 C C . ASP A 1 209 ? -22.822 -24.706 23.897 1.00 16.12 209 ASP A C 1
ATOM 3237 O O . ASP A 1 209 ? -22.441 -25.849 23.641 1.00 17.54 209 ASP A O 1
ATOM 3246 N N . CYS A 1 210 ? -21.959 -23.715 24.126 1.00 14.48 210 CYS A N 1
ATOM 3247 C CA . CYS A 1 210 ? -20.521 -23.969 24.164 1.00 14.81 210 CYS A CA 1
ATOM 3248 C C . CYS A 1 210 ? -20.151 -24.804 25.388 1.00 14.89 210 CYS A C 1
ATOM 3249 O O . CYS A 1 210 ? -19.322 -25.716 25.294 1.00 15.47 210 CYS A O 1
ATOM 3257 N N . ARG A 1 211 ? -20.769 -24.519 26.536 1.00 15.13 211 ARG A N 1
ATOM 3258 C CA . ARG A 1 211 ? -20.402 -25.221 27.770 1.00 16.25 211 ARG A CA 1
ATOM 3259 C C . ARG A 1 211 ? -20.843 -26.665 27.749 1.00 16.69 211 ARG A C 1
ATOM 3260 O O . ARG A 1 211 ? -20.226 -27.497 28.415 1.00 19.21 211 ARG A O 1
ATOM 3281 N N . ALA A 1 212 ? -21.878 -26.986 26.970 1.00 16.93 212 ALA A N 1
ATOM 3282 C CA . ALA A 1 212 ? -22.374 -28.352 26.938 1.00 18.06 212 ALA A CA 1
ATOM 3283 C C . ALA A 1 212 ? -21.467 -29.304 26.163 1.00 19.00 212 ALA A C 1
ATOM 3284 O O . ALA A 1 212 ? -21.622 -30.514 26.294 1.00 22.13 212 ALA A O 1
ATOM 3291 N N . ARG A 1 213 ? -20.530 -28.809 25.396 1.00 17.38 213 ARG A N 1
ATOM 3292 C CA . ARG A 1 213 ? -19.661 -29.669 24.656 1.00 17.09 213 ARG A CA 1
ATOM 3293 C C . ARG A 1 213 ? -18.565 -30.281 25.537 1.00 17.25 213 ARG A C 1
ATOM 3294 O O . ARG A 1 213 ? -18.092 -29.638 26.436 1.00 17.07 213 ARG A O 1
ATOM 3315 N N . PRO A 1 214 ? -18.183 -31.517 25.266 1.00 17.54 214 PRO A N 1
ATOM 3316 C CA . PRO A 1 214 ? -17.122 -32.102 26.083 1.00 17.74 214 PRO A CA 1
ATOM 3317 C C . PRO A 1 214 ? -15.854 -31.274 26.097 1.00 16.39 214 PRO A C 1
ATOM 3318 O O . PRO A 1 214 ? -15.080 -31.343 27.064 1.00 17.22 214 PRO A O 1
ATOM 3329 N N . SER A 1 215 ? -15.546 -30.544 25.016 1.00 14.87 215 SER A N 1
ATOM 3330 C CA . SER A 1 215 ? -14.312 -29.770 25.007 1.00 14.47 215 SER A CA 1
ATOM 3331 C C . SER A 1 215 ? -14.304 -28.735 26.115 1.00 14.02 215 SER A C 1
ATOM 3332 O O . SER A 1 215 ? -13.230 -28.352 26.579 1.00 15.51 215 SER A O 1
ATOM 3340 N N . PHE A 1 216 ? -15.469 -28.239 26.514 1.00 14.51 216 PHE A N 1
ATOM 3341 C CA . PHE A 1 216 ? -15.543 -27.328 27.651 1.00 14.26 216 PHE A CA 1
ATOM 3342 C C . PHE A 1 216 ? -15.481 -28.103 28.956 1.00 13.97 216 PHE A C 1
ATOM 3343 O O . PHE A 1 216 ? -14.685 -27.785 29.848 1.00 14.58 216 PHE A O 1
ATOM 3360 N N . ALA A 1 217 ? -16.341 -29.123 29.106 1.00 15.55 217 ALA A N 1
ATOM 3361 C CA . ALA A 1 217 ? -16.344 -29.895 30.340 1.00 17.20 217 ALA A CA 1
ATOM 3362 C C . ALA A 1 217 ? -14.949 -30.387 30.703 1.00 17.49 217 ALA A C 1
ATOM 3363 O O . ALA A 1 217 ? -14.558 -30.365 31.876 1.00 17.93 217 ALA A O 1
ATOM 3370 N N . ASN A 1 218 ? -14.202 -30.872 29.725 1.00 15.66 218 ASN A N 1
ATOM 3371 C CA . ASN A 1 218 ? -12.901 -31.492 29.972 1.00 15.99 218 ASN A CA 1
ATOM 3372 C C . ASN A 1 218 ? -11.798 -30.494 30.233 1.00 15.23 218 ASN A C 1
ATOM 3373 O O . ASN A 1 218 ? -10.707 -30.918 30.626 1.00 17.76 218 ASN A O 1
ATOM 3384 N N . THR A 1 219 ? -12.060 -29.202 30.047 1.00 14.60 219 THR A N 1
ATOM 3385 C CA . THR A 1 219 ? -11.044 -28.167 30.226 1.00 14.23 219 THR A CA 1
ATOM 3386 C C . THR A 1 219 ? -11.445 -27.119 31.246 1.00 15.45 219 THR A C 1
ATOM 3387 O O . THR A 1 219 ? -10.795 -26.069 31.355 1.00 16.84 219 THR A O 1
ATOM 3398 N N . TRP A 1 220 ? -12.504 -27.369 31.987 1.00 15.51 220 TRP A N 1
ATOM 3399 C CA . TRP A 1 220 ? -13.006 -26.449 32.997 1.00 15.86 220 TRP A CA 1
ATOM 3400 C C . TRP A 1 220 ? -12.926 -27.128 34.348 1.00 17.47 220 TRP A C 1
ATOM 3401 O O . TRP A 1 220 ? -13.317 -28.293 34.490 1.00 18.88 220 TRP A O 1
ATOM 3422 N N . ALA A 1 221 ? -12.409 -26.410 35.332 1.00 16.61 221 ALA A N 1
ATOM 3423 C CA . ALA A 1 221 ? -12.200 -26.981 36.656 1.00 17.83 221 ALA A CA 1
ATOM 3424 C C . ALA A 1 221 ? -13.473 -27.037 37.491 1.00 18.33 221 ALA A C 1
ATOM 3425 O O . ALA A 1 221 ? -13.467 -27.645 38.577 1.00 21.03 221 ALA A O 1
ATOM 3432 N N . GLY A 1 222 ? -14.547 -26.430 37.030 1.00 17.60 222 GLY A N 1
ATOM 3433 C CA . GLY A 1 222 ? -15.762 -26.202 37.790 1.00 17.22 222 GLY A CA 1
ATOM 3434 C C . GLY A 1 222 ? -15.835 -24.749 38.182 1.00 16.87 222 GLY A C 1
ATOM 3435 O O . GLY A 1 222 ? -14.813 -24.095 38.363 1.00 17.75 222 GLY A O 1
ATOM 3439 N N . ASP A 1 223 ? -17.063 -24.218 38.295 1.00 17.06 223 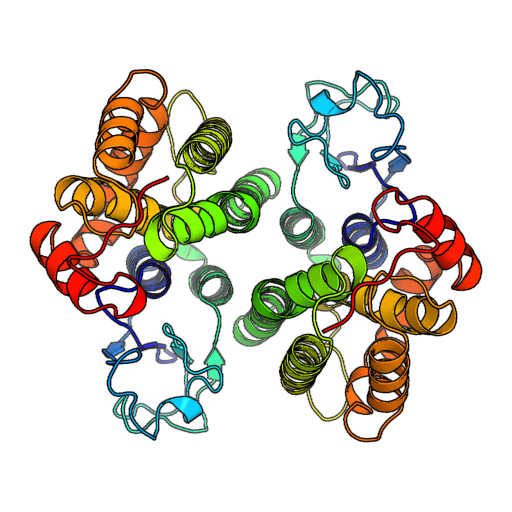ASP A N 1
ATOM 3440 C CA . ASP A 1 223 ? -17.201 -22.776 38.503 1.00 16.50 223 ASP A CA 1
ATOM 3441 C C . ASP A 1 223 ? -16.479 -22.362 39.779 1.00 16.40 223 ASP A C 1
ATOM 3442 O O . ASP A 1 223 ? -15.728 -21.391 39.785 1.00 16.42 223 ASP A O 1
ATOM 3451 N N . ALA A 1 224 ? -16.728 -23.073 40.900 1.00 18.01 224 ALA A N 1
ATOM 3452 C CA . ALA A 1 224 ? -16.108 -22.678 42.166 1.00 18.95 224 ALA A CA 1
ATOM 3453 C C . ALA A 1 224 ? -14.585 -22.757 42.094 1.00 18.82 224 ALA A C 1
ATOM 3454 O O . ALA A 1 224 ? -13.885 -21.868 42.591 1.00 18.38 224 ALA A O 1
ATOM 3461 N N . GLU A 1 225 ? -14.064 -23.820 41.490 1.00 17.94 225 GLU A N 1
ATOM 3462 C CA . GLU A 1 225 ? -12.624 -23.992 41.369 1.00 18.35 225 GLU A CA 1
ATOM 3463 C C . GLU A 1 225 ? -12.021 -22.924 40.464 1.00 16.41 225 GLU A C 1
ATOM 3464 O O . GLU A 1 225 ? -10.916 -22.426 40.722 1.00 17.03 225 GLU A O 1
ATOM 3476 N N . GLN A 1 226 ? -12.727 -22.558 39.398 1.00 15.42 226 GLN A N 1
ATOM 3477 C CA . GLN A 1 226 ? -12.221 -21.500 38.521 1.00 13.92 226 GLN A CA 1
ATOM 3478 C C . GLN A 1 226 ? -12.189 -20.158 39.255 1.00 14.33 226 GLN A C 1
ATOM 3479 O O . GLN A 1 226 ? -11.221 -19.397 39.129 1.00 14.85 226 GLN A O 1
ATOM 3493 N N . VAL A 1 227 ? -13.214 -19.874 40.079 1.00 15.19 227 VAL A N 1
ATOM 3494 C CA . VAL A 1 227 ? -13.178 -18.661 40.882 1.00 16.21 227 VAL A CA 1
ATOM 3495 C C . VAL A 1 227 ? -11.984 -18.681 41.826 1.00 16.61 227 VAL A C 1
ATOM 3496 O O . VAL A 1 227 ? -11.310 -17.655 41.998 1.00 15.98 227 VAL A O 1
ATOM 3509 N N . GLU A 1 228 ? -11.736 -19.812 42.500 1.00 17.49 228 GLU A N 1
ATOM 3510 C CA . GLU A 1 228 ? -10.580 -19.858 43.395 1.00 18.40 228 GLU A CA 1
ATOM 3511 C C . GLU A 1 228 ? -9.269 -19.618 42.653 1.00 16.83 228 GLU A C 1
ATOM 3512 O O . GLU A 1 228 ? -8.385 -18.901 43.153 1.00 18.52 228 GLU A O 1
ATOM 3524 N N . ALA A 1 229 ? -9.139 -20.156 41.454 1.00 15.67 229 ALA A N 1
ATOM 3525 C CA . ALA A 1 229 ? -7.927 -19.914 40.686 1.00 15.30 229 ALA A CA 1
ATOM 3526 C C . ALA A 1 229 ? -7.809 -18.449 40.301 1.00 14.68 229 ALA A C 1
ATOM 3527 O O . ALA A 1 229 ? -6.707 -17.862 40.358 1.00 15.70 229 ALA A O 1
ATOM 3534 N N . ALA A 1 230 ? -8.935 -17.831 39.944 1.00 14.42 230 ALA A N 1
ATOM 3535 C CA . ALA A 1 230 ? -8.904 -16.427 39.571 1.00 14.63 230 ALA A CA 1
ATOM 3536 C C . ALA A 1 230 ? -8.521 -15.530 40.748 1.00 15.09 230 ALA A C 1
ATOM 3537 O O . ALA A 1 230 ? -7.911 -14.466 40.558 1.00 15.47 230 ALA A O 1
ATOM 3544 N N . LYS A 1 231 ? -8.885 -15.924 41.959 1.00 14.88 231 LYS A N 1
ATOM 3545 C CA . LYS A 1 231 ? -8.508 -15.119 43.115 1.00 15.98 231 LYS A CA 1
ATOM 3546 C C . LYS A 1 231 ? -6.998 -15.067 43.342 1.00 16.87 231 LYS A C 1
ATOM 3547 O O . LYS A 1 231 ? -6.530 -14.167 44.051 1.00 18.42 231 LYS A O 1
ATOM 3566 N N . THR A 1 232 ? -6.218 -15.969 42.719 1.00 17.93 232 THR A N 1
ATOM 3567 C CA . THR A 1 232 ? -4.762 -15.924 42.786 1.00 18.18 232 THR A CA 1
ATOM 3568 C C . THR A 1 232 ? -4.165 -14.918 41.822 1.00 18.16 232 THR A C 1
ATOM 3569 O O . THR A 1 232 ? -2.956 -14.681 41.881 1.00 20.25 232 THR A O 1
ATOM 3580 N N . VAL A 1 233 ? -4.956 -14.352 40.922 1.00 16.00 233 VAL A N 1
ATOM 3581 C CA . VAL A 1 233 ? -4.449 -13.435 39.913 1.00 15.56 233 VAL A CA 1
ATOM 3582 C C . VAL A 1 233 ? -4.196 -12.097 40.581 1.00 16.60 233 VAL A C 1
ATOM 3583 O O . VAL A 1 233 ? -5.158 -11.451 41.021 1.00 16.75 233 VAL A O 1
ATOM 3596 N N . PRO A 1 234 ? -2.952 -11.613 40.646 1.00 17.71 234 PRO A N 1
ATOM 3597 C CA . PRO A 1 234 ? -2.723 -10.342 41.365 1.00 18.85 234 PRO A CA 1
ATOM 3598 C C . PRO A 1 234 ? -3.570 -9.191 40.849 1.00 20.03 234 PRO A C 1
ATOM 3599 O O . PRO A 1 234 ? -4.104 -8.425 41.663 1.00 20.85 234 PRO A O 1
ATOM 3610 N N . MET A 1 235 ? -3.701 -9.035 39.530 1.00 21.39 235 MET A N 1
ATOM 3611 C CA . MET A 1 235 ? -4.437 -7.910 38.956 1.00 22.68 235 MET A CA 1
ATOM 3612 C C . MET A 1 235 ? -5.936 -7.945 39.250 1.00 19.20 235 MET A C 1
ATOM 3613 O O . MET A 1 235 ? -6.614 -6.934 39.062 1.00 19.57 235 MET A O 1
ATOM 3627 N N . LEU A 1 236 ? -6.486 -9.075 39.693 1.00 17.14 236 LEU A N 1
ATOM 3628 C CA . LEU A 1 236 ? -7.882 -9.098 40.091 1.00 15.69 236 LEU A CA 1
ATOM 3629 C C . LEU A 1 236 ? -8.074 -8.642 41.527 1.00 15.59 236 LEU A C 1
ATOM 3630 O O . LEU A 1 236 ? -9.220 -8.441 41.917 1.00 16.40 236 LEU A O 1
ATOM 3646 N N . ARG A 1 237 ? -6.995 -8.446 42.287 1.00 16.13 237 ARG A N 1
ATOM 3647 C CA . ARG A 1 237 ? -6.989 -7.743 43.563 1.00 16.92 237 ARG A CA 1
ATOM 3648 C C . ARG A 1 237 ? -8.164 -8.170 44.449 1.00 16.08 237 ARG A C 1
ATOM 3649 O O . ARG A 1 237 ? -9.019 -7.366 44.823 1.00 15.48 237 ARG A O 1
ATOM 3670 N N . VAL A 1 238 ? -8.181 -9.446 44.825 1.00 16.66 238 VAL A N 1
ATOM 3671 C CA . VAL A 1 238 ? -9.324 -9.946 45.565 1.00 17.35 238 VAL A CA 1
ATOM 3672 C C . VAL A 1 238 ? -9.536 -9.091 46.814 1.00 16.46 238 VAL A C 1
ATOM 3673 O O . VAL A 1 238 ? -8.593 -8.731 47.533 1.00 17.50 238 VAL A O 1
ATOM 3686 N N . GLY A 1 239 ? -10.789 -8.739 47.056 1.00 15.22 239 GLY A N 1
ATOM 3687 C CA . GLY A 1 239 ? -11.157 -7.901 48.163 1.00 15.55 239 GLY A CA 1
ATOM 3688 C C . GLY A 1 239 ? -11.140 -6.421 47.890 1.00 15.20 239 GLY A C 1
ATOM 3689 O O . GLY A 1 239 ? -11.544 -5.647 48.773 1.00 14.91 239 GLY A O 1
ATOM 3693 N N . GLU A 1 240 ? -10.726 -6.004 46.707 1.00 14.68 240 GLU A N 1
ATOM 3694 C CA . GLU A 1 240 ? -10.644 -4.603 46.333 1.00 14.51 240 GLU A CA 1
ATOM 3695 C C . GLU A 1 240 ? -11.712 -4.231 45.311 1.00 14.11 240 GLU A C 1
ATOM 3696 O O . GLU A 1 240 ? -11.941 -4.979 44.358 1.00 14.02 240 GLU A O 1
ATOM 3708 N N . HIS A 1 241 ? -12.286 -3.026 45.478 1.00 13.98 241 HIS A N 1
ATOM 3709 C CA . HIS A 1 241 ? -13.230 -2.488 44.503 1.00 14.10 241 HIS A CA 1
ATOM 3710 C C . HIS A 1 241 ? -13.061 -0.992 44.412 1.00 13.57 241 HIS A C 1
ATOM 3711 O O . HIS A 1 241 ? -12.826 -0.338 45.424 1.00 15.22 241 HIS A O 1
ATOM 3725 N N . HIS A 1 242 ? -13.141 -0.485 43.195 1.00 14.03 242 HIS A N 1
ATOM 3726 C CA . HIS A 1 242 ? -13.161 0.949 42.936 1.00 16.29 242 HIS A CA 1
ATOM 3727 C C . HIS A 1 242 ? -14.608 1.400 42.781 1.00 18.28 242 HIS A C 1
ATOM 3728 O O . HIS A 1 242 ? -15.469 0.656 42.302 1.00 21.42 242 HIS A O 1
ATOM 3742 N N . HIS A 1 243 ? -14.875 2.606 43.215 1.00 17.16 243 HIS A N 1
ATOM 3743 C CA . HIS A 1 243 ? -16.229 3.131 43.223 1.00 17.97 243 HIS A CA 1
ATOM 3744 C C . HIS A 1 243 ? -16.219 4.465 42.529 1.00 20.92 243 HIS A C 1
ATOM 3745 O O . HIS A 1 243 ? -15.409 5.328 42.877 1.00 20.50 243 HIS A O 1
ATOM 3759 N N . HIS A 1 244 ? -17.116 4.619 41.560 1.00 25.56 244 HIS A N 1
ATOM 3760 C CA . HIS A 1 244 ? -17.248 5.851 40.782 1.00 32.12 244 HIS A CA 1
ATOM 3761 C C . HIS A 1 244 ? -15.887 6.246 40.229 1.00 34.18 244 HIS A C 1
ATOM 3762 O O . HIS A 1 244 ? -15.314 5.436 39.448 1.00 35.78 244 HIS A O 1
ATOM 3776 N N . THR B 1 4 ? -15.798 -15.894 -9.156 1.00 52.32 4 THR B N 1
ATOM 3777 C CA . THR B 1 4 ? -16.539 -15.048 -10.094 1.00 51.99 4 THR B CA 1
ATOM 3778 C C . THR B 1 4 ? -17.311 -13.927 -9.384 1.00 45.79 4 THR B C 1
ATOM 3779 O O . THR B 1 4 ? -17.683 -12.916 -9.995 1.00 46.48 4 THR B O 1
ATOM 3789 N N . LYS B 1 5 ? -17.556 -14.127 -8.094 1.00 38.47 5 LYS B N 1
ATOM 3790 C CA . LYS B 1 5 ? -18.371 -13.200 -7.323 1.00 31.02 5 LYS B CA 1
ATOM 3791 C C . LYS B 1 5 ? -17.635 -11.883 -7.112 1.00 23.84 5 LYS B C 1
ATOM 3792 O O . LYS B 1 5 ? -16.422 -11.844 -6.886 1.00 22.85 5 LYS B O 1
ATOM 3811 N N . GLN B 1 6 ? -18.388 -10.802 -7.152 1.00 19.34 6 GLN B N 1
ATOM 3812 C CA . GLN B 1 6 ? -17.790 -9.484 -7.116 1.00 16.52 6 GLN B CA 1
ATOM 3813 C C . GLN B 1 6 ? -17.219 -9.190 -5.728 1.00 15.42 6 GLN B C 1
ATOM 3814 O O . GLN B 1 6 ? -17.748 -9.640 -4.715 1.00 15.24 6 GLN B O 1
ATOM 3828 N N . ILE B 1 7 ? -16.149 -8.414 -5.702 1.00 14.76 7 ILE B N 1
ATOM 3829 C CA . ILE B 1 7 ? -15.545 -7.889 -4.478 1.00 14.43 7 ILE B CA 1
ATOM 3830 C C . ILE B 1 7 ? -15.559 -6.370 -4.575 1.00 13.33 7 ILE B C 1
ATOM 3831 O O . ILE B 1 7 ? -15.027 -5.799 -5.531 1.00 14.68 7 ILE B O 1
ATOM 3847 N N . THR B 1 8 ? -16.118 -5.719 -3.552 1.00 13.32 8 THR B N 1
ATOM 3848 C CA . THR B 1 8 ? -16.043 -4.274 -3.393 1.00 12.76 8 THR B CA 1
ATOM 3849 C C . THR B 1 8 ? -15.439 -3.950 -2.047 1.00 12.46 8 THR B C 1
ATOM 3850 O O . THR B 1 8 ? -15.932 -4.419 -1.008 1.00 12.79 8 THR B O 1
ATOM 3861 N N . LEU B 1 9 ? -14.386 -3.147 -2.063 1.00 12.08 9 LEU B N 1
ATOM 3862 C CA . LEU B 1 9 ? -13.726 -2.685 -0.856 1.00 12.11 9 LEU B CA 1
ATOM 3863 C C . LEU B 1 9 ? -13.983 -1.192 -0.692 1.00 11.52 9 LEU B C 1
ATOM 3864 O O . LEU B 1 9 ? -13.644 -0.378 -1.566 1.00 12.31 9 LEU B O 1
ATOM 3880 N N . TYR B 1 10 ? -14.577 -0.834 0.439 1.00 11.41 10 TYR B N 1
ATOM 3881 C CA . TYR B 1 10 ? -14.806 0.561 0.812 1.00 11.33 10 TYR B CA 1
ATOM 3882 C C . TYR B 1 10 ? -13.571 1.025 1.572 1.00 11.25 10 TYR B C 1
ATOM 3883 O O . TYR B 1 10 ? -13.145 0.364 2.533 1.00 11.49 10 TYR B O 1
ATOM 3901 N N . THR B 1 11 ? -12.996 2.140 1.123 1.00 11.43 11 THR B N 1
ATOM 3902 C CA A THR B 1 11 ? -11.611 2.519 1.344 0.52 11.40 11 THR B CA 1
ATOM 3903 C CA B THR B 1 11 ? -11.654 2.477 1.533 0.48 11.69 11 THR B CA 1
ATOM 3904 C C . THR B 1 11 ? -11.523 3.975 1.783 1.00 11.86 11 THR B C 1
ATOM 3905 O O . THR B 1 11 ? -12.463 4.753 1.621 1.00 12.83 11 THR B O 1
ATOM 3926 N N . ALA B 1 12 ? -10.349 4.365 2.250 1.00 12.81 12 ALA B N 1
ATOM 3927 C CA . ALA B 1 12 ? -9.972 5.767 2.422 1.00 13.57 12 ALA B CA 1
ATOM 3928 C C . ALA B 1 12 ? -8.447 5.821 2.418 1.00 14.37 12 ALA B C 1
ATOM 3929 O O . ALA B 1 12 ? -7.804 4.953 3.027 1.00 14.63 12 ALA B O 1
ATOM 3936 N N . THR B 1 13 ? -7.869 6.824 1.742 1.00 14.60 13 THR B N 1
ATOM 3937 C CA . THR B 1 13 ? -6.430 6.833 1.511 1.00 15.18 13 THR B CA 1
ATOM 3938 C C . THR B 1 13 ? -5.657 6.879 2.810 1.00 14.39 13 THR B C 1
ATOM 3939 O O . THR B 1 13 ? -4.622 6.214 2.946 1.00 14.64 13 THR B O 1
ATOM 3950 N N . PHE B 1 14 ? -6.140 7.628 3.794 1.00 14.23 14 PHE B N 1
ATOM 3951 C CA . PHE B 1 14 ? -5.396 7.712 5.051 1.00 15.46 14 PHE B CA 1
ATOM 3952 C C . PHE B 1 14 ? -5.313 6.380 5.794 1.00 14.42 14 PHE B C 1
ATOM 3953 O O . PHE B 1 14 ? -4.419 6.221 6.620 1.00 15.10 14 PHE B O 1
ATOM 3970 N N . SER B 1 15 ? -6.248 5.468 5.566 1.00 12.50 15 SER B N 1
ATOM 3971 C CA . SER B 1 15 ? -6.477 4.360 6.491 1.00 11.76 15 SER B CA 1
ATOM 3972 C C . SER B 1 15 ? -5.479 3.225 6.292 1.00 11.55 15 SER B C 1
ATOM 3973 O O . SER B 1 15 ? -5.491 2.553 5.243 1.00 11.48 15 SER B O 1
ATOM 3981 N N . PRO B 1 16 ? -4.658 2.913 7.293 1.00 10.64 16 PRO B N 1
ATOM 3982 C CA . PRO B 1 16 ? -3.768 1.762 7.130 1.00 10.33 16 PRO B CA 1
ATOM 3983 C C . PRO B 1 16 ? -4.532 0.460 7.155 1.00 9.24 16 PRO B C 1
ATOM 3984 O O . PRO B 1 16 ? -4.075 -0.544 6.584 1.00 10.40 16 PRO B O 1
ATOM 3995 N N . TYR B 1 17 ? -5.711 0.448 7.808 1.00 10.17 17 TYR B N 1
ATOM 3996 C CA . TYR B 1 17 ? -6.529 -0.760 7.864 1.00 10.75 17 TYR B CA 1
ATOM 3997 C C . TYR B 1 17 ? -7.048 -1.109 6.474 1.00 10.86 17 TYR B C 1
ATOM 3998 O O . TYR B 1 17 ? -7.030 -2.279 6.079 1.00 11.24 17 TYR B O 1
ATOM 4016 N N . ALA B 1 18 ? -7.543 -0.107 5.734 1.00 10.29 18 ALA B N 1
ATOM 4017 C CA . ALA B 1 18 ? -7.969 -0.350 4.361 1.00 11.20 18 ALA B CA 1
ATOM 4018 C C . ALA B 1 18 ? -6.794 -0.732 3.493 1.00 10.71 18 ALA B C 1
ATOM 4019 O O . ALA B 1 18 ? -6.919 -1.576 2.596 1.00 10.97 18 ALA B O 1
ATOM 4026 N N . HIS B 1 19 ? -5.652 -0.106 3.735 1.00 9.95 19 HIS B N 1
ATOM 4027 C CA . HIS B 1 19 ? -4.443 -0.367 2.936 1.00 10.00 19 HIS B CA 1
ATOM 4028 C C . HIS B 1 19 ? -4.058 -1.840 3.015 1.00 9.39 19 HIS B C 1
ATOM 4029 O O . HIS B 1 19 ? -3.693 -2.442 2.005 1.00 10.35 19 HIS B O 1
ATOM 4043 N N . ARG B 1 20 ? -4.183 -2.454 4.207 1.00 9.51 20 ARG B N 1
ATOM 4044 C CA . ARG B 1 20 ? -3.895 -3.868 4.352 1.00 9.70 20 ARG B CA 1
ATOM 4045 C C . ARG B 1 20 ? -4.574 -4.673 3.259 1.00 9.59 20 ARG B C 1
ATOM 4046 O O . ARG B 1 20 ? -3.990 -5.590 2.664 1.00 9.99 20 ARG B O 1
ATOM 4067 N N . VAL B 1 21 ? -5.873 -4.413 3.095 1.00 9.53 21 VAL B N 1
ATOM 4068 C CA . VAL B 1 21 ? -6.710 -5.245 2.257 1.00 9.57 21 VAL B CA 1
ATOM 4069 C C . VAL B 1 21 ? -6.436 -4.969 0.786 1.00 10.74 21 VAL B C 1
ATOM 4070 O O . VAL B 1 21 ? -6.463 -5.888 -0.021 1.00 11.43 21 VAL B O 1
ATOM 4083 N N . ARG B 1 22 ? -6.160 -3.710 0.432 1.00 10.47 22 ARG B N 1
ATOM 4084 C CA . ARG B 1 22 ? -5.775 -3.433 -0.936 1.00 11.34 22 ARG B CA 1
ATOM 4085 C C . ARG B 1 22 ? -4.507 -4.199 -1.312 1.00 10.63 22 ARG B C 1
ATOM 4086 O O . ARG B 1 22 ? -4.401 -4.726 -2.414 1.00 11.82 22 ARG B O 1
ATOM 4107 N N . ILE B 1 23 ? -3.514 -4.254 -0.412 1.00 10.93 23 ILE B N 1
ATOM 4108 C CA . ILE B 1 23 ? -2.285 -4.974 -0.689 1.00 10.17 23 ILE B CA 1
ATOM 4109 C C . ILE B 1 23 ? -2.590 -6.431 -0.962 1.00 10.51 23 ILE B C 1
ATOM 4110 O O . ILE B 1 23 ? -2.093 -7.016 -1.931 1.00 11.62 23 ILE B O 1
ATOM 4126 N N . ALA B 1 24 ? -3.391 -7.056 -0.092 1.00 10.99 24 ALA B N 1
ATOM 4127 C CA . ALA B 1 24 ? -3.711 -8.468 -0.283 1.00 12.19 24 ALA B CA 1
ATOM 4128 C C . ALA B 1 24 ? -4.443 -8.728 -1.592 1.00 11.41 24 ALA B C 1
ATOM 4129 O O . ALA B 1 24 ? -4.175 -9.722 -2.269 1.00 12.05 24 ALA B O 1
ATOM 4136 N N . LEU B 1 25 ? -5.392 -7.862 -1.958 1.00 10.79 25 LEU B N 1
ATOM 4137 C CA . LEU B 1 25 ? -6.124 -8.014 -3.211 1.00 10.87 25 LEU B CA 1
ATOM 4138 C C . LEU B 1 25 ? -5.193 -7.906 -4.413 1.00 12.19 25 LEU B C 1
ATOM 4139 O O . LEU B 1 25 ? -5.347 -8.656 -5.393 1.00 13.80 25 LEU B O 1
ATOM 4155 N N . GLU B 1 26 ? -4.237 -6.991 -4.362 1.00 12.03 26 GLU B N 1
ATOM 4156 C CA . GLU B 1 26 ? -3.233 -6.901 -5.415 1.00 12.25 26 GLU B CA 1
ATOM 4157 C C . GLU B 1 26 ? -2.404 -8.171 -5.484 1.00 13.04 26 GLU B C 1
ATOM 4158 O O . GLU B 1 26 ? -2.167 -8.724 -6.566 1.00 15.18 26 GLU B O 1
ATOM 4170 N N . GLU B 1 27 ? -1.915 -8.639 -4.338 1.00 12.61 27 GLU B N 1
ATOM 4171 C CA . GLU B 1 27 ? -1.111 -9.867 -4.325 1.00 12.52 27 GLU B CA 1
ATOM 4172 C C . GLU B 1 27 ? -1.896 -11.075 -4.828 1.00 14.84 27 GLU B C 1
ATOM 4173 O O . GLU B 1 27 ? -1.319 -11.992 -5.438 1.00 16.77 27 GLU B O 1
ATOM 4185 N N . ALA B 1 28 ? -3.207 -11.097 -4.591 1.00 14.30 28 ALA B N 1
ATOM 4186 C CA . ALA B 1 28 ? -4.079 -12.178 -5.076 1.00 14.79 28 ALA B CA 1
ATOM 4187 C C . ALA B 1 28 ? -4.349 -12.121 -6.558 1.00 17.23 28 ALA B C 1
ATOM 4188 O O . ALA B 1 28 ? -4.788 -13.123 -7.117 1.00 19.40 28 ALA B O 1
ATOM 4195 N N . GLY B 1 29 ? -4.109 -10.985 -7.205 1.00 17.18 29 GLY B N 1
ATOM 4196 C CA . GLY B 1 29 ? -4.527 -10.839 -8.587 1.00 18.25 29 GLY B CA 1
ATOM 4197 C C . GLY B 1 29 ? -6.023 -10.756 -8.745 1.00 18.77 29 GLY B C 1
ATOM 4198 O O . GLY B 1 29 ? -6.558 -11.060 -9.811 1.00 21.50 29 GLY B O 1
ATOM 4202 N N . ALA B 1 30 ? -6.719 -10.335 -7.709 1.00 17.79 30 ALA B N 1
ATOM 4203 C CA . ALA B 1 30 ? -8.164 -10.299 -7.750 1.00 17.38 30 ALA B CA 1
ATOM 4204 C C . ALA B 1 30 ? -8.665 -9.186 -8.658 1.00 16.77 30 ALA B C 1
ATOM 4205 O O . ALA B 1 30 ? -8.061 -8.126 -8.772 1.00 18.01 30 ALA B O 1
ATOM 4212 N N . GLU B 1 31 ? -9.833 -9.397 -9.212 1.00 17.12 31 GLU B N 1
ATOM 4213 C CA . GLU B 1 31 ? -10.625 -8.308 -9.770 1.00 18.27 31 GLU B CA 1
ATOM 4214 C C . GLU B 1 31 ? -11.483 -7.764 -8.645 1.00 16.65 31 GLU B C 1
ATOM 4215 O O . GLU B 1 31 ? -12.139 -8.534 -7.942 1.00 18.69 31 GLU B O 1
ATOM 4227 N N . TYR B 1 32 ? -11.475 -6.448 -8.463 1.00 14.57 32 TYR B N 1
ATOM 4228 C CA . TYR B 1 32 ? -12.192 -5.841 -7.359 1.00 14.93 32 TYR B CA 1
ATOM 4229 C C . TYR B 1 32 ? -12.440 -4.372 -7.639 1.00 14.72 32 TYR B C 1
ATOM 4230 O O . TYR B 1 32 ? -11.746 -3.748 -8.429 1.00 16.75 32 TYR B O 1
ATOM 4248 N N . THR B 1 33 ? -13.430 -3.821 -6.968 1.00 14.19 33 THR B N 1
ATOM 4249 C CA . THR B 1 33 ? -13.713 -2.398 -7.013 1.00 13.84 33 THR B CA 1
ATOM 4250 C C . THR B 1 33 ? -13.349 -1.766 -5.676 1.00 12.91 33 THR B C 1
ATOM 4251 O O . THR B 1 33 ? -13.541 -2.385 -4.628 1.00 13.57 33 THR B O 1
ATOM 4262 N N . THR B 1 34 ? -12.797 -0.560 -5.723 1.00 12.62 34 THR B N 1
ATOM 4263 C CA . THR B 1 34 ? -12.661 0.263 -4.530 1.00 13.03 34 THR B CA 1
ATOM 4264 C C . THR B 1 34 ? -13.606 1.456 -4.607 1.00 12.79 34 THR B C 1
ATOM 4265 O O . THR B 1 34 ? -13.898 1.992 -5.685 1.00 13.12 34 THR B O 1
ATOM 4276 N N . TYR B 1 35 ? -14.061 1.890 -3.427 1.00 11.85 35 TYR B N 1
ATOM 4277 C CA . TYR B 1 35 ? -14.939 3.058 -3.336 1.00 12.22 35 TYR B CA 1
ATOM 4278 C C . TYR B 1 35 ? -14.577 3.855 -2.096 1.00 13.12 35 TYR B C 1
ATOM 4279 O O . TYR B 1 35 ? -14.688 3.358 -0.966 1.00 12.93 35 TYR B O 1
ATOM 4297 N N . ASP B 1 36 ? -14.124 5.082 -2.302 1.00 13.17 36 ASP B N 1
ATOM 4298 C CA . ASP B 1 36 ? -13.732 5.926 -1.191 1.00 15.24 36 ASP B CA 1
ATOM 4299 C C . ASP B 1 36 ? -14.934 6.370 -0.383 1.00 15.64 36 ASP B C 1
ATOM 4300 O O . ASP B 1 36 ? -15.996 6.708 -0.916 1.00 17.52 36 ASP B O 1
ATOM 4309 N N . VAL B 1 37 ? -14.745 6.387 0.925 1.00 13.58 37 VAL B N 1
ATOM 4310 C CA . VAL B 1 37 ? -15.759 6.862 1.867 1.00 14.49 37 VAL B CA 1
ATOM 4311 C C . VAL B 1 37 ? -15.126 7.865 2.808 1.00 15.14 37 VAL B C 1
ATOM 4312 O O . VAL B 1 37 ? -14.098 7.577 3.425 1.00 15.54 37 VAL B O 1
ATOM 4325 N N . ASP B 1 38 ? -15.767 9.018 2.958 1.00 16.49 38 ASP B N 1
ATOM 4326 C CA . ASP B 1 38 ? -15.292 10.068 3.872 1.00 18.75 38 ASP B CA 1
ATOM 4327 C C . ASP B 1 38 ? -15.788 9.738 5.282 1.00 18.19 38 ASP B C 1
ATOM 4328 O O . ASP B 1 38 ? -16.662 10.381 5.838 1.00 20.88 38 ASP B O 1
ATOM 4337 N N . ILE B 1 39 ? -15.217 8.684 5.860 1.00 16.01 39 ILE B N 1
ATOM 4338 C CA . ILE B 1 39 ? -15.821 8.084 7.039 1.00 16.58 39 ILE B CA 1
ATOM 4339 C C . ILE B 1 39 ? -15.621 8.934 8.275 1.00 17.73 39 ILE B C 1
ATOM 4340 O O . ILE B 1 39 ? -16.425 8.860 9.194 1.00 20.67 39 ILE B O 1
ATOM 4356 N N . LEU B 1 40 ? -14.611 9.775 8.319 1.00 19.39 40 LEU B N 1
ATOM 4357 C CA . LEU B 1 40 ? -14.341 10.523 9.535 1.00 21.84 40 LEU B CA 1
ATOM 4358 C C . LEU B 1 40 ? -15.060 11.856 9.562 1.00 23.20 40 LEU B C 1
ATOM 4359 O O . LEU B 1 40 ? -15.205 12.420 10.639 1.00 23.94 40 LEU B O 1
ATOM 4375 N N . ARG B 1 41 ? -15.516 12.367 8.423 1.00 24.51 41 ARG B N 1
ATOM 4376 C CA . ARG B 1 41 ? -16.109 13.701 8.389 1.00 28.11 41 ARG B CA 1
ATOM 4377 C C . ARG B 1 41 ? -17.522 13.726 7.796 1.00 27.22 41 ARG B C 1
ATOM 4378 O O . ARG B 1 41 ? -18.320 14.599 8.125 1.00 27.83 41 ARG B O 1
ATOM 4399 N N . ASN B 1 42 ? -17.854 12.794 6.908 1.00 26.94 42 ASN B N 1
ATOM 4400 C CA . ASN B 1 42 ? -19.155 12.819 6.263 1.00 28.25 42 ASN B CA 1
ATOM 4401 C C . ASN B 1 42 ? -19.603 11.433 5.829 1.00 25.01 42 ASN B C 1
ATOM 4402 O O . ASN B 1 42 ? -19.690 11.147 4.628 1.00 24.61 42 ASN B O 1
ATOM 4413 N N . MET B 1 43 ? -19.917 10.588 6.789 1.00 22.67 43 MET B N 1
ATOM 4414 C CA . MET B 1 43 ? -20.305 9.222 6.453 1.00 21.55 43 MET B CA 1
ATOM 4415 C C . MET B 1 43 ? -21.621 9.225 5.679 1.00 21.27 43 MET B C 1
ATOM 4416 O O . MET B 1 43 ? -22.627 9.764 6.167 1.00 23.03 43 MET B O 1
ATOM 4430 N N . PRO B 1 44 ? -21.684 8.589 4.513 1.00 20.28 44 PRO B N 1
ATOM 4431 C CA . PRO B 1 44 ? -22.980 8.470 3.823 1.00 21.07 44 PRO B CA 1
ATOM 4432 C C . PRO B 1 44 ? -24.008 7.685 4.621 1.00 22.35 44 PRO B C 1
ATOM 4433 O O . PRO B 1 44 ? -23.669 6.746 5.336 1.00 20.83 44 PRO B O 1
ATOM 4444 N N . ASP B 1 45 ? -25.293 8.038 4.416 1.00 24.51 45 ASP B N 1
ATOM 4445 C CA . ASP B 1 45 ? -26.387 7.416 5.159 1.00 26.94 45 ASP B CA 1
ATOM 4446 C C . ASP B 1 45 ? -26.479 5.920 4.913 1.00 24.69 45 ASP B C 1
ATOM 4447 O O . ASP B 1 45 ? -26.943 5.188 5.795 1.00 25.46 45 ASP B O 1
ATOM 4456 N N . TRP B 1 46 ? -26.050 5.451 3.731 1.00 21.39 46 TRP B N 1
ATOM 4457 C CA . TRP B 1 46 ? -26.125 4.035 3.372 1.00 19.34 46 TRP B CA 1
ATOM 4458 C C . TRP B 1 46 ? -24.954 3.231 3.908 1.00 17.38 46 TRP B C 1
ATOM 4459 O O . TRP B 1 46 ? -24.992 1.997 3.844 1.00 18.91 46 TRP B O 1
ATOM 4480 N N . PHE B 1 47 ? -23.921 3.874 4.438 1.00 16.20 47 PHE B N 1
ATOM 4481 C CA . PHE B 1 47 ? -22.722 3.121 4.800 1.00 15.26 47 PHE B CA 1
ATOM 4482 C C . PHE B 1 47 ? -22.988 2.057 5.853 1.00 15.43 47 PHE B C 1
ATOM 4483 O O . PHE B 1 47 ? -22.412 0.958 5.750 1.00 14.82 47 PHE B O 1
ATOM 4500 N N . PRO B 1 48 ? -23.855 2.263 6.842 1.00 16.83 48 PRO B N 1
ATOM 4501 C CA . PRO B 1 48 ? -24.095 1.183 7.806 1.00 17.28 48 PRO B CA 1
ATOM 4502 C C . PRO B 1 48 ? -24.667 -0.083 7.182 1.00 18.01 48 PRO B C 1
ATOM 4503 O O . PRO B 1 48 ? -24.632 -1.144 7.823 1.00 18.47 48 PRO B O 1
ATOM 4514 N N . LEU B 1 49 ? -25.236 0.002 5.968 1.00 17.81 49 LEU B N 1
ATOM 4515 C CA . LEU B 1 49 ? -25.671 -1.210 5.278 1.00 19.24 49 LEU B CA 1
ATOM 4516 C C . LEU B 1 49 ? -24.509 -2.122 4.917 1.00 19.09 49 LEU B C 1
ATOM 4517 O O . LEU B 1 49 ? -24.699 -3.349 4.792 1.00 20.85 49 LEU B O 1
ATOM 4533 N N . VAL B 1 50 ? -23.321 -1.557 4.691 1.00 17.31 50 VAL B N 1
ATOM 4534 C CA . VAL B 1 50 ? -22.164 -2.369 4.338 1.00 16.67 50 VAL B CA 1
ATOM 4535 C C . VAL B 1 50 ? -21.319 -2.687 5.557 1.00 16.84 50 VAL B C 1
ATOM 4536 O O . VAL B 1 50 ? -20.644 -3.720 5.603 1.00 17.96 50 VAL B O 1
ATOM 4549 N N . ASN B 1 51 ? -21.349 -1.827 6.577 1.00 16.30 51 ASN B N 1
ATOM 4550 C CA . ASN B 1 51 ? -20.670 -2.144 7.830 1.00 16.12 51 ASN B CA 1
ATOM 4551 C C . ASN B 1 51 ? -21.423 -1.467 8.954 1.00 15.74 51 ASN B C 1
ATOM 4552 O O . ASN B 1 51 ? -21.248 -0.267 9.182 1.00 15.97 51 ASN B O 1
ATOM 4563 N N . PRO B 1 52 ? -22.243 -2.206 9.702 1.00 17.42 52 PRO B N 1
ATOM 4564 C CA . PRO B 1 52 ? -22.950 -1.619 10.854 1.00 19.02 52 PRO B CA 1
ATOM 4565 C C . PRO B 1 52 ? -22.025 -1.025 11.904 1.00 20.15 52 PRO B C 1
ATOM 4566 O O . PRO B 1 52 ? -22.463 -0.161 12.681 1.00 21.17 52 PRO B O 1
ATOM 4577 N N . LEU B 1 53 ? -20.759 -1.439 11.940 1.00 18.27 53 LEU B N 1
ATOM 4578 C CA . LEU B 1 53 ? -19.808 -0.853 12.867 1.00 17.93 53 LEU B CA 1
ATOM 4579 C C . LEU B 1 53 ? -19.327 0.529 12.444 1.00 17.05 53 LEU B C 1
ATOM 4580 O O . LEU B 1 53 ? -18.623 1.190 13.223 1.00 18.32 53 LEU B O 1
ATOM 4596 N N . LYS B 1 54 ? -19.641 0.950 11.225 1.00 16.30 54 LYS B N 1
ATOM 4597 C CA . LYS B 1 54 ? -19.334 2.302 10.754 1.00 17.00 54 LYS B CA 1
ATOM 4598 C C . LYS B 1 54 ? -17.836 2.566 10.713 1.00 16.60 54 LYS B C 1
ATOM 4599 O O . LYS B 1 54 ? -17.353 3.654 11.035 1.00 18.83 54 LYS B O 1
ATOM 4618 N N . LYS B 1 55 ? -17.086 1.562 10.278 1.00 16.14 55 LYS B N 1
ATOM 4619 C CA . LYS B 1 55 ? -15.641 1.636 10.135 1.00 15.79 55 LYS B CA 1
ATOM 4620 C C . LYS B 1 55 ? -15.229 1.289 8.704 1.00 13.45 55 LYS B C 1
ATOM 4621 O O . LYS B 1 55 ? -15.887 0.518 8.009 1.00 13.72 55 LYS B O 1
ATOM 4640 N N . ILE B 1 56 ? -14.118 1.871 8.283 1.00 12.81 56 ILE B N 1
ATOM 4641 C CA . ILE B 1 56 ? -13.424 1.496 7.083 1.00 12.06 56 ILE B CA 1
ATOM 4642 C C . ILE B 1 56 ? -12.231 0.629 7.490 1.00 12.53 56 ILE B C 1
ATOM 4643 O O . ILE B 1 56 ? -11.538 0.885 8.483 1.00 13.39 56 ILE B O 1
ATOM 4659 N N . PRO B 1 57 ? -11.934 -0.423 6.706 1.00 11.80 57 PRO B N 1
ATOM 4660 C CA . PRO B 1 57 ? -12.615 -0.845 5.489 1.00 11.56 57 PRO B CA 1
ATOM 4661 C C . PRO B 1 57 ? -13.891 -1.583 5.763 1.00 11.10 57 PRO B C 1
ATOM 4662 O O . PRO B 1 57 ? -14.177 -2.085 6.845 1.00 12.62 57 PRO B O 1
ATOM 4673 N N . ALA B 1 58 ? -14.697 -1.644 4.715 1.00 12.17 58 ALA B N 1
ATOM 4674 C CA . ALA B 1 58 ? -15.855 -2.526 4.629 1.00 12.09 58 ALA B CA 1
ATOM 4675 C C . ALA B 1 58 ? -15.733 -3.287 3.329 1.00 11.16 58 ALA B C 1
ATOM 4676 O O . ALA B 1 58 ? -15.112 -2.791 2.402 1.00 11.12 58 ALA B O 1
ATOM 4683 N N . MET B 1 59 ? -16.289 -4.483 3.269 1.00 12.07 59 MET B N 1
ATOM 4684 C CA . MET B 1 59 ? -16.225 -5.287 2.062 1.00 12.33 59 MET B CA 1
ATOM 4685 C C . MET B 1 59 ? -17.584 -5.882 1.754 1.00 12.47 59 MET B C 1
ATOM 4686 O O . MET B 1 59 ? -18.246 -6.406 2.653 1.00 13.34 59 MET B O 1
ATOM 4700 N N . THR B 1 60 ? -17.990 -5.854 0.485 1.00 12.25 60 THR B N 1
ATOM 4701 C CA . THR B 1 60 ? -19.095 -6.680 0.048 1.00 12.12 60 THR B CA 1
ATOM 4702 C C . THR B 1 60 ? -18.584 -7.749 -0.916 1.00 12.94 60 THR B C 1
ATOM 4703 O O . THR B 1 60 ? -17.597 -7.556 -1.638 1.00 13.76 60 THR B O 1
ATOM 4714 N N . PHE B 1 61 ? -19.250 -8.896 -0.905 1.00 13.68 61 PHE B N 1
ATOM 4715 C CA . PHE B 1 61 ? -18.827 -10.041 -1.700 1.00 14.32 61 PHE B CA 1
ATOM 4716 C C . PHE B 1 61 ? -20.062 -10.687 -2.306 1.00 14.61 61 PHE B C 1
ATOM 4717 O O . PHE B 1 61 ? -21.027 -11.035 -1.603 1.00 15.20 61 PHE B O 1
ATOM 4734 N N . GLY B 1 62 ? -20.054 -10.834 -3.635 1.00 15.47 62 GLY B N 1
ATOM 4735 C CA . GLY B 1 62 ? -21.185 -11.415 -4.322 1.00 16.71 62 GLY B CA 1
ATOM 4736 C C . GLY B 1 62 ? -22.371 -10.489 -4.353 1.00 17.02 62 GLY B C 1
ATOM 4737 O O . GLY B 1 62 ? -22.275 -9.276 -4.206 1.00 16.72 62 GLY B O 1
ATOM 4741 N N . GLY B 1 63 ? -23.522 -11.100 -4.585 1.00 18.71 63 GLY B N 1
ATOM 4742 C CA . GLY B 1 63 ? -24.715 -10.357 -4.922 1.00 20.55 63 GLY B CA 1
ATOM 4743 C C . GLY B 1 63 ? -24.694 -9.820 -6.339 1.00 23.53 63 GLY B C 1
ATOM 4744 O O . GLY B 1 63 ? -23.702 -9.944 -7.071 1.00 23.76 63 GLY B O 1
ATOM 4748 N N . PRO B 1 64 ? -25.786 -9.179 -6.743 1.00 25.92 64 PRO B N 1
ATOM 4749 C CA . PRO B 1 64 ? -25.808 -8.540 -8.055 1.00 27.57 64 PRO B CA 1
ATOM 4750 C C . PRO B 1 64 ? -24.791 -7.410 -8.152 1.00 28.06 64 PRO B C 1
ATOM 4751 O O . PRO B 1 64 ? -24.423 -6.770 -7.161 1.00 28.46 64 PRO B O 1
ATOM 4762 N N . GLU B 1 65 ? -24.346 -7.162 -9.374 1.00 30.02 65 GLU B N 1
ATOM 4763 C CA . GLU B 1 65 ? -23.460 -6.045 -9.642 1.00 32.73 65 GLU B CA 1
ATOM 4764 C C . GLU B 1 65 ? -24.243 -4.742 -9.502 1.00 29.79 65 GLU B C 1
ATOM 4765 O O . GLU B 1 65 ? -25.195 -4.487 -10.244 1.00 31.32 65 GLU B O 1
ATOM 4777 N N . VAL B 1 66 ? -23.858 -3.920 -8.532 1.00 26.08 66 VAL B N 1
ATOM 4778 C CA . VAL B 1 66 ? -24.553 -2.666 -8.237 1.00 24.06 66 VAL B CA 1
ATOM 4779 C C . VAL B 1 66 ? -23.518 -1.587 -7.983 1.00 23.00 66 VAL B C 1
ATOM 4780 O O . VAL B 1 66 ? -22.388 -1.884 -7.576 1.00 22.73 66 VAL B O 1
ATOM 4793 N N . PRO B 1 67 ? -23.886 -0.321 -8.162 1.00 22.42 67 PRO B N 1
ATOM 4794 C CA . PRO B 1 67 ? -22.997 0.758 -7.756 1.00 20.76 67 PRO B CA 1
ATOM 4795 C C . PRO B 1 67 ? -22.681 0.644 -6.274 1.00 18.97 67 PRO B C 1
ATOM 4796 O O . PRO B 1 67 ? -23.532 0.239 -5.470 1.00 19.95 67 PRO B O 1
ATOM 4807 N N . PRO B 1 68 ? -21.458 0.962 -5.866 1.00 18.46 68 PRO B N 1
ATOM 4808 C CA . PRO B 1 68 ? -21.109 0.740 -4.458 1.00 18.48 68 PRO B CA 1
ATOM 4809 C C . PRO B 1 68 ? -21.907 1.588 -3.487 1.00 17.16 68 PRO B C 1
ATOM 4810 O O . PRO B 1 68 ? -21.994 1.236 -2.294 1.00 17.23 68 PRO B O 1
ATOM 4821 N N . ASP B 1 69 ? -22.432 2.732 -3.937 1.00 18.01 69 ASP B N 1
ATOM 4822 C CA . ASP B 1 69 ? -23.291 3.585 -3.111 1.00 20.14 69 ASP B CA 1
ATOM 4823 C C . ASP B 1 69 ? -24.739 3.115 -3.090 1.00 20.75 69 ASP B C 1
ATOM 4824 O O . ASP B 1 69 ? -25.598 3.790 -2.500 1.00 22.25 69 ASP B O 1
ATOM 4833 N N . GLN B 1 70 ? -25.015 1.981 -3.731 1.00 20.21 70 GLN B N 1
ATOM 4834 C CA . GLN B 1 70 ? -26.330 1.333 -3.723 1.00 21.08 70 GLN B CA 1
ATOM 4835 C C . GLN B 1 70 ? -26.133 -0.128 -3.355 1.00 20.37 70 GLN B C 1
ATOM 4836 O O . GLN B 1 70 ? -26.505 -1.038 -4.099 1.00 20.78 70 GLN B O 1
ATOM 4850 N N . PRO B 1 71 ? -25.558 -0.394 -2.189 1.00 20.04 71 PRO B N 1
ATOM 4851 C CA . PRO B 1 71 ? -25.228 -1.772 -1.852 1.00 19.63 71 PRO B CA 1
ATOM 4852 C C . PRO B 1 71 ? -26.471 -2.641 -1.812 1.00 20.31 71 PRO B C 1
ATOM 4853 O O . PRO B 1 71 ? -27.552 -2.204 -1.412 1.00 20.61 71 PRO B O 1
ATOM 4864 N N . SER B 1 72 ? -26.283 -3.875 -2.222 1.00 19.86 72 SER B N 1
ATOM 4865 C CA . SER B 1 72 ? -27.356 -4.861 -2.263 1.00 19.27 72 SER B CA 1
ATOM 4866 C C . SER B 1 72 ? -27.474 -5.592 -0.939 1.00 18.81 72 SER B C 1
ATOM 4867 O O . SER B 1 72 ? -26.455 -5.939 -0.339 1.00 19.14 72 SER B O 1
ATOM 4875 N N . PRO B 1 73 ? -28.702 -5.884 -0.494 1.00 19.64 73 PRO B N 1
ATOM 4876 C CA . PRO B 1 73 ? -28.862 -6.765 0.680 1.00 20.79 73 PRO B CA 1
ATOM 4877 C C . PRO B 1 73 ? -28.324 -8.160 0.458 1.00 21.32 73 PRO B C 1
ATOM 4878 O O . PRO B 1 73 ? -28.101 -8.890 1.429 1.00 22.96 73 PRO B O 1
ATOM 4889 N N . GLU B 1 74 ? -28.159 -8.572 -0.798 1.00 20.96 74 GLU B N 1
ATOM 4890 C CA . GLU B 1 74 ? -27.802 -9.943 -1.114 1.00 22.50 74 GLU B CA 1
ATOM 4891 C C . GLU B 1 74 ? -26.308 -10.218 -1.028 1.00 20.83 74 GLU B C 1
ATOM 4892 O O . GLU B 1 74 ? -25.912 -11.384 -0.974 1.00 22.57 74 GLU B O 1
ATOM 4904 N N . SER B 1 75 ? -25.461 -9.195 -1.020 1.00 17.82 75 SER B N 1
ATOM 4905 C CA . SER B 1 75 ? -24.040 -9.443 -0.907 1.00 17.29 75 SER B CA 1
ATOM 4906 C C . SER B 1 75 ? -23.688 -9.782 0.535 1.00 17.20 75 SER B C 1
ATOM 4907 O O . SER B 1 75 ? -24.305 -9.291 1.483 1.00 17.76 75 SER B O 1
ATOM 4915 N N . ALA B 1 76 ? -22.674 -10.630 0.704 1.00 16.29 76 ALA B N 1
ATOM 4916 C CA . ALA B 1 76 ? -22.112 -10.839 2.038 1.00 15.22 76 ALA B CA 1
ATOM 4917 C C . ALA B 1 76 ? -21.359 -9.598 2.479 1.00 14.45 76 ALA B C 1
ATOM 4918 O O . ALA B 1 76 ? -20.661 -8.977 1.687 1.00 14.72 76 ALA B O 1
ATOM 4925 N N . LYS B 1 77 ? -21.581 -9.178 3.736 1.00 13.95 77 LYS B N 1
ATOM 4926 C CA . LYS B 1 77 ? -20.908 -8.027 4.320 1.00 13.30 77 LYS B CA 1
ATOM 4927 C C . LYS B 1 77 ? -19.831 -8.566 5.243 1.00 14.03 77 LYS B C 1
ATOM 4928 O O . LYS B 1 77 ? -20.130 -9.252 6.222 1.00 17.09 77 LYS B O 1
ATOM 4947 N N . ILE B 1 78 ? -18.584 -8.265 4.920 1.00 13.71 78 ILE B N 1
ATOM 4948 C CA . ILE B 1 78 ? -17.448 -8.771 5.670 1.00 13.27 78 ILE B CA 1
ATOM 4949 C C . ILE B 1 78 ? -16.781 -7.602 6.371 1.00 14.15 78 ILE B C 1
ATOM 4950 O O . ILE B 1 78 ? -16.446 -6.599 5.738 1.00 14.75 78 ILE B O 1
ATOM 4966 N N . ALA B 1 79 ? -16.661 -7.714 7.689 1.00 13.95 79 ALA B N 1
ATOM 4967 C CA . ALA B 1 79 ? -16.013 -6.698 8.513 1.00 13.44 79 ALA B CA 1
ATOM 4968 C C . ALA B 1 79 ? -14.706 -7.208 9.095 1.00 11.79 79 ALA B C 1
ATOM 4969 O O . ALA B 1 79 ? -14.533 -8.403 9.283 1.00 12.92 79 ALA B O 1
ATOM 4976 N N . GLU B 1 80 ? -13.814 -6.250 9.411 1.00 11.09 80 GLU B N 1
ATOM 4977 C CA . GLU B 1 80 ? -12.554 -6.420 10.130 1.00 10.45 80 GLU B CA 1
ATOM 4978 C C . GLU B 1 80 ? -11.449 -6.799 9.156 1.00 9.61 80 GLU B C 1
ATOM 4979 O O . GLU B 1 80 ? -11.477 -7.869 8.529 1.00 10.67 80 GLU B O 1
ATOM 4991 N N . SER B 1 81 ? -10.466 -5.905 9.035 1.00 9.50 81 SER B N 1
ATOM 4992 C CA . SER B 1 81 ? -9.402 -6.057 8.046 1.00 9.25 81 SER B CA 1
ATOM 4993 C C . SER B 1 81 ? -8.668 -7.385 8.135 1.00 9.45 81 SER B C 1
ATOM 4994 O O . SER B 1 81 ? -8.329 -7.968 7.099 1.00 10.07 81 SER B O 1
ATOM 5002 N N . LEU B 1 82 ? -8.376 -7.894 9.350 1.00 9.79 82 LEU B N 1
ATOM 5003 C CA . LEU B 1 82 ? -7.630 -9.150 9.410 1.00 10.25 82 LEU B CA 1
ATOM 5004 C C . LEU B 1 82 ? -8.482 -10.316 8.952 1.00 10.48 82 LEU B C 1
ATOM 5005 O O . LEU B 1 82 ? -7.960 -11.264 8.361 1.00 10.80 82 LEU B O 1
ATOM 5021 N N . ALA B 1 83 ? -9.798 -10.255 9.181 1.00 10.53 83 ALA B N 1
ATOM 5022 C CA . ALA B 1 83 ? -10.717 -11.269 8.652 1.00 10.15 83 ALA B CA 1
ATOM 5023 C C . ALA B 1 83 ? -10.729 -11.206 7.139 1.00 10.35 83 ALA B C 1
ATOM 5024 O O . ALA B 1 83 ? -10.742 -12.244 6.468 1.00 10.40 83 ALA B O 1
ATOM 5031 N N . MET B 1 84 ? -10.704 -9.990 6.579 1.00 9.86 84 MET B N 1
ATOM 5032 C CA . MET B 1 84 ? -10.663 -9.842 5.124 1.00 10.34 84 MET B CA 1
ATOM 5033 C C . MET B 1 84 ? -9.374 -10.399 4.549 1.00 9.81 84 MET B C 1
ATOM 5034 O O . MET B 1 84 ? -9.396 -11.004 3.473 1.00 11.30 84 MET B O 1
ATOM 5048 N N . LEU B 1 85 ? -8.241 -10.226 5.241 1.00 9.90 85 LEU B N 1
ATOM 5049 C CA . LEU B 1 85 ? -6.988 -10.795 4.740 1.00 9.95 85 LEU B CA 1
ATOM 5050 C C . LEU B 1 85 ? -7.071 -12.310 4.642 1.00 10.11 85 LEU B C 1
ATOM 5051 O O . LEU B 1 85 ? -6.666 -12.898 3.633 1.00 11.08 85 LEU B O 1
ATOM 5067 N N . GLU B 1 86 ? -7.580 -12.956 5.694 1.00 10.60 86 GLU B N 1
ATOM 5068 C CA . GLU B 1 86 ? -7.732 -14.412 5.680 1.00 11.47 86 GLU B CA 1
ATOM 5069 C C . GLU B 1 86 ? -8.740 -14.857 4.616 1.00 10.92 86 GLU B C 1
ATOM 5070 O O . GLU B 1 86 ? -8.559 -15.914 3.989 1.00 12.53 86 GLU B O 1
ATOM 5082 N N . PHE B 1 87 ? -9.794 -14.069 4.404 1.00 10.76 87 PHE B N 1
ATOM 5083 C CA . PHE B 1 87 ? -10.801 -14.347 3.384 1.00 10.84 87 PHE B CA 1
ATOM 5084 C C . PHE B 1 87 ? -10.190 -14.332 1.993 1.00 11.28 87 PHE B C 1
ATOM 5085 O O . PHE B 1 87 ? -10.442 -15.231 1.196 1.00 12.21 87 PHE B O 1
ATOM 5102 N N . ILE B 1 88 ? -9.335 -13.343 1.701 1.00 11.56 88 ILE B N 1
ATOM 5103 C CA . ILE B 1 88 ? -8.712 -13.267 0.381 1.00 11.82 88 ILE B CA 1
ATOM 5104 C C . ILE B 1 88 ? -7.767 -14.437 0.177 1.00 12.43 88 ILE B C 1
ATOM 5105 O O . ILE B 1 88 ? -7.721 -15.026 -0.907 1.00 13.64 88 ILE B O 1
ATOM 5121 N N . ALA B 1 89 ? -7.016 -14.808 1.217 1.00 12.26 89 ALA B N 1
ATOM 5122 C CA . ALA B 1 89 ? -6.192 -16.004 1.131 1.00 12.37 89 ALA B CA 1
ATOM 5123 C C . ALA B 1 89 ? -7.032 -17.244 0.822 1.00 12.43 89 ALA B C 1
ATOM 5124 O O . ALA B 1 89 ? -6.635 -18.080 0.009 1.00 15.09 89 ALA B O 1
ATOM 5131 N N . ASP B 1 90 ? -8.202 -17.378 1.442 1.00 12.62 90 ASP B N 1
ATOM 5132 C CA . ASP B 1 90 ? -9.082 -18.525 1.212 1.00 13.99 90 ASP B CA 1
ATOM 5133 C C . ASP B 1 90 ? -9.701 -18.511 -0.178 1.00 14.26 90 ASP B C 1
ATOM 5134 O O . ASP B 1 90 ? -9.892 -19.578 -0.776 1.00 16.41 90 ASP B O 1
ATOM 5143 N N . LEU B 1 91 ? -10.014 -17.329 -0.715 1.00 14.22 91 LEU B N 1
ATOM 5144 C CA . LEU B 1 91 ? -10.662 -17.223 -2.031 1.00 15.10 91 LEU B CA 1
ATOM 5145 C C . LEU B 1 91 ? -9.682 -17.477 -3.159 1.00 14.92 91 LEU B C 1
ATOM 5146 O O . LEU B 1 91 ? -10.094 -17.881 -4.259 1.00 17.04 91 LEU B O 1
ATOM 5162 N N . PHE B 1 92 ? -8.404 -17.201 -2.938 1.00 14.67 92 PHE B N 1
ATOM 5163 C CA . PHE B 1 92 ? -7.406 -17.281 -3.998 1.00 15.56 92 PHE B CA 1
ATOM 5164 C C . PHE B 1 92 ? -6.265 -18.209 -3.605 1.00 16.59 92 PHE B C 1
ATOM 5165 O O . PHE B 1 92 ? -5.112 -17.781 -3.471 1.00 16.99 92 PHE B O 1
ATOM 5182 N N . PRO B 1 93 ? -6.537 -19.490 -3.403 1.00 17.80 93 PRO B N 1
ATOM 5183 C CA . PRO B 1 93 ? -5.464 -20.380 -2.932 1.00 17.87 93 PRO B CA 1
ATOM 5184 C C . PRO B 1 93 ? -4.285 -20.456 -3.889 1.00 19.56 93 PRO B C 1
ATOM 5185 O O . PRO B 1 93 ? -3.145 -20.662 -3.453 1.00 20.81 93 PRO B O 1
ATOM 5196 N N . ASP B 1 94 ? -4.502 -20.300 -5.179 1.00 20.35 94 ASP B N 1
ATOM 5197 C CA . ASP B 1 94 ? -3.389 -20.446 -6.093 1.00 22.53 94 ASP B CA 1
ATOM 5198 C C . ASP B 1 94 ? -2.395 -19.304 -5.971 1.00 20.98 94 ASP B C 1
ATOM 5199 O O . ASP B 1 94 ? -1.265 -19.428 -6.441 1.00 22.05 94 ASP B O 1
ATOM 5208 N N . ALA B 1 95 ? -2.800 -18.192 -5.369 1.00 18.99 95 ALA B N 1
ATOM 5209 C CA . ALA B 1 95 ? -1.928 -17.060 -5.169 1.00 17.66 95 ALA B CA 1
ATOM 5210 C C . ALA B 1 95 ? -0.985 -17.249 -3.986 1.00 17.75 95 ALA B C 1
ATOM 5211 O O . ALA B 1 95 ? -0.079 -16.440 -3.810 1.00 18.24 95 ALA B O 1
ATOM 5218 N N . LYS B 1 96 ? -1.204 -18.280 -3.173 1.00 18.25 96 LYS B N 1
ATOM 5219 C CA . LYS B 1 96 ? -0.300 -18.644 -2.072 1.00 19.53 96 LYS B CA 1
ATOM 5220 C C . LYS B 1 96 ? -0.030 -17.461 -1.137 1.00 16.73 96 LYS B C 1
ATOM 5221 O O . LYS B 1 96 ? 1.108 -17.108 -0.835 1.00 17.69 96 LYS B O 1
ATOM 5240 N N . LEU B 1 97 ? -1.106 -16.835 -0.686 1.00 14.66 97 LEU B N 1
ATOM 5241 C CA . LEU B 1 97 ? -1.009 -15.692 0.207 1.00 13.44 97 LEU B CA 1
ATOM 5242 C C . LEU B 1 97 ? -0.714 -16.084 1.646 1.00 12.50 97 LEU B C 1
ATOM 5243 O O . LEU B 1 97 ? -0.448 -15.206 2.482 1.00 11.66 97 LEU B O 1
ATOM 5259 N N . LEU B 1 98 ? -0.767 -17.369 1.943 1.00 12.60 98 LEU B N 1
ATOM 5260 C CA . LEU B 1 98 ? -0.189 -17.964 3.135 1.00 12.88 98 LEU B CA 1
ATOM 5261 C C . LEU B 1 98 ? 0.684 -19.120 2.692 1.00 13.39 98 LEU B C 1
ATOM 5262 O O . LEU B 1 98 ? 0.420 -19.733 1.650 1.00 14.17 98 LEU B O 1
ATOM 5278 N N . PRO B 1 99 ? 1.658 -19.510 3.517 1.00 13.39 99 PRO B N 1
ATOM 5279 C CA . PRO B 1 99 ? 2.391 -20.755 3.293 1.00 14.39 99 PRO B CA 1
ATOM 5280 C C . PRO B 1 99 ? 1.428 -21.937 3.318 1.00 14.94 99 PRO B C 1
ATOM 5281 O O . PRO B 1 99 ? 0.295 -21.854 3.789 1.00 14.91 99 PRO B O 1
ATOM 5292 N N . THR B 1 100 ? 1.912 -23.084 2.866 1.00 16.49 100 THR B N 1
ATOM 5293 C CA . THR B 1 100 ? 1.141 -24.308 3.063 1.00 18.44 100 THR B CA 1
ATOM 5294 C C . THR B 1 100 ? 1.585 -25.086 4.283 1.00 17.64 100 THR B C 1
ATOM 5295 O O . THR B 1 100 ? 0.781 -25.811 4.859 1.00 19.85 100 THR B O 1
ATOM 5306 N N . ASP B 1 101 ? 2.817 -24.930 4.710 1.00 16.40 101 ASP B N 1
ATOM 5307 C CA . ASP B 1 101 ? 3.300 -25.656 5.876 1.00 17.18 101 ASP B CA 1
ATOM 5308 C C . ASP B 1 101 ? 2.678 -25.107 7.153 1.00 16.82 101 ASP B C 1
ATOM 5309 O O . ASP B 1 101 ? 2.690 -23.897 7.348 1.00 16.05 101 ASP B O 1
ATOM 5318 N N . PRO B 1 102 ? 2.174 -25.955 8.055 1.00 16.99 102 PRO B N 1
ATOM 5319 C CA . PRO B 1 102 ? 1.486 -25.410 9.247 1.00 16.11 102 PRO B CA 1
ATOM 5320 C C . PRO B 1 102 ? 2.359 -24.557 10.156 1.00 13.17 102 PRO B C 1
ATOM 5321 O O . PRO B 1 102 ? 1.860 -23.576 10.696 1.00 13.27 102 PRO B O 1
ATOM 5332 N N . VAL B 1 103 ? 3.623 -24.908 10.371 1.00 14.27 103 VAL B N 1
ATOM 5333 C CA . VAL B 1 103 ? 4.478 -24.113 11.235 1.00 14.23 103 VAL B CA 1
ATOM 5334 C C . VAL B 1 103 ? 4.760 -22.761 10.603 1.00 13.34 103 VAL B C 1
ATOM 5335 O O . VAL B 1 103 ? 4.741 -21.729 11.284 1.00 13.24 103 VAL B O 1
ATOM 5348 N N . LEU B 1 104 ? 4.977 -22.716 9.288 1.00 13.59 104 LEU B N 1
ATOM 5349 C CA . LEU B 1 104 ? 5.183 -21.420 8.647 1.00 13.44 104 LEU B CA 1
ATOM 5350 C C . LEU B 1 104 ? 3.916 -20.571 8.650 1.00 12.98 104 LEU B C 1
ATOM 5351 O O . LEU B 1 104 ? 3.984 -19.352 8.802 1.00 12.09 104 LEU B O 1
ATOM 5367 N N . ARG B 1 105 ? 2.762 -21.190 8.467 1.00 12.47 105 ARG B N 1
ATOM 5368 C CA . ARG B 1 105 ? 1.515 -20.451 8.585 1.00 11.69 105 ARG B CA 1
ATOM 5369 C C . ARG B 1 105 ? 1.381 -19.876 9.983 1.00 11.42 105 ARG B C 1
ATOM 5370 O O . ARG B 1 105 ? 0.899 -18.744 10.146 1.00 11.17 105 ARG B O 1
ATOM 5391 N N . ALA B 1 106 ? 1.774 -20.664 10.993 1.00 11.11 106 ALA B N 1
ATOM 5392 C CA . ALA B 1 106 ? 1.696 -20.168 12.366 1.00 10.70 106 ALA B CA 1
ATOM 5393 C C . ALA B 1 106 ? 2.650 -18.998 12.571 1.00 11.38 106 ALA B C 1
ATOM 5394 O O . ALA B 1 106 ? 2.325 -18.083 13.340 1.00 10.47 106 ALA B O 1
ATOM 5401 N N . ARG B 1 107 ? 3.816 -18.985 11.897 1.00 11.32 107 ARG B N 1
ATOM 5402 C CA . ARG B 1 107 ? 4.667 -17.804 11.991 1.00 11.69 107 ARG B CA 1
ATOM 5403 C C . ARG B 1 107 ? 3.947 -16.570 11.487 1.00 10.94 107 ARG B C 1
ATOM 5404 O O . ARG B 1 107 ? 4.049 -15.495 12.090 1.00 10.80 107 ARG B O 1
ATOM 5425 N N . ALA B 1 108 ? 3.190 -16.723 10.395 1.00 10.61 108 ALA B N 1
ATOM 5426 C CA . ALA B 1 108 ? 2.437 -15.583 9.857 1.00 9.59 108 ALA B CA 1
ATOM 5427 C C . ALA B 1 108 ? 1.369 -15.128 10.844 1.00 9.34 108 ALA B C 1
ATOM 5428 O O . ALA B 1 108 ? 1.226 -13.934 11.107 1.00 9.97 108 ALA B O 1
ATOM 5435 N N . ARG B 1 109 ? 0.619 -16.081 11.406 1.00 9.49 109 ARG B N 1
ATOM 5436 C CA . ARG B 1 109 ? -0.443 -15.696 12.341 1.00 9.47 109 ARG B CA 1
ATOM 5437 C C . ARG B 1 109 ? 0.120 -15.121 13.626 1.00 9.43 109 ARG B C 1
ATOM 5438 O O . ARG B 1 109 ? -0.407 -14.148 14.165 1.00 9.70 109 ARG B O 1
ATOM 5459 N N . THR B 1 110 ? 1.225 -15.668 14.105 1.00 9.60 110 THR B N 1
ATOM 5460 C CA . THR B 1 110 ? 1.849 -15.116 15.289 1.00 9.53 110 THR B CA 1
ATOM 5461 C C . THR B 1 110 ? 2.291 -13.681 15.035 1.00 9.88 110 THR B C 1
ATOM 5462 O O . THR B 1 110 ? 2.126 -12.816 15.885 1.00 10.06 110 THR B O 1
ATOM 5473 N N . PHE B 1 111 ? 2.919 -13.433 13.878 1.00 9.49 111 PHE B N 1
ATOM 5474 C CA . PHE B 1 111 ? 3.395 -12.089 13.572 1.00 9.33 111 PHE B CA 1
ATOM 5475 C C . PHE B 1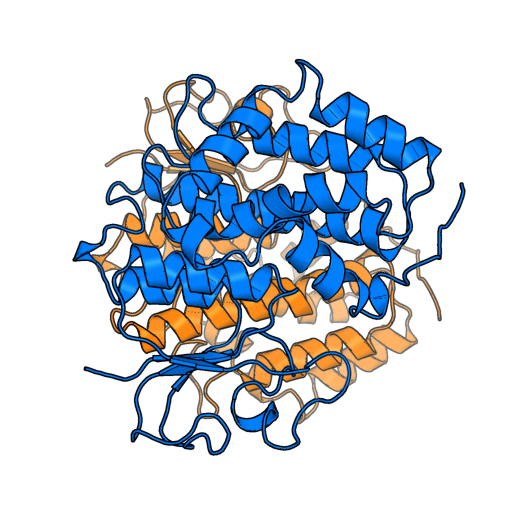 111 ? 2.242 -11.094 13.560 1.00 9.35 111 PHE B C 1
ATOM 5476 O O . PHE B 1 111 ? 2.340 -9.992 14.113 1.00 9.53 111 PHE B O 1
ATOM 5493 N N . MET B 1 112 ? 1.111 -11.490 12.985 1.00 9.20 112 MET B N 1
ATOM 5494 C CA . MET B 1 112 ? -0.056 -10.611 12.965 1.00 10.00 112 MET B CA 1
ATOM 5495 C C . MET B 1 112 ? -0.559 -10.349 14.381 1.00 9.52 112 MET B C 1
ATOM 5496 O O . MET B 1 112 ? -0.917 -9.221 14.717 1.00 10.01 112 MET B O 1
ATOM 5510 N N . ALA B 1 113 ? -0.584 -11.388 15.213 1.00 8.94 113 ALA B N 1
ATOM 5511 C CA . ALA B 1 113 ? -1.045 -11.233 16.589 1.00 9.60 113 ALA B CA 1
ATOM 5512 C C . ALA B 1 113 ? -0.079 -10.375 17.400 1.00 9.01 113 ALA B C 1
ATOM 5513 O O . ALA B 1 113 ? -0.509 -9.549 18.209 1.00 10.99 113 ALA B O 1
ATOM 5520 N N . LEU B 1 114 ? 1.220 -10.504 17.189 1.00 9.62 114 LEU B N 1
ATOM 5521 C CA . LEU B 1 114 ? 2.204 -9.678 17.887 1.00 10.15 114 LEU B CA 1
ATOM 5522 C C . LEU B 1 114 ? 2.018 -8.215 17.531 1.00 9.84 114 LEU B C 1
ATOM 5523 O O . LEU B 1 114 ? 2.055 -7.383 18.387 1.00 9.97 114 LEU B O 1
ATOM 5539 N N . TYR B 1 115 ? 1.798 -7.931 16.255 1.00 9.45 115 TYR B N 1
ATOM 5540 C CA . TYR B 1 115 ? 1.546 -6.600 15.820 1.00 9.07 115 TYR B CA 1
ATOM 5541 C C . TYR B 1 115 ? 0.255 -6.067 16.491 1.00 9.12 115 TYR B C 1
ATOM 5542 O O . TYR B 1 115 ? 0.264 -5.030 17.061 1.00 9.47 115 TYR B O 1
ATOM 5560 N N . GLU B 1 116 ? -0.823 -6.835 16.414 1.00 9.82 116 GLU B N 1
ATOM 5561 C CA . GLU B 1 116 ? -2.077 -6.401 17.012 1.00 12.02 116 GLU B CA 1
ATOM 5562 C C . GLU B 1 116 ? -2.103 -6.157 18.453 1.00 12.52 116 GLU B C 1
ATOM 5563 O O . GLU B 1 116 ? -2.740 -5.230 18.949 1.00 14.48 116 GLU B O 1
ATOM 5575 N N . ASN B 1 117 ? -1.416 -7.028 19.140 1.00 12.22 117 ASN B N 1
ATOM 5576 C CA . ASN B 1 117 ? -1.532 -7.035 20.587 1.00 14.04 117 ASN B CA 1
ATOM 5577 C C . ASN B 1 117 ? -0.508 -6.157 21.277 1.00 14.57 117 ASN B C 1
ATOM 5578 O O . ASN B 1 117 ? -0.733 -5.768 22.431 1.00 17.93 117 ASN B O 1
ATOM 5589 N N . TYR B 1 118 ? 0.632 -5.900 20.648 1.00 11.51 118 TYR B N 1
ATOM 5590 C CA . TYR B 1 118 ? 1.699 -5.138 21.276 1.00 10.67 118 TYR B CA 1
ATOM 5591 C C . TYR B 1 118 ? 2.059 -3.858 20.562 1.00 10.24 118 TYR B C 1
ATOM 5592 O O . TYR B 1 118 ? 2.524 -2.930 21.215 1.00 13.48 118 TYR B O 1
ATOM 5610 N N . VAL B 1 119 ? 1.963 -3.799 19.233 1.00 9.80 119 VAL B N 1
ATOM 5611 C CA . VAL B 1 119 ? 2.462 -2.652 18.497 1.00 9.37 119 VAL B CA 1
ATOM 5612 C C . VAL B 1 119 ? 1.357 -1.680 18.120 1.00 9.12 119 VAL B C 1
ATOM 5613 O O . VAL B 1 119 ? 1.513 -0.466 18.258 1.00 10.04 119 VAL B O 1
ATOM 5626 N N . ASN B 1 120 ? 0.255 -2.180 17.580 1.00 9.04 120 ASN B N 1
ATOM 5627 C CA . ASN B 1 120 ? -0.740 -1.295 17.004 1.00 9.76 120 ASN B CA 1
ATOM 5628 C C . ASN B 1 120 ? -1.288 -0.305 18.027 1.00 10.75 120 ASN B C 1
ATOM 5629 O O . ASN B 1 120 ? -1.487 0.879 17.711 1.00 11.10 120 ASN B O 1
ATOM 5640 N N . GLY B 1 121 ? -1.546 -0.776 19.260 1.00 10.14 121 GLY B N 1
ATOM 5641 C CA . GLY B 1 121 ? -2.071 0.127 20.274 1.00 11.35 121 GLY B CA 1
ATOM 5642 C C . GLY B 1 121 ? -1.068 1.176 20.693 1.00 11.23 121 GLY B C 1
ATOM 5643 O O . GLY B 1 121 ? -1.461 2.296 21.057 1.00 12.87 121 GLY B O 1
ATOM 5647 N N . GLN B 1 122 ? 0.225 0.853 20.626 1.00 11.25 122 GLN B N 1
ATOM 5648 C CA . GLN B 1 122 ? 1.266 1.838 20.911 1.00 11.72 122 GLN B CA 1
ATOM 5649 C C . GLN B 1 122 ? 1.337 2.881 19.806 1.00 11.18 122 GLN B C 1
ATOM 5650 O O . GLN B 1 122 ? 1.471 4.071 20.089 1.00 12.07 122 GLN B O 1
ATOM 5664 N N . PHE B 1 123 ? 1.225 2.474 18.526 1.00 11.09 123 PHE B N 1
ATOM 5665 C CA . PHE B 1 123 ? 1.191 3.486 17.474 1.00 11.57 123 PHE B CA 1
ATOM 5666 C C . PHE B 1 123 ? 0.014 4.427 17.687 1.00 12.14 123 PHE B C 1
ATOM 5667 O O . PHE B 1 123 ? 0.144 5.653 17.535 1.00 13.01 123 PHE B O 1
ATOM 5684 N N . ARG B 1 124 ? -1.157 3.864 17.985 1.00 12.53 124 ARG B N 1
ATOM 5685 C CA . ARG B 1 124 ? -2.354 4.671 18.162 1.00 14.28 124 ARG B CA 1
ATOM 5686 C C . ARG B 1 124 ? -2.171 5.632 19.334 1.00 14.49 124 ARG B C 1
ATOM 5687 O O . ARG B 1 124 ? -2.479 6.823 19.233 1.00 16.16 124 ARG B O 1
ATOM 5708 N N . ASP B 1 125 ? -1.642 5.142 20.445 1.00 14.32 125 ASP B N 1
ATOM 5709 C CA . ASP B 1 125 ? -1.550 5.999 21.616 1.00 16.23 125 ASP B CA 1
ATOM 5710 C C . ASP B 1 125 ? -0.476 7.055 21.453 1.00 14.78 125 ASP B C 1
ATOM 5711 O O . ASP B 1 125 ? -0.683 8.205 21.849 1.00 14.74 125 ASP B O 1
ATOM 5720 N N . VAL B 1 126 ? 0.670 6.717 20.850 1.00 12.85 126 VAL B N 1
ATOM 5721 C CA . VAL B 1 126 ? 1.705 7.728 20.640 1.00 12.22 126 VAL B CA 1
ATOM 5722 C C . VAL B 1 126 ? 1.200 8.801 19.679 1.00 11.87 126 VAL B C 1
ATOM 5723 O O . VAL B 1 126 ? 1.370 9.998 19.946 1.00 13.39 126 VAL B O 1
ATOM 5736 N N . TRP B 1 127 ? 0.588 8.377 18.555 1.00 12.10 127 TRP B N 1
ATOM 5737 C CA . TRP B 1 127 ? 0.196 9.350 17.527 1.00 12.29 127 TRP B CA 1
ATOM 5738 C C . TRP B 1 127 ? -1.018 10.161 17.930 1.00 13.26 127 TRP B C 1
ATOM 5739 O O . TRP B 1 127 ? -1.052 11.377 17.695 1.00 14.06 127 TRP B O 1
ATOM 5760 N N . PHE B 1 128 ? -2.017 9.518 18.509 1.00 14.02 128 PHE B N 1
ATOM 5761 C CA . PHE B 1 128 ? -3.290 10.193 18.760 1.00 15.72 128 PHE B CA 1
ATOM 5762 C C . PHE B 1 128 ? -3.398 10.735 20.168 1.00 18.11 128 PHE B C 1
ATOM 5763 O O . PHE B 1 128 ? -4.179 11.668 20.392 1.00 19.98 128 PHE B O 1
ATOM 5780 N N . LEU B 1 129 ? -2.677 10.165 21.129 1.00 17.63 129 LEU B N 1
ATOM 5781 C CA . LEU B 1 129 ? -2.713 10.654 22.513 1.00 18.03 129 LEU B CA 1
ATOM 5782 C C . LEU B 1 129 ? -1.397 11.247 22.982 1.00 19.20 129 LEU B C 1
ATOM 5783 O O . LEU B 1 129 ? -1.350 11.849 24.069 1.00 20.62 129 LEU B O 1
ATOM 5799 N N . GLY B 1 130 ? -0.335 11.106 22.210 1.00 17.67 130 GLY B N 1
ATOM 5800 C CA . GLY B 1 130 ? 0.939 11.625 22.647 1.00 18.13 130 GLY B CA 1
ATOM 5801 C C . GLY B 1 130 ? 1.536 10.915 23.844 1.00 18.01 130 GLY B C 1
ATOM 5802 O O . GLY B 1 130 ? 2.306 11.519 24.595 1.00 20.56 130 GLY B O 1
ATOM 5806 N N . THR B 1 131 ? 1.207 9.648 24.046 1.00 17.57 131 THR B N 1
ATOM 5807 C CA . THR B 1 131 ? 1.822 8.878 25.114 1.00 18.27 131 THR B CA 1
ATOM 5808 C C . THR B 1 131 ? 3.303 8.636 24.812 1.00 18.01 131 THR B C 1
ATOM 5809 O O . THR B 1 131 ? 3.769 8.848 23.686 1.00 17.73 131 THR B O 1
ATOM 5820 N N . PRO B 1 132 ? 4.073 8.187 25.803 1.00 18.84 132 PRO B N 1
ATOM 5821 C CA . PRO B 1 132 ? 5.523 8.096 25.610 1.00 18.91 132 PRO B CA 1
ATOM 5822 C C . PRO B 1 132 ? 5.926 7.135 24.503 1.00 17.76 132 PRO B C 1
ATOM 5823 O O . PRO B 1 132 ? 5.337 6.062 24.313 1.00 18.36 132 PRO B O 1
ATOM 5834 N N . ALA B 1 133 ? 6.990 7.509 23.799 1.00 17.32 133 ALA B N 1
ATOM 5835 C CA . ALA B 1 133 ? 7.449 6.738 22.654 1.00 16.63 133 ALA B CA 1
ATOM 5836 C C . ALA B 1 133 ? 8.253 5.502 23.035 1.00 15.61 133 ALA B C 1
ATOM 5837 O O . ALA B 1 133 ? 8.308 4.555 22.257 1.00 15.66 133 ALA B O 1
ATOM 5844 N N . ASP B 1 134 ? 8.883 5.474 24.205 1.00 16.53 134 ASP B N 1
ATOM 5845 C CA . ASP B 1 134 ? 9.745 4.332 24.518 1.00 16.75 134 ASP B CA 1
ATOM 5846 C C . ASP B 1 134 ? 8.996 2.997 24.447 1.00 14.82 134 ASP B C 1
ATOM 5847 O O . ASP B 1 134 ? 9.560 2.048 23.886 1.00 16.33 134 ASP B O 1
ATOM 5856 N N . PRO B 1 135 ? 7.765 2.852 24.952 1.00 14.93 135 PRO B N 1
ATOM 5857 C CA . PRO B 1 135 ? 7.082 1.550 24.834 1.00 15.04 135 PRO B CA 1
ATOM 5858 C C . PRO B 1 135 ? 6.782 1.155 23.403 1.00 13.34 135 PRO B C 1
ATOM 5859 O O . PRO B 1 135 ? 6.734 -0.033 23.083 1.00 13.17 135 PRO B O 1
ATOM 5870 N N . LEU B 1 136 ? 6.573 2.129 22.525 1.00 12.61 136 LEU B N 1
ATOM 5871 C CA . LEU B 1 136 ? 6.388 1.830 21.110 1.00 11.47 136 LEU B CA 1
ATOM 5872 C C . LEU B 1 136 ? 7.682 1.287 20.501 1.00 11.62 136 LEU B C 1
ATOM 5873 O O . LEU B 1 136 ? 7.678 0.273 19.791 1.00 11.35 136 LEU B O 1
ATOM 5889 N N . LEU B 1 137 ? 8.804 1.957 20.791 1.00 12.13 137 LEU B N 1
ATOM 5890 C CA . LEU B 1 137 ? 10.090 1.484 20.311 1.00 11.78 137 LEU B CA 1
ATOM 5891 C C . LEU B 1 137 ? 10.414 0.075 20.837 1.00 12.21 137 LEU B C 1
ATOM 5892 O O . LEU B 1 137 ? 10.936 -0.781 20.097 1.00 12.46 137 LEU B O 1
ATOM 5908 N N . GLN B 1 138 ? 10.060 -0.194 22.106 1.00 12.71 138 GLN B N 1
ATOM 5909 C CA . GLN B 1 138 ? 10.274 -1.520 22.665 1.00 13.37 138 GLN B CA 1
ATOM 5910 C C . GLN B 1 138 ? 9.418 -2.561 21.944 1.00 12.15 138 GLN B C 1
ATOM 5911 O O . GLN B 1 138 ? 9.912 -3.655 21.584 1.00 12.64 138 GLN B O 1
ATOM 5925 N N . ALA B 1 139 ? 8.173 -2.204 21.636 1.00 11.82 139 ALA B N 1
ATOM 5926 C CA . ALA B 1 139 ? 7.308 -3.134 20.928 1.00 11.58 139 ALA B CA 1
ATOM 5927 C C . ALA B 1 139 ? 7.821 -3.379 19.510 1.00 10.78 139 ALA B C 1
ATOM 5928 O O . ALA B 1 139 ? 7.736 -4.503 18.993 1.00 10.67 139 ALA B O 1
ATOM 5935 N N . LEU B 1 140 ? 8.294 -2.325 18.849 1.00 10.41 140 LEU B N 1
ATOM 5936 C CA . LEU B 1 140 ? 8.842 -2.472 17.506 1.00 10.43 140 LEU B CA 1
ATOM 5937 C C . LEU B 1 140 ? 10.093 -3.341 17.502 1.00 10.39 140 LEU B C 1
ATOM 5938 O O . LEU B 1 140 ? 10.316 -4.118 16.566 1.00 11.90 140 LEU B O 1
ATOM 5954 N N . GLU B 1 141 ? 10.930 -3.219 18.529 1.00 11.24 141 GLU B N 1
ATOM 5955 C CA . GLU B 1 141 ? 12.107 -4.084 18.631 1.00 12.20 141 GLU B CA 1
ATOM 5956 C C . GLU B 1 141 ? 11.713 -5.546 18.799 1.00 11.48 141 GLU B C 1
ATOM 5957 O O . GLU B 1 141 ? 12.315 -6.447 18.189 1.00 13.13 141 GLU B O 1
ATOM 5969 N N . MET B 1 142 ? 10.664 -5.794 19.592 1.00 11.53 142 MET B N 1
ATOM 5970 C CA . MET B 1 142 ? 10.144 -7.143 19.752 1.00 11.89 142 MET B CA 1
ATOM 5971 C C . MET B 1 142 ? 9.628 -7.684 18.420 1.00 11.05 142 MET B C 1
ATOM 5972 O O . MET B 1 142 ? 9.977 -8.797 18.013 1.00 12.00 142 MET B O 1
ATOM 5986 N N . LEU B 1 143 ? 8.877 -6.861 17.680 1.00 11.09 143 LEU B N 1
ATOM 5987 C CA . LEU B 1 143 ? 8.346 -7.315 16.398 1.00 11.12 143 LEU B CA 1
ATOM 5988 C C . LEU B 1 143 ? 9.480 -7.596 15.427 1.00 11.54 143 LEU B C 1
ATOM 5989 O O . LEU B 1 143 ? 9.469 -8.605 14.718 1.00 11.78 143 LEU B O 1
ATOM 6005 N N . GLN B 1 144 ? 10.478 -6.704 15.393 1.00 11.89 144 GLN B N 1
ATOM 6006 C CA . GLN B 1 144 ? 11.636 -6.891 14.543 1.00 11.45 144 GLN B CA 1
ATOM 6007 C C . GLN B 1 144 ? 12.333 -8.211 14.836 1.00 11.99 144 GLN B C 1
ATOM 6008 O O . GLN B 1 144 ? 12.802 -8.902 13.921 1.00 12.95 144 GLN B O 1
ATOM 6022 N N . GLY B 1 145 ? 12.403 -8.570 16.101 1.00 13.20 145 GLY B N 1
ATOM 6023 C CA . GLY B 1 145 ? 13.017 -9.829 16.491 1.00 14.00 145 GLY B CA 1
ATOM 6024 C C . GLY B 1 145 ? 12.301 -11.074 16.007 1.00 14.14 145 GLY B C 1
ATOM 6025 O O . GLY B 1 145 ? 12.902 -12.157 15.982 1.00 15.39 145 GLY B O 1
ATOM 6029 N N . ALA B 1 146 ? 11.023 -10.944 15.637 1.00 13.28 146 ALA B N 1
ATOM 6030 C CA . ALA B 1 146 ? 10.256 -12.060 15.098 1.00 13.50 146 ALA B CA 1
ATOM 6031 C C . ALA B 1 146 ? 10.575 -12.298 13.626 1.00 13.67 146 ALA B C 1
ATOM 6032 O O . ALA B 1 146 ? 10.274 -13.371 13.098 1.00 15.30 146 ALA B O 1
ATOM 6039 N N . LEU B 1 147 ? 11.151 -11.317 12.941 1.00 13.45 147 LEU B N 1
ATOM 6040 C CA . LEU B 1 147 ? 11.467 -11.490 11.525 1.00 14.48 147 LEU B CA 1
ATOM 6041 C C . LEU B 1 147 ? 12.611 -12.490 11.357 1.00 15.19 147 LEU B C 1
ATOM 6042 O O . LEU B 1 147 ? 13.533 -12.554 12.197 1.00 15.91 147 LEU B O 1
ATOM 6058 N N . PRO B 1 148 ? 12.636 -13.222 10.248 1.00 15.80 148 PRO B N 1
ATOM 6059 C CA . PRO B 1 148 ? 13.816 -14.042 9.946 1.00 16.90 148 PRO B CA 1
ATOM 6060 C C . PRO B 1 148 ? 15.033 -13.147 9.835 1.00 18.38 148 PRO B C 1
ATOM 6061 O O . PRO B 1 148 ? 14.977 -12.061 9.226 1.00 19.27 148 PRO B O 1
ATOM 6072 N N . PRO B 1 149 ? 16.130 -13.513 10.458 1.00 21.36 149 PRO B N 1
ATOM 6073 C CA . PRO B 1 149 ? 17.191 -12.521 10.611 1.00 25.72 149 PRO B CA 1
ATOM 6074 C C . PRO B 1 149 ? 17.868 -12.172 9.312 1.00 27.61 149 PRO B C 1
ATOM 6075 O O . PRO B 1 149 ? 18.326 -11.029 9.166 1.00 28.80 149 PRO B O 1
ATOM 6086 N N . ASP B 1 150 ? 17.922 -13.097 8.360 1.00 29.53 150 ASP B N 1
ATOM 6087 C CA . ASP B 1 150 ? 18.799 -12.941 7.210 1.00 34.34 150 ASP B CA 1
ATOM 6088 C C . ASP B 1 150 ? 18.138 -12.176 6.064 1.00 31.01 150 ASP B C 1
ATOM 6089 O O . ASP B 1 150 ? 18.760 -11.958 5.021 1.00 32.90 150 ASP B O 1
ATOM 6098 N N . GLY B 1 151 ? 16.887 -11.785 6.206 1.00 27.32 151 GLY B N 1
ATOM 6099 C CA . GLY B 1 151 ? 16.111 -11.195 5.141 1.00 23.68 151 GLY B CA 1
ATOM 6100 C C . GLY B 1 151 ? 14.807 -11.929 5.007 1.00 21.21 151 GLY B C 1
ATOM 6101 O O . GLY B 1 151 ? 14.481 -12.810 5.792 1.00 23.63 151 GLY B O 1
ATOM 6105 N N . GLY B 1 152 ? 14.046 -11.539 4.021 1.00 18.44 152 GLY B N 1
ATOM 6106 C CA . GLY B 1 152 ? 12.766 -12.184 3.835 1.00 17.32 152 GLY B CA 1
ATOM 6107 C C . GLY B 1 152 ? 11.641 -11.544 4.636 1.00 14.40 152 GLY B C 1
ATOM 6108 O O . GLY B 1 152 ? 11.782 -10.537 5.339 1.00 16.06 152 GLY B O 1
ATOM 6112 N N . PHE B 1 153 ? 10.479 -12.152 4.492 1.00 12.87 153 PHE B N 1
ATOM 6113 C CA . PHE B 1 153 ? 9.246 -11.636 5.064 1.00 11.69 153 PHE B CA 1
ATOM 6114 C C . PHE B 1 153 ? 8.913 -12.382 6.355 1.00 11.41 153 PHE B C 1
ATOM 6115 O O . PHE B 1 153 ? 9.641 -13.269 6.793 1.00 13.56 153 PHE B O 1
ATOM 6132 N N . ALA B 1 154 ? 7.775 -12.037 6.969 1.00 12.10 154 ALA B N 1
ATOM 6133 C CA . ALA B 1 154 ? 7.508 -12.532 8.312 1.00 13.17 154 ALA B CA 1
ATOM 6134 C C . ALA B 1 154 ? 7.554 -14.058 8.396 1.00 12.93 154 ALA B C 1
ATOM 6135 O O . ALA B 1 154 ? 8.075 -14.617 9.364 1.00 14.71 154 ALA B O 1
ATOM 6142 N N . ALA B 1 155 ? 6.972 -14.744 7.413 1.00 12.59 155 ALA B N 1
ATOM 6143 C CA . ALA B 1 155 ? 6.909 -16.189 7.383 1.00 14.31 155 ALA B CA 1
ATOM 6144 C C . ALA B 1 155 ? 7.865 -16.773 6.358 1.00 15.24 155 ALA B C 1
ATOM 6145 O O . ALA B 1 155 ? 7.722 -17.933 6.004 1.00 18.12 155 ALA B O 1
ATOM 6152 N N . GLY B 1 156 ? 8.848 -15.997 5.913 1.00 14.47 156 GLY B N 1
ATOM 6153 C CA . GLY B 1 156 ? 9.764 -16.386 4.854 1.00 15.17 156 GLY B CA 1
ATOM 6154 C C . GLY B 1 156 ? 9.347 -15.794 3.528 1.00 14.67 156 GLY B C 1
ATOM 6155 O O . GLY B 1 156 ? 9.714 -14.656 3.192 1.00 15.53 156 GLY B O 1
ATOM 6159 N N . GLU B 1 157 ? 8.572 -16.544 2.757 1.00 14.45 157 GLU B N 1
ATOM 6160 C CA . GLU B 1 157 ? 7.908 -15.952 1.620 1.00 14.28 157 GLU B CA 1
ATOM 6161 C C . GLU B 1 157 ? 6.896 -14.912 2.088 1.00 12.76 157 GLU B C 1
ATOM 6162 O O . GLU B 1 157 ? 6.388 -14.962 3.205 1.00 12.78 157 GLU B O 1
ATOM 6174 N N . TRP B 1 158 ? 6.596 -13.970 1.201 1.00 12.11 158 TRP B N 1
ATOM 6175 C CA . TRP B 1 158 ? 5.555 -12.966 1.445 1.00 11.52 158 TRP B CA 1
ATOM 6176 C C . TRP B 1 158 ? 4.230 -13.629 1.779 1.00 11.25 158 TRP B C 1
ATOM 6177 O O . TRP B 1 158 ? 3.867 -14.645 1.181 1.00 12.28 158 TRP B O 1
ATOM 6198 N N . SER B 1 159 ? 3.534 -13.062 2.755 1.00 10.58 159 SER B N 1
ATOM 6199 C CA . SER B 1 159 ? 2.213 -13.552 3.112 1.00 10.37 159 SER B CA 1
ATOM 6200 C C . SER B 1 159 ? 1.342 -12.396 3.583 1.00 10.52 159 SER B C 1
ATOM 6201 O O . SER B 1 159 ? 1.798 -11.259 3.724 1.00 10.28 159 SER B O 1
ATOM 6209 N N . ILE B 1 160 ? 0.066 -12.708 3.882 1.00 10.43 160 ILE B N 1
ATOM 6210 C CA . ILE B 1 160 ? -0.840 -11.708 4.421 1.00 9.80 160 ILE B CA 1
ATOM 6211 C C . ILE B 1 160 ? -0.340 -11.099 5.709 1.00 9.59 160 ILE B C 1
ATOM 6212 O O . ILE B 1 160 ? -0.789 -10.020 6.058 1.00 9.86 160 ILE B O 1
ATOM 6228 N N . ALA B 1 161 ? 0.570 -11.742 6.440 1.00 9.50 161 ALA B N 1
ATOM 6229 C CA . ALA B 1 161 ? 1.123 -11.082 7.617 1.00 9.63 161 ALA B CA 1
ATOM 6230 C C . ALA B 1 161 ? 1.845 -9.791 7.254 1.00 9.65 161 ALA B C 1
ATOM 6231 O O . ALA B 1 161 ? 1.825 -8.829 8.030 1.00 10.96 161 ALA B O 1
ATOM 6238 N N . ASP B 1 162 ? 2.495 -9.752 6.091 1.00 9.21 162 ASP B N 1
ATOM 6239 C CA . ASP B 1 162 ? 3.193 -8.552 5.646 1.00 9.69 162 ASP B CA 1
ATOM 6240 C C . ASP B 1 162 ? 2.214 -7.476 5.166 1.00 10.06 162 ASP B C 1
ATOM 6241 O O . ASP B 1 162 ? 2.453 -6.282 5.350 1.00 11.45 162 ASP B O 1
ATOM 6250 N N . ALA B 1 163 ? 1.098 -7.896 4.564 1.00 10.38 163 ALA B N 1
ATOM 6251 C CA . ALA B 1 163 ? 0.020 -6.950 4.264 1.00 9.79 163 ALA B CA 1
ATOM 6252 C C . ALA B 1 163 ? -0.541 -6.323 5.527 1.00 9.64 163 ALA B C 1
ATOM 6253 O O . ALA B 1 163 ? -0.941 -5.166 5.533 1.00 10.47 163 ALA B O 1
ATOM 6260 N N . ALA B 1 164 ? -0.626 -7.106 6.607 1.00 8.64 164 ALA B N 1
ATOM 6261 C CA . ALA B 1 164 ? -1.188 -6.613 7.859 1.00 8.86 164 ALA B CA 1
ATOM 6262 C C . ALA B 1 164 ? -0.344 -5.509 8.478 1.00 9.36 164 ALA B C 1
ATOM 6263 O O . ALA B 1 164 ? -0.886 -4.599 9.115 1.00 10.59 164 ALA B O 1
ATOM 6270 N N . VAL B 1 165 ? 0.974 -5.615 8.357 1.00 9.41 165 VAL B N 1
ATOM 6271 C CA . VAL B 1 165 ? 1.875 -4.778 9.108 1.00 9.31 165 VAL B CA 1
ATOM 6272 C C . VAL B 1 165 ? 2.432 -3.616 8.294 1.00 9.81 165 VAL B C 1
ATOM 6273 O O . VAL B 1 165 ? 2.606 -2.521 8.833 1.00 10.27 165 VAL B O 1
ATOM 6286 N N . ILE B 1 166 ? 2.741 -3.799 7.011 1.00 9.81 166 ILE B N 1
ATOM 6287 C CA . ILE B 1 166 ? 3.452 -2.742 6.297 1.00 9.83 166 ILE B CA 1
ATOM 6288 C C . ILE B 1 166 ? 2.689 -1.416 6.249 1.00 9.57 166 ILE B C 1
ATOM 6289 O O . ILE B 1 166 ? 3.341 -0.369 6.236 1.00 10.28 166 ILE B O 1
ATOM 6305 N N . PRO B 1 167 ? 1.348 -1.367 6.220 1.00 9.17 167 PRO B N 1
ATOM 6306 C CA . PRO B 1 167 ? 0.731 -0.035 6.138 1.00 9.66 167 PRO B CA 1
ATOM 6307 C C . PRO B 1 167 ? 1.116 0.860 7.294 1.00 9.30 167 PRO B C 1
ATOM 6308 O O . PRO B 1 167 ? 1.209 2.080 7.124 1.00 10.61 167 PRO B O 1
ATOM 6319 N N . PHE B 1 168 ? 1.298 0.277 8.472 1.00 9.95 168 PHE B N 1
ATOM 6320 C CA . PHE B 1 168 ? 1.599 1.055 9.662 1.00 9.76 168 PHE B CA 1
ATOM 6321 C C . PHE B 1 168 ? 3.074 1.430 9.679 1.00 10.14 168 PHE B C 1
ATOM 6322 O O . PHE B 1 168 ? 3.425 2.590 9.955 1.00 12.10 168 PHE B O 1
ATOM 6339 N N . LEU B 1 169 ? 3.960 0.472 9.399 1.00 10.12 169 LEU B N 1
ATOM 6340 C CA . LEU B 1 169 ? 5.384 0.773 9.398 1.00 10.46 169 LEU B CA 1
ATOM 6341 C C . LEU B 1 169 ? 5.747 1.759 8.298 1.00 10.95 169 LEU B C 1
ATOM 6342 O O . LEU B 1 169 ? 6.576 2.648 8.500 1.00 13.59 169 LEU B O 1
ATOM 6358 N N . ALA B 1 170 ? 5.111 1.636 7.139 1.00 11.46 170 ALA B N 1
ATOM 6359 C CA . ALA B 1 170 ? 5.440 2.518 6.034 1.00 12.05 170 ALA B CA 1
ATOM 6360 C C . ALA B 1 170 ? 4.978 3.946 6.308 1.00 12.30 170 ALA B C 1
ATOM 6361 O O . ALA B 1 170 ? 5.606 4.891 5.865 1.00 15.43 170 ALA B O 1
ATOM 6368 N N . ARG B 1 171 ? 3.887 4.121 7.041 1.00 11.78 171 ARG B N 1
ATOM 6369 C CA . ARG B 1 171 ? 3.447 5.464 7.420 1.00 11.69 171 ARG B CA 1
ATOM 6370 C C . ARG B 1 171 ? 4.356 6.088 8.469 1.00 12.90 171 ARG B C 1
ATOM 6371 O O . ARG B 1 171 ? 4.511 7.301 8.495 1.00 13.39 171 ARG B O 1
ATOM 6392 N N . MET B 1 172 ? 4.961 5.274 9.337 1.00 13.35 172 MET B N 1
ATOM 6393 C CA . MET B 1 172 ? 5.718 5.826 10.454 1.00 12.90 172 MET B CA 1
ATOM 6394 C C . MET B 1 172 ? 6.790 6.804 9.979 1.00 14.02 172 MET B C 1
ATOM 6395 O O . MET B 1 172 ? 6.939 7.899 10.525 1.00 14.37 172 MET B O 1
ATOM 6409 N N . PHE B 1 173 ? 7.598 6.382 9.006 1.00 15.13 173 PHE B N 1
ATOM 6410 C CA . PHE B 1 173 ? 8.745 7.193 8.601 1.00 15.56 173 PHE B CA 1
ATOM 6411 C C . PHE B 1 173 ? 8.321 8.553 8.043 1.00 14.87 173 PHE B C 1
ATOM 6412 O O . PHE B 1 173 ? 8.770 9.587 8.569 1.00 15.97 173 PHE B O 1
ATOM 6429 N N . PRO B 1 174 ? 7.442 8.641 7.034 1.00 15.03 174 PRO B N 1
ATOM 6430 C CA . PRO B 1 174 ? 7.065 9.970 6.548 1.00 15.12 174 PRO B CA 1
ATOM 6431 C C . PRO B 1 174 ? 6.242 10.760 7.537 1.00 13.94 174 PRO B C 1
ATOM 6432 O O . PRO B 1 174 ? 6.332 11.994 7.557 1.00 14.67 174 PRO B O 1
ATOM 6443 N N . TYR B 1 175 ? 5.436 10.113 8.373 1.00 13.22 175 TYR B N 1
ATOM 6444 C CA . TYR B 1 175 ? 4.696 10.853 9.396 1.00 12.85 175 TYR B CA 1
ATOM 6445 C C . TYR B 1 175 ? 5.655 11.520 10.380 1.00 13.69 175 TYR B C 1
ATOM 6446 O O . TYR B 1 175 ? 5.461 12.684 10.755 1.00 14.63 175 TYR B O 1
ATOM 6464 N N . LEU B 1 176 ? 6.707 10.804 10.794 1.00 14.18 176 LEU B N 1
ATOM 6465 C CA . LEU B 1 176 ? 7.709 11.404 11.671 1.00 14.55 176 LEU B CA 1
ATOM 6466 C C . LEU B 1 176 ? 8.416 12.568 11.000 1.00 15.50 176 LEU B C 1
ATOM 6467 O O . LEU B 1 176 ? 8.648 13.609 11.627 1.00 17.48 176 LEU B O 1
ATOM 6483 N N . GLU B 1 177 ? 8.776 12.417 9.731 1.00 16.53 177 GLU B N 1
ATOM 6484 C CA . GLU B 1 177 ? 9.498 13.496 9.073 1.00 19.21 177 GLU B CA 1
ATOM 6485 C C . GLU B 1 177 ? 8.625 14.723 8.925 1.00 19.86 177 GLU B C 1
ATOM 6486 O O . GLU B 1 177 ? 9.137 15.845 8.950 1.00 21.57 177 GLU B O 1
ATOM 6498 N N . ALA B 1 178 ? 7.316 14.551 8.761 1.00 19.17 178 ALA B N 1
ATOM 6499 C CA . ALA B 1 178 ? 6.395 15.667 8.609 1.00 20.15 178 ALA B CA 1
ATOM 6500 C C . ALA B 1 178 ? 5.919 16.221 9.944 1.00 20.96 178 ALA B C 1
ATOM 6501 O O . ALA B 1 178 ? 5.186 17.226 9.966 1.00 23.01 178 ALA B O 1
ATOM 6508 N N . GLY B 1 179 ? 6.338 15.612 11.050 1.00 20.00 179 GLY B N 1
ATOM 6509 C CA . GLY B 1 179 ? 5.901 16.039 12.365 1.00 21.21 179 GLY B CA 1
ATOM 6510 C C . GLY B 1 179 ? 4.438 15.826 12.633 1.00 20.44 179 GLY B C 1
ATOM 6511 O O . GLY B 1 179 ? 3.833 16.617 13.382 1.00 22.57 179 GLY B O 1
ATOM 6515 N N . LEU B 1 180 ? 3.842 14.791 12.045 1.00 19.62 180 LEU B N 1
ATOM 6516 C CA . LEU B 1 180 ? 2.443 14.475 12.292 1.00 18.04 180 LEU B CA 1
ATOM 6517 C C . LEU B 1 180 ? 2.347 13.632 13.556 1.00 15.78 180 LEU B C 1
ATOM 6518 O O . LEU B 1 180 ? 3.019 12.604 13.671 1.00 15.11 180 LEU B O 1
ATOM 6534 N N . GLY B 1 181 ? 1.453 14.025 14.464 1.00 14.29 181 GLY B N 1
ATOM 6535 C CA . GLY B 1 181 ? 1.185 13.269 15.669 1.00 14.33 181 GLY B CA 1
ATOM 6536 C C . GLY B 1 181 ? 1.235 14.168 16.894 1.00 13.69 181 GLY B C 1
ATOM 6537 O O . GLY B 1 181 ? 1.828 15.267 16.886 1.00 15.78 181 GLY B O 1
ATOM 6541 N N . LEU B 1 182 ? 0.625 13.704 17.980 1.00 13.08 182 LEU B N 1
ATOM 6542 C CA . LEU B 1 182 ? 0.477 14.516 19.178 1.00 13.32 182 LEU B CA 1
ATOM 6543 C C . LEU B 1 182 ? 1.592 14.321 20.194 1.00 13.32 182 LEU B C 1
ATOM 6544 O O . LEU B 1 182 ? 1.556 14.932 21.269 1.00 15.19 182 LEU B O 1
ATOM 6560 N N . TYR B 1 183 ? 2.585 13.510 19.869 1.00 12.89 183 TYR B N 1
ATOM 6561 C CA . TYR B 1 183 ? 3.745 13.317 20.730 1.00 13.41 183 TYR B CA 1
ATOM 6562 C C . TYR B 1 183 ? 4.607 14.583 20.789 1.00 15.32 183 TYR B C 1
ATOM 6563 O O . TYR B 1 183 ? 4.554 15.443 19.917 1.00 15.60 183 TYR B O 1
ATOM 6581 N N . SER B 1 184 ? 5.433 14.652 21.825 1.00 15.10 184 SER B N 1
ATOM 6582 C CA . SER B 1 184 ? 6.264 15.826 22.050 1.00 16.70 184 SER B CA 1
ATOM 6583 C C . SER B 1 184 ? 7.409 15.914 21.043 1.00 17.10 184 SER B C 1
ATOM 6584 O O . SER B 1 184 ? 7.807 14.926 20.409 1.00 16.54 184 SER B O 1
ATOM 6592 N N . LYS B 1 185 ? 7.986 17.113 20.940 1.00 18.66 185 LYS B N 1
ATOM 6593 C CA . LYS B 1 185 ? 9.163 17.280 20.090 1.00 20.37 185 LYS B CA 1
ATOM 6594 C C . LYS B 1 185 ? 10.256 16.337 20.515 1.00 19.08 185 LYS B C 1
ATOM 6595 O O . LYS B 1 185 ? 10.906 15.710 19.674 1.00 20.04 185 LYS B O 1
ATOM 6614 N N . GLU B 1 186 ? 10.484 16.234 21.828 1.00 19.59 186 GLU B N 1
ATOM 6615 C CA . GLU B 1 186 ? 11.535 15.368 22.335 1.00 20.54 186 GLU B CA 1
ATOM 6616 C C . GLU B 1 186 ? 11.310 13.936 21.873 1.00 18.44 186 GLU B C 1
ATOM 6617 O O . GLU B 1 186 ? 12.258 13.241 21.493 1.00 18.47 186 GLU B O 1
ATOM 6629 N N . ASP B 1 187 ? 10.058 13.453 21.926 1.00 17.05 187 ASP B N 1
ATOM 6630 C CA . ASP B 1 187 ? 9.809 12.066 21.504 1.00 16.19 187 ASP B CA 1
ATOM 6631 C C . ASP B 1 187 ? 9.894 11.894 19.999 1.00 14.93 187 ASP B C 1
ATOM 6632 O O . ASP B 1 187 ? 10.252 10.813 19.505 1.00 16.22 187 ASP B O 1
ATOM 6641 N N . GLY B 1 188 ? 9.526 12.923 19.241 1.00 15.17 188 GLY B N 1
ATOM 6642 C CA . GLY B 1 188 ? 9.742 12.862 17.808 1.00 15.69 188 GLY B CA 1
ATOM 6643 C C . GLY B 1 188 ? 11.214 12.724 17.469 1.00 16.27 188 GLY B C 1
ATOM 6644 O O . GLY B 1 188 ? 11.600 11.902 16.629 1.00 16.98 188 GLY B O 1
ATOM 6648 N N . VAL B 1 189 ? 12.060 13.488 18.145 1.00 17.00 189 VAL B N 1
ATOM 6649 C CA . VAL B 1 189 ? 13.496 13.371 17.931 1.00 18.33 189 VAL B CA 1
ATOM 6650 C C . VAL B 1 189 ? 13.961 11.976 18.311 1.00 17.38 189 VAL B C 1
ATOM 6651 O O . VAL B 1 189 ? 14.709 11.324 17.568 1.00 18.74 189 VAL B O 1
ATOM 6664 N N . LYS B 1 190 ? 13.509 11.482 19.458 1.00 17.32 190 LYS B N 1
ATOM 6665 C CA . LYS B 1 190 ? 13.896 10.153 19.906 1.00 17.18 190 LYS B CA 1
ATOM 6666 C C . LYS B 1 190 ? 13.504 9.087 18.891 1.00 15.36 190 LYS B C 1
ATOM 6667 O O . LYS B 1 190 ? 14.306 8.196 18.580 1.00 16.49 190 LYS B O 1
ATOM 6686 N N . MET B 1 191 ? 12.264 9.149 18.376 1.00 15.16 191 MET B N 1
ATOM 6687 C CA . MET B 1 191 ? 11.811 8.145 17.417 1.00 14.21 191 MET B CA 1
ATOM 6688 C C . MET B 1 191 ? 12.559 8.243 16.095 1.00 14.60 191 MET B C 1
ATOM 6689 O O . MET B 1 191 ? 12.934 7.223 15.519 1.00 15.16 191 MET B O 1
ATOM 6703 N N . ARG B 1 192 ? 12.797 9.467 15.603 1.00 15.81 192 ARG B N 1
ATOM 6704 C CA . ARG B 1 192 ? 13.525 9.590 14.349 1.00 18.63 192 ARG B CA 1
ATOM 6705 C C . ARG B 1 192 ? 14.937 9.053 14.494 1.00 18.41 192 ARG B C 1
ATOM 6706 O O . ARG B 1 192 ? 15.432 8.327 13.623 1.00 18.73 192 ARG B O 1
ATOM 6727 N N . LYS B 1 193 ? 15.599 9.360 15.607 1.00 17.41 193 LYS B N 1
ATOM 6728 C CA . LYS B 1 193 ? 16.950 8.844 15.789 1.00 19.92 193 LYS B CA 1
ATOM 6729 C C . LYS B 1 193 ? 16.943 7.319 15.938 1.00 18.10 193 LYS B C 1
ATOM 6730 O O . LYS B 1 193 ? 17.756 6.614 15.323 1.00 18.55 193 LYS B O 1
ATOM 6749 N N . ALA B 1 194 ? 15.991 6.784 16.685 1.00 16.63 194 ALA B N 1
ATOM 6750 C CA . ALA B 1 194 ? 15.943 5.345 16.878 1.00 16.43 194 ALA B CA 1
ATOM 6751 C C . ALA B 1 194 ? 15.696 4.651 15.554 1.00 15.23 194 ALA B C 1
ATOM 6752 O O . ALA B 1 194 ? 16.331 3.642 15.246 1.00 15.15 194 ALA B O 1
ATOM 6759 N N . MET B 1 195 ? 14.720 5.128 14.788 1.00 15.10 195 MET B N 1
ATOM 6760 C CA . MET B 1 195 ? 14.373 4.415 13.576 1.00 16.18 195 MET B CA 1
ATOM 6761 C C . MET B 1 195 ? 15.453 4.499 12.530 1.00 16.66 195 MET B C 1
ATOM 6762 O O . MET B 1 195 ? 15.427 3.707 11.593 1.00 18.65 195 MET B O 1
ATOM 6776 N N . ALA B 1 196 ? 16.407 5.421 12.662 1.00 16.97 196 ALA B N 1
ATOM 6777 C CA . ALA B 1 196 ? 17.562 5.506 11.773 1.00 17.38 196 ALA B CA 1
ATOM 6778 C C . ALA B 1 196 ? 18.777 4.748 12.316 1.00 18.14 196 ALA B C 1
ATOM 6779 O O . ALA B 1 196 ? 19.793 4.645 11.621 1.00 19.28 196 ALA B O 1
ATOM 6786 N N . SER B 1 197 ? 18.721 4.251 13.541 1.00 17.80 197 SER B N 1
ATOM 6787 C CA . SER B 1 197 ? 19.884 3.698 14.220 1.00 17.68 197 SER B CA 1
ATOM 6788 C C . SER B 1 197 ? 20.096 2.233 13.840 1.00 16.69 197 SER B C 1
ATOM 6789 O O . SER B 1 197 ? 19.222 1.571 13.274 1.00 16.25 197 SER B O 1
ATOM 6797 N N . GLU B 1 198 ? 21.267 1.715 14.203 1.00 16.46 198 GLU B N 1
ATOM 6798 C CA . GLU B 1 198 ? 21.582 0.322 13.912 1.00 17.34 198 GLU B CA 1
ATOM 6799 C C . GLU B 1 198 ? 20.603 -0.627 14.588 1.00 17.44 198 GLU B C 1
ATOM 6800 O O . GLU B 1 198 ? 20.306 -1.698 14.050 1.00 17.81 198 GLU B O 1
ATOM 6812 N N . ARG B 1 199 ? 20.059 -0.227 15.739 1.00 17.91 199 ARG B N 1
ATOM 6813 C CA . ARG B 1 199 ? 19.078 -1.060 16.446 1.00 18.66 199 ARG B CA 1
ATOM 6814 C C . ARG B 1 199 ? 17.959 -1.523 15.530 1.00 16.55 199 ARG B C 1
ATOM 6815 O O . ARG B 1 199 ? 17.450 -2.628 15.681 1.00 17.13 199 ARG B O 1
ATOM 6836 N N . PHE B 1 200 ? 17.570 -0.687 14.584 1.00 14.97 200 PHE B N 1
ATOM 6837 C CA . PHE B 1 200 ? 16.406 -0.936 13.741 1.00 13.49 200 PHE B CA 1
ATOM 6838 C C . PHE B 1 200 ? 16.772 -1.166 12.272 1.00 13.67 200 PHE B C 1
ATOM 6839 O O . PHE B 1 200 ? 15.917 -1.025 11.395 1.00 13.79 200 PHE B O 1
ATOM 6856 N N . ALA B 1 201 ? 18.005 -1.593 11.989 1.00 13.85 201 ALA B N 1
ATOM 6857 C CA . ALA B 1 201 ? 18.362 -1.896 10.616 1.00 13.50 201 ALA B CA 1
ATOM 6858 C C . ALA B 1 201 ? 17.447 -2.968 10.033 1.00 13.19 201 ALA B C 1
ATOM 6859 O O . ALA B 1 201 ? 17.090 -2.907 8.859 1.00 13.79 201 ALA B O 1
ATOM 6866 N N . ARG B 1 202 ? 17.125 -4.009 10.809 1.00 13.71 202 ARG B N 1
ATOM 6867 C CA . ARG B 1 202 ? 16.362 -5.110 10.228 1.00 13.78 202 ARG B CA 1
ATOM 6868 C C . ARG B 1 202 ? 14.970 -4.677 9.821 1.00 12.83 202 ARG B C 1
ATOM 6869 O O . ARG B 1 202 ? 14.497 -5.044 8.733 1.00 13.37 202 ARG B O 1
ATOM 6890 N N . ILE B 1 203 ? 14.291 -3.880 10.649 1.00 12.66 203 ILE B N 1
ATOM 6891 C CA . ILE B 1 203 ? 12.954 -3.453 10.259 1.00 13.38 203 ILE B CA 1
ATOM 6892 C C . ILE B 1 203 ? 13.013 -2.450 9.095 1.00 12.37 203 ILE B C 1
ATOM 6893 O O . ILE B 1 203 ? 12.101 -2.436 8.252 1.00 13.05 203 ILE B O 1
ATOM 6909 N N . ARG B 1 204 ? 14.095 -1.653 8.967 1.00 12.26 204 ARG B N 1
ATOM 6910 C CA . ARG B 1 204 ? 14.201 -0.804 7.780 1.00 12.92 204 ARG B CA 1
ATOM 6911 C C . ARG B 1 204 ? 14.311 -1.638 6.520 1.00 12.89 204 ARG B C 1
ATOM 6912 O O . ARG B 1 204 ? 13.716 -1.296 5.488 1.00 13.73 204 ARG B O 1
ATOM 6933 N N . GLN B 1 205 ? 15.091 -2.720 6.570 1.00 12.57 205 GLN B N 1
ATOM 6934 C CA A GLN B 1 205 ? 15.169 -3.598 5.407 0.52 13.35 205 GLN B CA 1
ATOM 6935 C CA B GLN B 1 205 ? 15.173 -3.619 5.421 0.48 13.57 205 GLN B CA 1
ATOM 6936 C C . GLN B 1 205 ? 13.817 -4.218 5.096 1.00 12.48 205 GLN B C 1
ATOM 6937 O O . GLN B 1 205 ? 13.435 -4.332 3.921 1.00 13.24 205 GLN B O 1
ATOM 6964 N N . TYR B 1 206 ? 13.092 -4.643 6.130 1.00 11.58 206 TYR B N 1
ATOM 6965 C CA . TYR B 1 206 ? 11.750 -5.187 5.946 1.00 11.67 206 TYR B CA 1
ATOM 6966 C C . TYR B 1 206 ? 10.826 -4.185 5.263 1.00 11.52 206 TYR B C 1
ATOM 6967 O O . TYR B 1 206 ? 10.096 -4.536 4.331 1.00 12.20 206 TYR B O 1
ATOM 6985 N N . VAL B 1 207 ? 10.820 -2.940 5.723 1.00 12.28 207 VAL B N 1
ATOM 6986 C CA . VAL B 1 207 ? 9.973 -1.927 5.112 1.00 12.04 207 VAL B CA 1
ATOM 6987 C C . VAL B 1 207 ? 10.376 -1.735 3.644 1.00 11.86 207 VAL B C 1
ATOM 6988 O O . VAL B 1 207 ? 9.510 -1.616 2.768 1.00 13.21 207 VAL B O 1
ATOM 7001 N N . ARG B 1 208 ? 11.683 -1.638 3.359 1.00 13.11 208 ARG B N 1
ATOM 7002 C CA . ARG B 1 208 ? 12.093 -1.490 1.963 1.00 14.72 208 ARG B CA 1
ATOM 7003 C C . ARG B 1 208 ? 11.624 -2.669 1.126 1.00 14.35 208 ARG B C 1
ATOM 7004 O O . ARG B 1 208 ? 11.152 -2.487 0.001 1.00 14.89 208 ARG B O 1
ATOM 7025 N N . ASP B 1 209 ? 11.758 -3.874 1.653 1.00 13.78 209 ASP B N 1
ATOM 7026 C CA . ASP B 1 209 ? 11.373 -5.055 0.885 1.00 13.64 209 ASP B CA 1
ATOM 7027 C C . ASP B 1 209 ? 9.871 -5.081 0.619 1.00 12.83 209 ASP B C 1
ATOM 7028 O O . ASP B 1 209 ? 9.435 -5.451 -0.479 1.00 14.07 209 ASP B O 1
ATOM 7037 N N . CYS B 1 210 ? 9.060 -4.758 1.623 1.00 12.27 210 CYS B N 1
ATOM 7038 C CA . CYS B 1 210 ? 7.617 -4.737 1.385 1.00 12.75 210 CYS B CA 1
ATOM 7039 C C . CYS B 1 210 ? 7.232 -3.609 0.425 1.00 12.91 210 CYS B C 1
ATOM 7040 O O . CYS B 1 210 ? 6.360 -3.780 -0.444 1.00 13.58 210 CYS B O 1
ATOM 7048 N N . ARG B 1 211 ? 7.872 -2.434 0.564 1.00 12.87 211 ARG B N 1
ATOM 7049 C CA . ARG B 1 211 ? 7.531 -1.285 -0.285 1.00 13.64 211 ARG B CA 1
ATOM 7050 C C . ARG B 1 211 ? 7.915 -1.496 -1.735 1.00 14.38 211 ARG B C 1
ATOM 7051 O O . ARG B 1 211 ? 7.281 -0.916 -2.623 1.00 16.17 211 ARG B O 1
ATOM 7072 N N . ALA B 1 212 ? 8.952 -2.299 -1.991 1.00 14.81 212 ALA B N 1
ATOM 7073 C CA . ALA B 1 212 ? 9.430 -2.550 -3.337 1.00 15.59 212 ALA B CA 1
ATOM 7074 C C . ALA B 1 212 ? 8.470 -3.403 -4.160 1.00 15.80 212 ALA B C 1
ATOM 7075 O O . ALA B 1 212 ? 8.569 -3.428 -5.395 1.00 18.96 212 ALA B O 1
ATOM 7082 N N . ARG B 1 213 ? 7.535 -4.090 -3.527 1.00 15.06 213 ARG B N 1
ATOM 7083 C CA . ARG B 1 213 ? 6.626 -4.946 -4.274 1.00 14.28 213 ARG B CA 1
ATOM 7084 C C . ARG B 1 213 ? 5.553 -4.109 -4.973 1.00 14.63 213 ARG B C 1
ATOM 7085 O O . ARG B 1 213 ? 5.084 -3.118 -4.405 1.00 15.12 213 ARG B O 1
ATOM 7106 N N . PRO B 1 214 ? 5.118 -4.508 -6.173 1.00 15.77 214 PRO B N 1
ATOM 7107 C CA . PRO B 1 214 ? 4.034 -3.771 -6.845 1.00 16.43 214 PRO B CA 1
ATOM 7108 C C . PRO B 1 214 ? 2.778 -3.586 -6.006 1.00 14.94 214 PRO B C 1
ATOM 7109 O O . PRO B 1 214 ? 2.087 -2.572 -6.135 1.00 16.12 214 PRO B O 1
ATOM 7120 N N . SER B 1 215 ? 2.483 -4.543 -5.124 1.00 14.08 215 SER B N 1
ATOM 7121 C CA . SER B 1 215 ? 1.283 -4.418 -4.308 1.00 13.67 215 SER B CA 1
ATOM 7122 C C . SER B 1 215 ? 1.327 -3.187 -3.416 1.00 13.30 215 SER B C 1
ATOM 7123 O O . SER B 1 215 ? 0.267 -2.633 -3.095 1.00 14.80 215 SER B O 1
ATOM 7131 N N . PHE B 1 216 ? 2.508 -2.768 -2.982 1.00 13.46 216 PHE B N 1
ATOM 7132 C CA . PHE B 1 216 ? 2.631 -1.520 -2.241 1.00 13.54 216 PHE B CA 1
ATOM 7133 C C . PHE B 1 216 ? 2.608 -0.314 -3.169 1.00 14.02 216 PHE B C 1
ATOM 7134 O O . PHE B 1 216 ? 1.855 0.637 -2.949 1.00 14.08 216 PHE B O 1
ATOM 7151 N N . ALA B 1 217 ? 3.419 -0.330 -4.212 1.00 15.26 217 ALA B N 1
ATOM 7152 C CA . ALA B 1 217 ? 3.459 0.814 -5.106 1.00 17.24 217 ALA B CA 1
ATOM 7153 C C . ALA B 1 217 ? 2.068 1.163 -5.641 1.00 17.73 217 ALA B C 1
ATOM 7154 O O . ALA B 1 217 ? 1.709 2.340 -5.755 1.00 19.31 217 ALA B O 1
ATOM 7161 N N . ASN B 1 218 ? 1.282 0.159 -5.996 1.00 16.06 218 ASN B N 1
ATOM 7162 C CA . ASN B 1 218 ? -0.010 0.361 -6.629 1.00 16.20 218 ASN B CA 1
ATOM 7163 C C . ASN B 1 218 ? -1.107 0.700 -5.646 1.00 17.14 218 ASN B C 1
ATOM 7164 O O . ASN B 1 218 ? -2.219 1.012 -6.090 1.00 20.72 218 ASN B O 1
ATOM 7175 N N . THR B 1 219 ? -0.828 0.689 -4.340 1.00 14.89 219 THR B N 1
ATOM 7176 C CA . THR B 1 219 ? -1.820 1.017 -3.326 1.00 14.68 219 THR B CA 1
ATOM 7177 C C . THR B 1 219 ? -1.367 2.163 -2.433 1.00 15.85 219 THR B C 1
ATOM 7178 O O . THR B 1 219 ? -2.006 2.424 -1.424 1.00 17.17 219 THR B O 1
ATOM 7189 N N . TRP B 1 220 ? -0.299 2.844 -2.782 1.00 16.09 220 TRP B N 1
ATOM 7190 C CA . TRP B 1 220 ? 0.253 3.951 -2.011 1.00 14.99 220 TRP B CA 1
ATOM 7191 C C . TRP B 1 220 ? 0.212 5.210 -2.851 1.00 16.68 220 TRP B C 1
ATOM 7192 O O . TRP B 1 220 ? 0.588 5.189 -4.020 1.00 18.67 220 TRP B O 1
ATOM 7213 N N . ALA B 1 221 ? -0.303 6.282 -2.272 1.00 17.30 221 ALA B N 1
ATOM 7214 C CA . ALA B 1 221 ? -0.481 7.516 -3.028 1.00 18.89 221 ALA B CA 1
ATOM 7215 C C . ALA B 1 221 ? 0.809 8.313 -3.177 1.00 18.43 221 ALA B C 1
ATOM 7216 O O . ALA B 1 221 ? 0.814 9.331 -3.905 1.00 20.48 221 ALA B O 1
ATOM 7223 N N . GLY B 1 222 ? 1.887 7.891 -2.519 1.00 17.82 222 GLY B N 1
ATOM 7224 C CA . GLY B 1 222 ? 3.120 8.659 -2.425 1.00 17.48 222 GLY B CA 1
ATOM 7225 C C . GLY B 1 222 ? 3.270 9.200 -1.015 1.00 15.79 222 GLY B C 1
ATOM 7226 O O . GLY B 1 222 ? 2.286 9.509 -0.343 1.00 17.54 222 GLY B O 1
ATOM 7230 N N . ASP B 1 223 ? 4.514 9.319 -0.549 1.00 16.31 223 ASP B N 1
ATOM 7231 C CA . ASP B 1 223 ? 4.708 9.749 0.849 1.00 16.85 223 ASP B CA 1
ATOM 7232 C C . ASP B 1 223 ? 4.039 11.105 1.128 1.00 16.42 223 ASP B C 1
ATOM 7233 O O . ASP B 1 223 ? 3.286 11.255 2.102 1.00 16.99 223 ASP B O 1
ATOM 7242 N N . ALA B 1 224 ? 4.293 12.109 0.283 1.00 17.98 224 ALA B N 1
ATOM 7243 C CA . ALA B 1 224 ? 3.718 13.426 0.523 1.00 18.89 224 ALA B CA 1
ATOM 7244 C C . ALA B 1 224 ? 2.188 13.401 0.479 1.00 19.22 224 ALA B C 1
ATOM 7245 O O . ALA B 1 224 ? 1.517 14.065 1.293 1.00 19.22 224 ALA B O 1
ATOM 7252 N N . GLU B 1 225 ? 1.623 12.658 -0.477 1.00 19.38 225 GLU B N 1
ATOM 7253 C CA . GLU B 1 225 ? 0.173 12.559 -0.614 1.00 20.08 225 GLU B CA 1
ATOM 7254 C C . GLU B 1 225 ? -0.444 11.839 0.583 1.00 18.43 225 GLU B C 1
ATOM 7255 O O . GLU B 1 225 ? -1.528 12.224 1.061 1.00 19.18 225 GLU B O 1
ATOM 7267 N N . GLN B 1 226 ? 0.220 10.794 1.066 1.00 16.93 226 GLN B N 1
ATOM 7268 C CA . GLN B 1 226 ? -0.257 10.113 2.267 1.00 14.93 226 GLN B CA 1
ATOM 7269 C C . GLN B 1 226 ? -0.194 11.026 3.488 1.00 14.51 226 GLN B C 1
ATOM 7270 O O . GLN B 1 226 ? -1.114 11.023 4.323 1.00 15.70 226 GLN B O 1
ATOM 7284 N N . VAL B 1 227 ? 0.854 11.847 3.602 1.00 15.51 227 VAL B N 1
ATOM 7285 C CA . VAL B 1 227 ? 0.911 12.835 4.679 1.00 16.57 227 VAL B CA 1
ATOM 7286 C C . VAL B 1 227 ? -0.267 13.787 4.591 1.00 17.84 227 VAL B C 1
ATOM 7287 O O . VAL B 1 227 ? -0.893 14.104 5.596 1.00 18.35 227 VAL B O 1
ATOM 7300 N N . GLU B 1 228 ? -0.584 14.261 3.389 1.00 18.36 228 GLU B N 1
ATOM 7301 C CA . GLU B 1 228 ? -1.696 15.191 3.266 1.00 21.05 228 GLU B CA 1
ATOM 7302 C C . GLU B 1 228 ? -3.009 14.519 3.641 1.00 20.36 228 GLU B C 1
ATOM 7303 O O . GLU B 1 228 ? -3.855 15.127 4.308 1.00 20.69 228 GLU B O 1
ATOM 7315 N N . ALA B 1 229 ? -3.186 13.257 3.261 1.00 18.84 229 ALA B N 1
ATOM 7316 C CA . ALA B 1 229 ? -4.413 12.566 3.636 1.00 18.52 229 ALA B CA 1
ATOM 7317 C C . ALA B 1 229 ? -4.505 12.392 5.151 1.00 17.86 229 ALA B C 1
ATOM 7318 O O . ALA B 1 229 ? -5.575 12.576 5.743 1.00 18.49 229 ALA B O 1
ATOM 7325 N N . ALA B 1 230 ? -3.381 12.114 5.808 1.00 17.45 230 ALA B N 1
ATOM 7326 C CA . ALA B 1 230 ? -3.391 11.973 7.261 1.00 18.59 230 ALA B CA 1
ATOM 7327 C C . ALA B 1 230 ? -3.750 13.281 7.960 1.00 19.64 230 ALA B C 1
ATOM 7328 O O . ALA B 1 230 ? -4.360 13.258 9.038 1.00 20.59 230 ALA B O 1
ATOM 7335 N N . LYS B 1 231 ? -3.3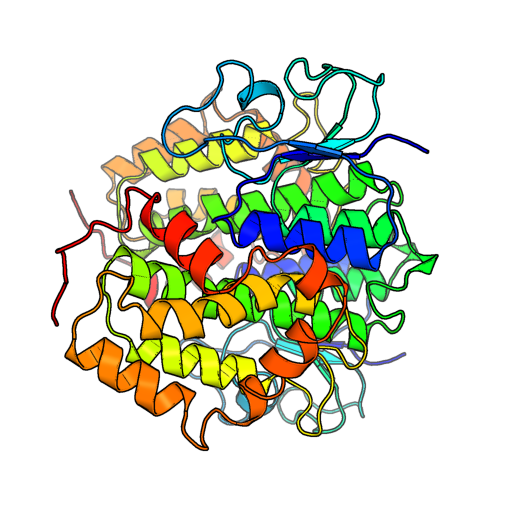74 14.419 7.383 1.00 20.07 231 LYS B N 1
ATOM 7336 C CA . LYS B 1 231 ? -3.704 15.694 7.999 1.00 22.65 231 LYS B CA 1
ATOM 7337 C C . LYS B 1 231 ? -5.203 15.955 8.004 1.00 24.42 231 LYS B C 1
ATOM 7338 O O . LYS B 1 231 ? -5.656 16.836 8.739 1.00 26.57 231 LYS B O 1
ATOM 7357 N N . THR B 1 232 ? -5.984 15.222 7.197 1.00 24.44 232 THR B N 1
ATOM 7358 C CA . THR B 1 232 ? -7.440 15.343 7.238 1.00 24.25 232 THR B CA 1
ATOM 7359 C C . THR B 1 232 ? -8.078 14.617 8.416 1.00 23.45 232 THR B C 1
ATOM 7360 O O . THR B 1 232 ? -9.274 14.778 8.656 1.00 24.07 232 THR B O 1
ATOM 7371 N N . VAL B 1 233 ? -7.327 13.797 9.129 1.00 21.92 233 VAL B N 1
ATOM 7372 C CA . VAL B 1 233 ? -7.879 13.020 10.222 1.00 21.81 233 VAL B CA 1
ATOM 7373 C C . VAL B 1 233 ? -8.125 13.955 11.405 1.00 21.27 233 VAL B C 1
ATOM 7374 O O . VAL B 1 233 ? -7.175 14.527 11.942 1.00 20.89 233 VAL B O 1
ATOM 7387 N N . PRO B 1 234 ? -9.376 14.114 11.857 1.00 23.94 234 PRO B N 1
ATOM 7388 C CA . PRO B 1 234 ? -9.643 15.081 12.931 1.00 27.45 234 PRO B CA 1
ATOM 7389 C C . PRO B 1 234 ? -8.814 14.843 14.183 1.00 30.04 234 PRO B C 1
ATOM 7390 O O . PRO B 1 234 ? -8.336 15.816 14.786 1.00 31.07 234 PRO B O 1
ATOM 7401 N N . MET B 1 235 ? -8.617 13.590 14.592 1.00 32.88 235 MET B N 1
ATOM 7402 C CA . MET B 1 235 ? -7.850 13.307 15.808 1.00 36.01 235 MET B CA 1
ATOM 7403 C C . MET B 1 235 ? -6.383 13.707 15.705 1.00 33.05 235 MET B C 1
ATOM 7404 O O . MET B 1 235 ? -5.720 13.809 16.746 1.00 33.50 235 MET B O 1
ATOM 7418 N N . LEU B 1 236 ? -5.848 13.894 14.499 1.00 29.71 236 LEU B N 1
ATOM 7419 C CA . LEU B 1 236 ? -4.503 14.430 14.338 1.00 30.30 236 LEU B CA 1
ATOM 7420 C C . LEU B 1 236 ? -4.608 15.961 14.340 1.00 33.85 236 LEU B C 1
ATOM 7421 O O . LEU B 1 236 ? -4.408 16.638 13.377 1.00 36.73 236 LEU B O 1
ATOM 7437 N N . ARG B 1 237 ? -4.979 16.478 15.507 1.00 35.05 237 ARG B N 1
ATOM 7438 C CA . ARG B 1 237 ? -5.158 17.911 15.716 1.00 37.70 237 ARG B CA 1
ATOM 7439 C C . ARG B 1 237 ? -3.852 18.651 15.484 1.00 34.39 237 ARG B C 1
ATOM 7440 O O . ARG B 1 237 ? -2.990 18.569 16.354 1.00 33.60 237 ARG B O 1
ATOM 7461 N N . VAL B 1 238 ? -3.716 19.455 14.416 1.00 33.34 238 VAL B N 1
ATOM 7462 C CA . VAL B 1 238 ? -2.507 20.271 14.254 1.00 32.94 238 VAL B CA 1
ATOM 7463 C C . VAL B 1 238 ? -2.330 21.209 15.441 1.00 28.26 238 VAL B C 1
ATOM 7464 O O . VAL B 1 238 ? -3.295 21.766 15.988 1.00 30.67 238 VAL B O 1
ATOM 7477 N N . GLY B 1 239 ? -1.092 21.377 15.865 1.00 21.57 239 GLY B N 1
ATOM 7478 C CA . GLY B 1 239 ? -0.807 22.349 16.894 1.00 19.14 239 GLY B CA 1
ATOM 7479 C C . GLY B 1 239 ? -0.998 21.862 18.306 1.00 17.25 239 GLY B C 1
ATOM 7480 O O . GLY B 1 239 ? -0.733 22.630 19.244 1.00 17.40 239 GLY B O 1
ATOM 7484 N N . GLU B 1 240 ? -1.351 20.594 18.504 1.00 16.40 240 GLU B N 1
ATOM 7485 C CA . GLU B 1 240 ? -1.524 20.023 19.839 1.00 15.37 240 GLU B CA 1
ATOM 7486 C C . GLU B 1 240 ? -0.443 18.993 20.100 1.00 14.35 240 GLU B C 1
ATOM 7487 O O . GLU B 1 240 ? -0.236 18.091 19.283 1.00 16.10 240 GLU B O 1
ATOM 7499 N N . HIS B 1 241 ? 0.175 19.083 21.289 1.00 14.71 241 HIS B N 1
ATOM 7500 C CA . HIS B 1 241 ? 1.154 18.097 21.706 1.00 14.31 241 HIS B CA 1
ATOM 7501 C C . HIS B 1 241 ? 1.008 17.807 23.187 1.00 16.22 241 HIS B C 1
ATOM 7502 O O . HIS B 1 241 ? 0.647 18.681 23.968 1.00 17.98 241 HIS B O 1
ATOM 7516 N N . HIS B 1 242 ? 1.289 16.562 23.558 1.00 16.69 242 HIS B N 1
ATOM 7517 C CA . HIS B 1 242 ? 1.277 16.116 24.940 1.00 19.19 242 HIS B CA 1
ATOM 7518 C C . HIS B 1 242 ? 2.679 15.808 25.406 1.00 20.46 242 HIS B C 1
ATOM 7519 O O . HIS B 1 242 ? 3.511 15.286 24.652 1.00 23.61 242 HIS B O 1
ATOM 7533 N N . HIS B 1 243 ? 2.904 16.088 26.666 1.00 18.66 243 HIS B N 1
ATOM 7534 C CA . HIS B 1 243 ? 4.233 16.054 27.228 1.00 20.62 243 HIS B CA 1
ATOM 7535 C C . HIS B 1 243 ? 4.209 15.288 28.531 1.00 23.86 243 HIS B C 1
ATOM 7536 O O . HIS B 1 243 ? 3.301 15.471 29.352 1.00 22.53 243 HIS B O 1
ATOM 7550 N N . HIS B 1 244 ? 5.205 14.421 28.701 1.00 30.20 244 HIS B N 1
ATOM 7551 C CA . HIS B 1 244 ? 5.346 13.664 29.938 1.00 37.81 244 HIS B CA 1
ATOM 7552 C C . HIS B 1 244 ? 6.687 13.852 30.629 1.00 42.69 244 HIS B C 1
ATOM 7553 O O . HIS B 1 244 ? 6.845 13.356 31.750 1.00 44.95 244 HIS B O 1
#

Nearest PDB structures (foldseek):
  8awz-assembly1_A  TM=1.004E+00  e=5.843E-39  Trametes versicolor
  6hjs-assembly1_B  TM=9.342E-01  e=1.774E-21  Trametes versicolor FP-101664 SS1
  6f71-assembly1_B  TM=9.390E-01  e=3.473E-20  Trametes versicolor
  6sr8-assembly1_A  TM=9.255E-01  e=1.116E-18  Trametes versicolor FP-101664 SS1
  6sr8-assembly2_B-3  TM=9.142E-01  e=4.939E-18  Trametes versicolor FP-101664 SS1

Solvent-accessible surface area: 21570 Å² total; per-residue (Å²): 191,133,39,7,10,0,2,0,11,57,38,4,22,59,1,6,3,0,54,3,0,0,62,41,12,66,16,162,49,64,48,75,92,6,58,21,85,153,108,62,38,135,42,0,44,120,3,3,103,39,114,114,15,7,0,0,6,17,4,37,61,159,60,68,26,60,113,19,12,131,137,9,30,71,8,16,23,9,39,2,0,0,12,0,0,12,35,43,55,92,136,36,136,5,13,21,112,63,37,29,62,41,2,133,0,12,20,4,11,14,10,1,47,86,58,0,15,37,49,18,100,53,0,15,49,106,13,45,90,0,74,55,0,1,125,12,0,74,47,1,18,61,46,3,38,114,153,21,29,28,3,2,34,143,22,0,0,0,0,0,1,0,4,0,18,2,1,9,4,60,10,18,6,130,49,31,5,1,1,6,17,166,120,27,5,52,80,0,110,141,15,4,73,42,150,106,0,26,31,2,57,59,0,12,146,49,3,77,85,69,98,7,5,65,101,16,29,50,23,60,71,99,2,15,98,20,0,75,55,13,69,123,10,140,86,72,58,66,84,118,208,185,125,53,8,10,0,2,0,10,57,42,4,20,80,1,5,2,0,53,2,0,0,65,40,12,65,15,164,50,65,49,75,92,6,58,24,80,153,108,61,39,142,48,0,44,116,2,3,100,41,114,110,17,8,0,0,6,18,5,38,61,169,58,69,27,60,116,19,10,131,138,9,30,70,7,16,25,9,41,1,0,0,12,0,0,12,36,43,54,94,138,32,146,5,14,21,120,64,39,30,64,40,2,132,0,12,20,4,12,13,10,0,48,87,61,0,18,20,54,17,122,36,0,15,52,101,2,36,59,0,62,52,0,4,114,10,0,74,49,1,19,65,46,8,32,114,150,24,30,27,3,2,34,144,20,0,0,0,0,0,1,0,3,0,18,3,1,9,3,54,15,20,3,133,52,45,15,7,8,11,14,164,131,19,2,47,74,0,79,147,13,4,74,40,146,99,0,33,39,2,54,69,0,10,126,42,3,74,84,70,97,6,5,65,103,16,28,51,23,59,70,98,3,13,96,20,2,110,58,8,70,115,14,140,154,70,55,82,70,133,160

Sequence (482 aa):
TKQITLYTTATFSPYAHRVRIALEEAGAEYTTYDVDILRNMPDWFPLVNPLKKIPAMTFGGPEVPPDQPSPESAKIAESLAMLEFIADLFPDAKLLPTDPVLRARARTFMALYENYVNGQFRDVWFLGTPADPLLQALEMLQGALPPDGGFAAGEWSIADAAVIPFLARMFPYLEAGLGLYSKEDGVKMRKAMASERFARIRQYVRDCRARPSFANTWAGDAEQVEAAKTVPMLRVGEHHHHTKQITLYTTATFSPYAHRVRIALEEAGAEYTTYDVDILRNMPDWFPLVNPLKKIPAMTFGGPEVPPDQPSPESAKIAESLAMLEFIADLFPDAKLLPTDPVLRARARTFMALYENYVNGQFRDVWFLGTPADPLLQALEMLQGALPPDGGFAAGEWSIADAAVIPFLARMFPYLEAGLGLYSKEDGVKMRKAMASERFARIRQQYVRDCRARPSFANTWAGDAEQVEAAKTVPMLRVGEHHHH